Protein AF-0000000070116762 (afdb_homodimer)

InterPro domains:
  IPR008920 Transcription regulator FadR/GntR, C-terminal [G3DSA:1.20.120.530] (126-273)
  IPR008920 Transcription regulator FadR/GntR, C-terminal [SSF48008] (125-271)
  IPR011711 GntR, C-terminal [PF07729] (127-267)
  IPR011711 GntR, C-terminal [SM00895] (126-269)

Nearest PDB structures (foldseek):
  6za7-assembly1_B  TM=4.914E-01  e=3.021E-02  Agrobacterium fabrum str. C58
  2axv-assembly1_D  TM=2.186E-01  e=1.583E+00  Enterococcus faecalis
  4mu6-assembly1_A  TM=1.689E-01  e=5.925E+00  Legionella pneumophila subsp. pneumophila str. Philadelphia 1
  6za7-assembly1_B  TM=4.893E-01  e=3.891E-02  Agrobacterium fabrum str. C58
  2axv-assembly1_D  TM=2.161E-01  e=1.488E+00  Enterococcus faecalis

pLDDT: mean 77.89, std 18.78, range [20.06, 97.9]

Solvent-accessible surface area (backbone atoms only — not comparable to full-atom values): 33451 Å² total; per-residue (Å²): 120,31,72,35,38,51,48,36,30,51,51,46,50,49,35,33,54,72,44,64,55,56,49,48,58,49,38,14,53,54,36,74,63,75,40,51,38,70,52,44,50,51,46,57,59,37,83,54,87,59,56,65,71,59,48,44,42,51,33,53,34,38,68,45,59,62,66,59,53,44,51,37,46,51,48,15,50,54,36,29,67,61,34,67,72,66,87,82,84,90,89,90,87,93,88,80,78,78,52,83,65,76,85,63,56,74,86,36,62,68,53,41,57,53,42,41,72,69,38,39,71,65,46,48,52,42,45,52,53,49,47,65,18,43,49,22,52,24,30,23,36,19,13,72,57,45,50,72,68,56,28,50,48,39,40,52,35,27,52,49,44,40,56,47,48,68,35,74,50,36,62,39,93,44,72,66,8,51,52,44,45,49,52,39,48,54,43,51,41,49,44,54,37,49,34,25,54,44,27,76,29,67,67,50,32,70,40,35,64,60,52,40,52,49,56,49,47,47,73,58,44,24,68,58,68,72,67,91,61,79,48,43,62,74,48,67,51,71,61,54,43,49,29,42,40,51,25,25,49,18,28,57,69,48,34,29,71,27,8,20,21,26,38,48,38,39,49,36,37,72,70,69,45,53,56,53,68,71,42,49,52,39,32,53,55,20,59,71,70,49,85,57,83,54,95,87,32,78,59,46,67,61,48,53,51,51,51,57,68,67,44,72,40,95,84,112,112,29,73,35,37,52,49,36,30,52,51,46,49,48,36,34,55,74,43,65,57,54,49,47,62,48,38,16,50,54,36,75,63,75,39,51,36,70,52,45,49,52,46,58,58,37,82,54,87,61,56,64,71,58,47,44,41,50,33,54,35,38,68,45,60,61,65,60,53,46,51,38,45,51,48,14,50,55,35,28,68,61,31,68,70,61,88,81,87,92,91,90,90,96,90,83,78,74,49,82,65,76,84,63,55,75,85,37,65,67,53,42,55,52,42,40,71,66,36,40,71,64,46,49,51,41,45,51,54,49,46,64,18,44,48,22,52,25,29,24,36,20,12,70,58,46,49,73,68,56,27,50,49,38,40,52,36,27,52,49,43,42,56,47,47,70,34,76,51,35,61,38,96,45,74,65,9,52,52,43,46,49,53,40,48,54,41,52,42,49,46,55,36,49,35,26,52,44,27,75,29,69,67,49,33,69,40,36,64,61,52,40,50,49,55,50,46,46,70,59,44,24,68,58,70,72,69,92,60,79,48,43,62,74,47,69,50,72,61,54,42,50,31,42,40,51,23,25,48,20,28,58,70,47,34,28,71,28,9,21,21,25,38,46,39,39,50,36,39,73,71,70,45,54,58,53,67,72,42,49,52,40,32,54,53,20,60,71,69,50,85,58,83,53,92,87,31,77,61,47,67,62,48,52,51,53,52,57,69,67,43,72,40,95,84,113

Organism: Actinoplanes teichomyceticus (NCBI:txid1867)

Secondary structure (DSSP, 8-state):
--HHHHHHHHHHHHHHHHTT---HHHHHHHTTTSS-HHHHHHHHHTSS---HHHHHHHHHHTT--HHHHHHHHHHHHHHHHHHTTS----------S----TT--TT-HHHHHHHHHH-HHHHHHHHHHHHHHHHHHHHHHHHHH--HHHHHHHHHHHHHHHHHHH-GGGG--SHHHHHHHHHHHHHHHHHHHHHHHHTT-HHHHHTHHHHHHHHHHHHHHTTS--SSS----SS--HHHHHHHHHHHHHHHTT-HHHHHHHHHHHHHHHHHSSPPHHHHHHHHHHHHHS---STT-TTHHHHHHHHHHTS--TT-/--HHHHHHHHHHHHHHHHTT---HHHHHHHTTTSS-HHHHHHHHH-SS---HHHHHHHHHHTT--HHHHHHHHHHHHHHHHHHTTS----------S----TT--TT-HHHHHHHHHH-HHHHHHHHHHHHHHHHHHHHHHHHHH--HHHHHHHHHHHHHHHHHHH-GGGG--SHHHHHHHHHHHHHHHHHHHHHHHHTT-HHHHHTHHHHHHHHHHHHHHTTS--SSS----SS--HHHHHHHHHHHHHHHTT-HHHHHHHHHHHHHHHHHSSPPHHHHHHHHHHHHHS---STT-TTHHHHHHHHHHTS--TT-

Radius of gyration: 27.21 Å; Cα contacts (8 Å, |Δi|>4): 820; chains: 2; bounding box: 47×76×72 Å

Foldseek 3Di:
DFPLLVVLLVVLLVLCVVLLVDQLCQLCVLLVNPDHSVLSVCPNVPQDQDDLVSVQSSCVSSPHDSVVSVVSSVVVVVRCVVVVVPDDHDDDDDQDDLPVPPPDDCLPLVVLSSSCSVPVVVSLVVLLVVLLPVQLQLLLLLLAQPDLVLLVLLLVLLVVLVVLQPDPLCLDPDPSNVVSLVVNLVSVLVNSQSSQCRSPDPVSNSCSSSNSVSSVCLSPCLVVPDDPDHRNPSGDDPLLSLLSNLLSQCSNVSPSQLNSLSSNQNSQCSPPNQHPPVSVVSNVVSLVPGDQPDPPSVCSSVVNVVVNVPRPDVPD/DFPLLVVLLVVLLVLCLVLLVDQLCQLCVLLVNPDHSVLSVCPNVPQDQDDLVSVQSSCVSSPHDSVVSVVSSVVVVVRCVVVVVPDDGDDDDDQDDLPVPPPDDCLPLSVLSSSCSVPVVVSLVVLLVVLLPVQLQLLLLLLAQPDLVLLVLLLVLLVVLVVLQPDPLCLDPDPSNVVSLVVNLVSVLVNSQSSQCRSPDPVSNSCSSSNSVSSVCLSPCLVVPDDPDHRNPSGDDPLLSLLSNLLSQCSNVSPSQLNSLSSNQNSQCSPPNQHDPVSVVSNVVSLVPGDQPDPPSVCSSVVNVVVNVPGPPVPD

Structure (mmCIF, N/CA/C/O backbone):
data_AF-0000000070116762-model_v1
#
loop_
_entity.id
_entity.type
_entity.pdbx_description
1 polymer 'FCD domain-containing protein'
#
loop_
_atom_site.group_PDB
_atom_site.id
_atom_site.type_symbol
_atom_site.label_atom_id
_atom_site.label_alt_id
_atom_site.label_comp_id
_atom_site.label_asym_id
_atom_site.label_entity_id
_atom_site.label_seq_id
_atom_site.pdbx_PDB_ins_code
_atom_site.Cartn_x
_atom_site.Cartn_y
_atom_site.Cartn_z
_atom_site.occupancy
_atom_site.B_iso_or_equiv
_atom_site.auth_seq_id
_atom_site.auth_comp_id
_atom_site.auth_asym_id
_atom_site.auth_atom_id
_atom_site.pdbx_PDB_model_num
ATOM 1 N N . MET A 1 1 ? -2.624 23.782 -26.492 1 53.98 1 MET A N 1
ATOM 2 C CA . MET A 1 1 ? -2.505 24.376 -25.163 1 53.98 1 MET A CA 1
ATOM 3 C C . MET A 1 1 ? -1.094 24.201 -24.613 1 53.98 1 MET A C 1
ATOM 5 O O . MET A 1 1 ? -0.541 23.1 -24.649 1 53.98 1 MET A O 1
ATOM 9 N N . SER A 1 2 ? -0.526 25.299 -24.289 1 64.3 2 SER A N 1
ATOM 10 C CA . SER A 1 2 ? 0.864 25.296 -23.845 1 64.3 2 SER A CA 1
ATOM 11 C C . SER A 1 2 ? 1.004 24.644 -22.473 1 64.3 2 SER A C 1
ATOM 13 O O . SER A 1 2 ? 0.05 24.616 -21.693 1 64.3 2 SER A O 1
ATOM 15 N N . ASP A 1 3 ? 2.15 24.102 -22.285 1 67.83 3 ASP A N 1
ATOM 16 C CA . ASP A 1 3 ? 2.453 23.494 -20.993 1 67.83 3 ASP A CA 1
ATOM 17 C C . ASP A 1 3 ? 2.222 24.482 -19.853 1 67.83 3 ASP A C 1
ATOM 19 O O . ASP A 1 3 ? 1.776 24.096 -18.77 1 67.83 3 ASP A O 1
ATOM 23 N N . GLU A 1 4 ? 2.427 25.628 -20.095 1 73.35 4 GLU A N 1
ATOM 24 C CA . GLU A 1 4 ? 2.284 26.695 -19.109 1 73.35 4 GLU A CA 1
ATOM 25 C C . GLU A 1 4 ? 0.814 26.986 -18.82 1 73.35 4 GLU A C 1
ATOM 27 O O . GLU A 1 4 ? 0.448 27.291 -17.683 1 73.35 4 GLU A O 1
ATOM 32 N N . LEU A 1 5 ? 0.099 26.841 -19.908 1 77.46 5 LEU A N 1
ATOM 33 C CA . LEU A 1 5 ? -1.337 27.027 -19.733 1 77.46 5 LEU A CA 1
ATOM 34 C C . LEU A 1 5 ? -1.939 25.881 -18.926 1 77.46 5 LEU A C 1
ATOM 36 O O . LEU A 1 5 ? -2.792 26.105 -18.064 1 77.46 5 LEU A O 1
ATOM 40 N N . ILE A 1 6 ? -1.4 24.905 -19.212 1 70.63 6 ILE A N 1
ATOM 41 C CA . ILE A 1 6 ? -1.823 23.724 -18.469 1 70.63 6 ILE A CA 1
ATOM 42 C C . ILE A 1 6 ? -1.449 23.878 -16.997 1 70.63 6 ILE A C 1
ATOM 44 O O . ILE A 1 6 ? -2.244 23.556 -16.111 1 70.63 6 ILE A O 1
ATOM 48 N N . ARG A 1 7 ? -0.38 24.396 -16.75 1 72.89 7 ARG A N 1
ATOM 49 C CA . ARG A 1 7 ? 0.087 24.651 -15.391 1 72.89 7 ARG A CA 1
ATOM 50 C C . ARG A 1 7 ? -0.792 25.684 -14.694 1 72.89 7 ARG A C 1
ATOM 52 O O . ARG A 1 7 ? -1.134 25.525 -13.521 1 72.89 7 ARG A O 1
ATOM 59 N N . LEU A 1 8 ? -1.179 26.689 -15.354 1 81.38 8 LEU A N 1
ATOM 60 C CA . LEU A 1 8 ? -2.045 27.718 -14.789 1 81.38 8 LEU A CA 1
ATOM 61 C C . LEU A 1 8 ? -3.4 27.135 -14.402 1 81.38 8 LEU A C 1
ATOM 63 O O . LEU A 1 8 ? -3.89 27.374 -13.295 1 81.38 8 LEU A O 1
ATOM 67 N N . ARG A 1 9 ? -3.865 26.452 -15.307 1 76.5 9 ARG A N 1
ATOM 68 C CA . ARG A 1 9 ? -5.151 25.818 -15.038 1 76.5 9 ARG A CA 1
ATOM 69 C C . ARG A 1 9 ? -5.072 24.921 -13.806 1 76.5 9 ARG A C 1
ATOM 71 O O . ARG A 1 9 ? -5.94 24.98 -12.932 1 76.5 9 ARG A O 1
ATOM 78 N N . ALA A 1 10 ? -3.975 24.293 -13.791 1 71.3 10 ALA A N 1
ATOM 79 C CA . ALA A 1 10 ? -3.775 23.38 -12.669 1 71.3 10 ALA A CA 1
ATOM 80 C C . ALA A 1 10 ? -3.682 24.143 -11.35 1 71.3 10 ALA A C 1
ATOM 82 O O . ALA A 1 10 ? -4.24 23.715 -10.337 1 71.3 10 ALA A O 1
ATOM 83 N N . GLU A 1 11 ? -3.072 25.225 -11.395 1 73.43 11 GLU A N 1
ATOM 84 C CA . GLU A 1 11 ? -2.892 26.059 -10.21 1 73.43 11 GLU A CA 1
ATOM 85 C C . GLU A 1 11 ? -4.2 26.734 -9.807 1 73.43 11 GLU A C 1
ATOM 87 O O . GLU A 1 11 ? -4.475 26.908 -8.618 1 73.43 11 GLU A O 1
ATOM 92 N N . LEU A 1 12 ? -4.998 27.068 -10.784 1 78.67 12 LEU A N 1
ATOM 93 C CA . LEU A 1 12 ? -6.308 27.642 -10.496 1 78.67 12 LEU A CA 1
ATOM 94 C C . LEU A 1 12 ? -7.238 26.596 -9.891 1 78.67 12 LEU A C 1
ATOM 96 O O . LEU A 1 12 ? -7.966 26.883 -8.938 1 78.67 12 LEU A O 1
ATOM 100 N N . ASP A 1 13 ? -7.126 25.576 -10.449 1 69.04 13 ASP A N 1
ATOM 101 C CA . ASP A 1 13 ? -7.934 24.477 -9.928 1 69.04 13 ASP A CA 1
ATOM 102 C C . ASP A 1 13 ? -7.544 24.141 -8.491 1 69.04 13 ASP A C 1
ATOM 104 O O . ASP A 1 13 ? -8.41 23.937 -7.638 1 69.04 13 ASP A O 1
ATOM 108 N N . ALA A 1 14 ? -6.27 24.271 -8.311 1 65.73 14 ALA A N 1
ATOM 109 C CA . ALA A 1 14 ? -5.734 24.067 -6.968 1 65.73 14 ALA A CA 1
ATOM 110 C C . ALA A 1 14 ? -6.219 25.153 -6.012 1 65.73 14 ALA A C 1
ATOM 112 O O . ALA A 1 14 ? -6.558 24.87 -4.861 1 65.73 14 ALA A O 1
ATOM 113 N N . LEU A 1 15 ? -6.245 26.32 -6.523 1 68.96 15 LEU A N 1
ATOM 114 C CA . LEU A 1 15 ? -6.704 27.456 -5.731 1 68.96 15 LEU A CA 1
ATOM 115 C C . LEU A 1 15 ? -8.177 27.304 -5.366 1 68.96 15 LEU A C 1
ATOM 117 O O . LEU A 1 15 ? -8.565 27.548 -4.221 1 68.96 15 LEU A O 1
ATOM 121 N N . ARG A 1 16 ? -8.979 26.856 -6.339 1 71.1 16 ARG A N 1
ATOM 122 C CA . ARG A 1 16 ? -10.401 26.659 -6.076 1 71.1 16 ARG A CA 1
ATOM 123 C C . ARG A 1 16 ? -10.62 25.545 -5.059 1 71.1 16 ARG A C 1
ATOM 125 O O . ARG A 1 16 ? -11.475 25.661 -4.178 1 71.1 16 ARG A O 1
ATOM 132 N N . LEU A 1 17 ? -9.86 24.777 -5.228 1 60.33 17 LEU A N 1
ATOM 133 C CA . LEU A 1 17 ? -9.922 23.66 -4.291 1 60.33 17 LEU A CA 1
ATOM 134 C C . LEU A 1 17 ? -9.552 24.111 -2.882 1 60.33 17 LEU A C 1
ATOM 136 O O . LEU A 1 17 ? -10.214 23.735 -1.912 1 60.33 17 LEU A O 1
ATOM 140 N N . ARG A 1 18 ? -8.555 25.019 -2.869 1 58.02 18 ARG A N 1
ATOM 141 C CA . ARG A 1 18 ? -8.108 25.605 -1.61 1 58.02 18 ARG A CA 1
ATOM 142 C C . ARG A 1 18 ? -9.186 26.501 -1.008 1 58.02 18 ARG A C 1
ATOM 144 O O . ARG A 1 18 ? -9.265 26.652 0.213 1 58.02 18 ARG A O 1
ATOM 151 N N . ALA A 1 19 ? -10.08 26.962 -1.939 1 59.86 19 ALA A N 1
ATOM 152 C CA . ALA A 1 19 ? -11.148 27.869 -1.527 1 59.86 19 ALA A CA 1
ATOM 153 C C . ALA A 1 19 ? -12.449 27.111 -1.284 1 59.86 19 ALA A C 1
ATOM 155 O O . ALA A 1 19 ? -13.53 27.706 -1.276 1 59.86 19 ALA A O 1
ATOM 156 N N . PHE A 1 20 ? -12.408 25.915 -1.278 1 44.33 20 PHE A N 1
ATOM 157 C CA . PHE A 1 20 ? -13.513 25.02 -0.954 1 44.33 20 PHE A CA 1
ATOM 158 C C . PHE A 1 20 ? -14.535 24.991 -2.084 1 44.33 20 PHE A C 1
ATOM 160 O O . PHE A 1 20 ? -15.743 24.987 -1.836 1 44.33 20 PHE A O 1
ATOM 167 N N . GLU A 1 21 ? -14.128 25.029 -3.22 1 56.2 21 GLU A N 1
ATOM 168 C CA . GLU A 1 21 ? -14.828 24.917 -4.496 1 56.2 21 GLU A CA 1
ATOM 169 C C . GLU A 1 21 ? -16.133 25.707 -4.48 1 56.2 21 GLU A C 1
ATOM 171 O O . GLU A 1 21 ? -17.203 25.154 -4.744 1 56.2 21 GLU A O 1
ATOM 176 N N . PRO A 1 22 ? -16.053 26.871 -4.051 1 62.06 22 PRO A N 1
ATOM 177 C CA . PRO A 1 22 ? -17.268 27.68 -4.176 1 62.06 22 PRO A CA 1
ATOM 178 C C . PRO A 1 22 ? -17.912 27.567 -5.556 1 62.06 22 PRO A C 1
ATOM 180 O O . PRO A 1 22 ? -17.22 27.316 -6.546 1 62.06 22 PRO A O 1
ATOM 183 N N . SER A 1 23 ? -19.218 27.546 -5.478 1 65.52 23 SER A N 1
ATOM 184 C CA . SER A 1 23 ? -19.924 27.587 -6.755 1 65.52 23 SER A CA 1
ATOM 185 C C . SER A 1 23 ? -19.43 28.739 -7.623 1 65.52 23 SER A C 1
ATOM 187 O O . SER A 1 23 ? -18.846 29.699 -7.116 1 65.52 23 SER A O 1
ATOM 189 N N . LEU A 1 24 ? -19.661 28.488 -8.859 1 76.81 24 LEU A N 1
ATOM 190 C CA . LEU A 1 24 ? -19.288 29.561 -9.774 1 76.81 24 LEU A CA 1
ATOM 191 C C . LEU A 1 24 ? -19.986 30.864 -9.396 1 76.81 24 LEU A C 1
ATOM 193 O O . LEU A 1 24 ? -19.387 31.939 -9.475 1 76.81 24 LEU A O 1
ATOM 197 N N . ARG A 1 25 ? -21.187 30.748 -8.854 1 74.1 25 ARG A N 1
ATOM 198 C CA . ARG A 1 25 ? -21.95 31.915 -8.424 1 74.1 25 ARG A CA 1
ATOM 199 C C . ARG A 1 25 ? -21.328 32.55 -7.185 1 74.1 25 ARG A C 1
ATOM 201 O O . ARG A 1 25 ? -21.25 33.776 -7.081 1 74.1 25 ARG A O 1
ATOM 208 N N . LYS A 1 26 ? -20.862 31.755 -6.357 1 77.2 26 LYS A N 1
ATOM 209 C CA . LYS A 1 26 ? -20.231 32.26 -5.141 1 77.2 26 LYS A CA 1
ATOM 210 C C . LYS A 1 26 ? -18.903 32.945 -5.454 1 77.2 26 LYS A C 1
ATOM 212 O O . LYS A 1 26 ? -18.58 33.98 -4.869 1 77.2 26 LYS A O 1
ATOM 217 N N . ILE A 1 27 ? -18.226 32.326 -6.248 1 80.63 27 ILE A N 1
ATOM 218 C CA . ILE A 1 27 ? -16.969 32.94 -6.663 1 80.63 27 ILE A CA 1
ATOM 219 C C . ILE A 1 27 ? -17.245 34.301 -7.299 1 80.63 27 ILE A C 1
ATOM 221 O O . ILE A 1 27 ? -16.56 35.282 -7.002 1 80.63 27 ILE A O 1
ATOM 225 N N . ALA A 1 28 ? -18.226 34.316 -8.055 1 85.71 28 ALA A N 1
ATOM 226 C CA . ALA A 1 28 ? -18.624 35.572 -8.686 1 85.71 28 ALA A CA 1
ATOM 227 C C . ALA A 1 28 ? -19.031 36.606 -7.641 1 85.71 28 ALA A C 1
ATOM 229 O O . ALA A 1 28 ? -18.649 37.775 -7.734 1 85.71 28 ALA A O 1
ATOM 230 N N . ARG A 1 29 ? -19.707 36.113 -6.64 1 80.21 29 ARG A N 1
ATOM 231 C CA . ARG A 1 29 ? -20.137 37.002 -5.566 1 80.21 29 ARG A CA 1
ATOM 232 C C . ARG A 1 29 ? -18.944 37.503 -4.759 1 80.21 29 ARG A C 1
ATOM 234 O O . ARG A 1 29 ? -18.871 38.686 -4.418 1 80.21 29 ARG A O 1
ATOM 241 N N . ASN A 1 30 ? -18.004 36.61 -4.584 1 80.43 30 ASN A N 1
ATOM 242 C CA . ASN A 1 30 ? -16.838 36.937 -3.772 1 80.43 30 ASN A CA 1
ATOM 243 C C . ASN A 1 30 ? -15.905 37.905 -4.495 1 80.43 30 ASN A C 1
ATOM 245 O O . ASN A 1 30 ? -15.04 38.522 -3.871 1 80.43 30 ASN A O 1
ATOM 249 N N . SER A 1 31 ? -16.114 37.995 -5.699 1 80.8 31 SER A N 1
ATOM 250 C CA . SER A 1 31 ? -15.301 38.916 -6.486 1 80.8 31 SER A CA 1
ATOM 251 C C . SER A 1 31 ? -15.852 40.337 -6.417 1 80.8 31 SER A C 1
ATOM 253 O O . SER A 1 31 ? -15.355 41.234 -7.101 1 80.8 31 SER A O 1
ATOM 255 N N . GLY A 1 32 ? -16.965 40.44 -5.527 1 76.04 32 GLY A N 1
ATOM 256 C CA . GLY A 1 32 ? -17.598 41.746 -5.428 1 76.04 32 GLY A CA 1
ATOM 257 C C . GLY A 1 32 ? -18.375 42.129 -6.673 1 76.04 32 GLY A C 1
ATOM 258 O O . GLY A 1 32 ? -18.506 43.313 -6.989 1 76.04 32 GLY A O 1
ATOM 259 N N . GLY A 1 33 ? -18.774 40.966 -7.394 1 74.34 33 GLY A N 1
ATOM 260 C CA . GLY A 1 33 ? -19.533 41.232 -8.606 1 74.34 33 GLY A CA 1
ATOM 261 C C . GLY A 1 33 ? -18.66 41.616 -9.785 1 74.34 33 GLY A C 1
ATOM 262 O O . GLY A 1 33 ? -19.166 42.017 -10.835 1 74.34 33 GLY A O 1
ATOM 263 N N . ARG A 1 34 ? -17.354 41.539 -9.811 1 79.33 34 ARG A N 1
ATOM 264 C CA . ARG A 1 34 ? -16.428 41.923 -10.872 1 79.33 34 ARG A CA 1
ATOM 265 C C . ARG A 1 34 ? -16.474 40.926 -12.025 1 79.33 34 ARG A C 1
ATOM 267 O O . ARG A 1 34 ? -16.153 41.271 -13.164 1 79.33 34 ARG A O 1
ATOM 274 N N . ILE A 1 35 ? -16.873 39.655 -11.677 1 83.97 35 ILE A N 1
ATOM 275 C CA . ILE A 1 35 ? -16.96 38.646 -12.727 1 83.97 35 ILE A CA 1
ATOM 276 C C . ILE A 1 35 ? -18.254 37.85 -12.572 1 83.97 35 ILE A C 1
ATOM 278 O O . ILE A 1 35 ? -18.734 37.645 -11.455 1 83.97 35 ILE A O 1
ATOM 282 N N . SER A 1 36 ? -18.868 37.588 -13.78 1 82.48 36 SER A N 1
ATOM 283 C CA . SER A 1 36 ? -20.083 36.78 -13.794 1 82.48 36 SER A CA 1
ATOM 284 C C . SER A 1 36 ? -19.764 35.299 -13.618 1 82.48 36 SER A C 1
ATOM 286 O O . SER A 1 36 ? -18.613 34.884 -13.77 1 82.48 36 SER A O 1
ATOM 288 N N . HIS A 1 37 ? -20.852 34.546 -13.259 1 81.97 37 HIS A N 1
ATOM 289 C CA . HIS A 1 37 ? -20.604 33.131 -13.01 1 81.97 37 HIS A CA 1
ATOM 290 C C . HIS A 1 37 ? -20.202 32.408 -14.291 1 81.97 37 HIS A C 1
ATOM 292 O O . HIS A 1 37 ? -19.325 31.541 -14.271 1 81.97 37 HIS A O 1
ATOM 298 N N . PRO A 1 38 ? -20.665 32.875 -15.449 1 77.55 38 PRO A N 1
ATOM 299 C CA . PRO A 1 38 ? -20.137 32.244 -16.66 1 77.55 38 PRO A CA 1
ATOM 300 C C . PRO A 1 38 ? -18.67 32.584 -16.911 1 77.55 38 PRO A C 1
ATOM 302 O O . PRO A 1 38 ? -17.907 31.735 -17.379 1 77.55 38 PRO A O 1
ATOM 305 N N . THR A 1 39 ? -18.236 33.745 -16.495 1 80.74 39 THR A N 1
ATOM 306 C CA . THR A 1 39 ? -16.847 34.162 -16.652 1 80.74 39 THR A CA 1
ATOM 307 C C . THR A 1 39 ? -15.933 33.355 -15.735 1 80.74 39 THR A C 1
ATOM 309 O O . THR A 1 39 ? -14.829 32.974 -16.13 1 80.74 39 THR A O 1
ATOM 312 N N . VAL A 1 40 ? -16.451 33.09 -14.553 1 85.21 40 VAL A N 1
ATOM 313 C CA . VAL A 1 40 ? -15.686 32.253 -13.635 1 85.21 40 VAL A CA 1
ATOM 314 C C . VAL A 1 40 ? -15.441 30.884 -14.266 1 85.21 40 VAL A C 1
ATOM 316 O O . VAL A 1 40 ? -14.329 30.355 -14.203 1 85.21 40 VAL A O 1
ATOM 319 N N . LYS A 1 41 ? -16.396 30.492 -14.88 1 79.33 41 LYS A N 1
ATOM 320 C CA . LYS A 1 41 ? -16.298 29.194 -15.54 1 79.33 41 LYS A CA 1
ATOM 321 C C . LYS A 1 41 ? -15.227 29.209 -16.627 1 79.33 41 LYS A C 1
ATOM 323 O O . LYS A 1 41 ? -14.427 28.277 -16.731 1 79.33 41 LYS A O 1
ATOM 328 N N . ILE A 1 42 ? -15.147 30.173 -17.459 1 78.54 42 ILE A N 1
ATOM 329 C CA . ILE A 1 42 ? -14.193 30.331 -18.552 1 78.54 42 ILE A CA 1
ATOM 330 C C . ILE A 1 42 ? -12.775 30.41 -17.992 1 78.54 42 ILE A C 1
ATOM 332 O O . ILE A 1 42 ? -11.855 29.783 -18.523 1 78.54 42 ILE A O 1
ATOM 336 N N . VAL A 1 43 ? -12.624 31.095 -16.833 1 85.03 43 VAL A N 1
ATOM 337 C CA . VAL A 1 43 ? -11.304 31.294 -16.244 1 85.03 43 VAL A CA 1
ATOM 338 C C . VAL A 1 43 ? -10.78 29.971 -15.692 1 85.03 43 VAL A C 1
ATOM 340 O O . VAL A 1 43 ? -9.628 29.603 -15.934 1 85.03 43 VAL A O 1
ATOM 343 N N . LEU A 1 44 ? -11.699 29.334 -15.07 1 80.8 44 LEU A N 1
ATOM 344 C CA . LEU A 1 44 ? -11.281 28.112 -14.391 1 80.8 44 LEU A CA 1
ATOM 345 C C . LEU A 1 44 ? -11.064 26.982 -15.391 1 80.8 44 LEU A C 1
ATOM 347 O O . LEU A 1 44 ? -10.225 26.105 -15.17 1 80.8 44 LEU A O 1
ATOM 351 N N . SER A 1 45 ? -11.679 27.046 -16.503 1 74.95 45 SER A N 1
ATOM 352 C CA . SER A 1 45 ? -11.527 26.033 -17.543 1 74.95 45 SER A CA 1
ATOM 353 C C . SER A 1 45 ? -10.207 26.199 -18.288 1 74.95 45 SER A C 1
ATOM 355 O O . SER A 1 45 ? -9.657 25.228 -18.811 1 74.95 45 SER A O 1
ATOM 357 N N . CYS A 1 46 ? -9.626 27.196 -18.3 1 71.7 46 CYS A N 1
ATOM 358 C CA . CYS A 1 46 ? -8.439 27.591 -19.051 1 71.7 46 CYS A CA 1
ATOM 359 C C . CYS A 1 46 ? -8.4 26.904 -20.411 1 71.7 46 CYS A C 1
ATOM 361 O O . CYS A 1 46 ? -7.349 26.422 -20.838 1 71.7 46 CYS A O 1
ATOM 363 N N . ALA A 1 47 ? -9.485 26.755 -21.067 1 71.25 47 ALA A N 1
ATOM 364 C CA . ALA A 1 47 ? -9.498 26.262 -22.442 1 71.25 47 ALA A CA 1
ATOM 365 C C . ALA A 1 47 ? -8.656 27.151 -23.352 1 71.25 47 ALA A C 1
ATOM 367 O O . ALA A 1 47 ? -8.014 26.664 -24.286 1 71.25 47 ALA A O 1
ATOM 368 N N . LYS A 1 48 ? -8.771 28.436 -23.178 1 76.14 48 LYS A N 1
ATOM 369 C CA . LYS A 1 48 ? -7.872 29.47 -23.683 1 76.14 48 LYS A CA 1
ATOM 370 C C . LYS A 1 48 ? -7.34 30.338 -22.547 1 76.14 48 LYS A C 1
ATOM 372 O O . LYS A 1 48 ? -7.927 30.381 -21.464 1 76.14 48 LYS A O 1
ATOM 377 N N . LEU A 1 49 ? -6.234 30.915 -22.683 1 81.41 49 LEU A N 1
ATOM 378 C CA . LEU A 1 49 ? -5.663 31.755 -21.636 1 81.41 49 LEU A CA 1
ATOM 379 C C . LEU A 1 49 ? -6.572 32.942 -21.334 1 81.41 49 LEU A C 1
ATOM 381 O O . LEU A 1 49 ? -6.781 33.803 -22.191 1 81.41 49 LEU A O 1
ATOM 385 N N . PRO A 1 50 ? -7.185 32.971 -20.123 1 83.24 50 PRO A N 1
ATOM 386 C CA . PRO A 1 50 ? -7.991 34.133 -19.743 1 83.24 50 PRO A CA 1
ATOM 387 C C . PRO A 1 50 ? -7.145 35.372 -19.461 1 83.24 50 PRO A C 1
ATOM 389 O O . PRO A 1 50 ? -5.941 35.26 -19.217 1 83.24 50 PRO A O 1
ATOM 392 N N . GLY A 1 51 ? -7.678 36.657 -19.687 1 84.4 51 GLY A N 1
ATOM 393 C CA . GLY A 1 51 ? -6.99 37.876 -19.293 1 84.4 51 GLY A CA 1
ATOM 394 C C . GLY A 1 51 ? -6.581 37.885 -17.832 1 84.4 51 GLY A C 1
ATOM 395 O O . GLY A 1 51 ? -7.267 37.308 -16.986 1 84.4 51 GLY A O 1
ATOM 396 N N . TRP A 1 52 ? -5.512 38.547 -17.585 1 88.18 52 TRP A N 1
ATOM 397 C CA . TRP A 1 52 ? -4.964 38.554 -16.233 1 88.18 52 TRP A CA 1
ATOM 398 C C . TRP A 1 52 ? -5.973 39.119 -15.239 1 88.18 52 TRP A C 1
ATOM 400 O O . TRP A 1 52 ? -6.104 38.613 -14.123 1 88.18 52 TRP A O 1
ATOM 410 N N . GLU A 1 53 ? -6.694 40.11 -15.651 1 84.54 53 GLU A N 1
ATOM 411 C CA . GLU A 1 53 ? -7.62 40.739 -14.714 1 84.54 53 GLU A CA 1
ATOM 412 C C . GLU A 1 53 ? -8.719 39.77 -14.289 1 84.54 53 GLU A C 1
ATOM 414 O O . GLU A 1 53 ? -9.168 39.796 -13.141 1 84.54 53 GLU A O 1
ATOM 419 N N . LEU A 1 54 ? -9.073 38.878 -15.218 1 86.59 54 LEU A N 1
ATOM 420 C CA . LEU A 1 54 ? -10.089 37.88 -14.904 1 86.59 54 LEU A CA 1
ATOM 421 C C . LEU A 1 54 ? -9.526 36.799 -13.988 1 86.59 54 LEU A C 1
ATOM 423 O O . LEU A 1 54 ? -10.17 36.41 -13.011 1 86.59 54 LEU A O 1
ATOM 427 N N . VAL A 1 55 ? -8.313 36.386 -14.302 1 88.06 55 VAL A N 1
ATOM 428 C CA . VAL A 1 55 ? -7.65 35.388 -13.469 1 88.06 55 VAL A CA 1
ATOM 429 C C . VAL A 1 55 ? -7.417 35.955 -12.07 1 88.06 55 VAL A C 1
ATOM 431 O O . VAL A 1 55 ? -7.694 35.289 -11.07 1 88.06 55 VAL A O 1
ATOM 434 N N . LYS A 1 56 ? -6.999 37.132 -12.008 1 88.07 56 LYS A N 1
ATOM 435 C CA . LYS A 1 56 ? -6.752 37.812 -10.74 1 88.07 56 LYS A CA 1
ATOM 436 C C . LYS A 1 56 ? -8.022 37.884 -9.898 1 88.07 56 LYS A C 1
ATOM 438 O O . LYS A 1 56 ? -7.99 37.626 -8.693 1 88.07 56 LYS A O 1
ATOM 443 N N . ALA A 1 57 ? -9.159 38.266 -10.489 1 87.3 57 ALA A N 1
ATOM 444 C CA . ALA A 1 57 ? -10.428 38.366 -9.773 1 87.3 57 ALA A CA 1
ATOM 445 C C . ALA A 1 57 ? -10.818 37.025 -9.157 1 87.3 57 ALA A C 1
ATOM 447 O O . ALA A 1 57 ? -11.264 36.968 -8.009 1 87.3 57 ALA A O 1
ATOM 448 N N . VAL A 1 58 ? -10.579 36.016 -9.997 1 88.03 58 VAL A N 1
ATOM 449 C CA . VAL A 1 58 ? -10.913 34.683 -9.504 1 88.03 58 VAL A CA 1
ATOM 450 C C . VAL A 1 58 ? -9.959 34.295 -8.377 1 88.03 58 VAL A C 1
ATOM 452 O O . VAL A 1 58 ? -10.387 33.762 -7.35 1 88.03 58 VAL A O 1
ATOM 455 N N . VAL A 1 59 ? -8.733 34.558 -8.554 1 87.31 59 VAL A N 1
ATOM 456 C CA . VAL A 1 59 ? -7.71 34.24 -7.564 1 87.31 59 VAL A CA 1
ATOM 457 C C . VAL A 1 59 ? -7.997 34.987 -6.264 1 87.31 59 VAL A C 1
ATOM 459 O O . VAL A 1 59 ? -7.949 34.401 -5.18 1 87.31 59 VAL A O 1
ATOM 462 N N . GLU A 1 60 ? -8.324 36.232 -6.424 1 86.38 60 GLU A N 1
ATOM 463 C CA . GLU A 1 60 ? -8.66 37.037 -5.253 1 86.38 60 GLU A CA 1
ATOM 464 C C . GLU A 1 60 ? -9.929 36.525 -4.577 1 86.38 60 GLU A C 1
ATOM 466 O O . GLU A 1 60 ? -9.991 36.433 -3.349 1 86.38 60 GLU A O 1
ATOM 471 N N . ALA A 1 61 ? -10.887 36.171 -5.409 1 83.91 61 ALA A N 1
ATOM 472 C CA . ALA A 1 61 ? -12.155 35.674 -4.878 1 83.91 61 ALA A CA 1
ATOM 473 C C . ALA A 1 61 ? -11.959 34.357 -4.133 1 83.91 61 ALA A C 1
ATOM 475 O O . ALA A 1 61 ? -12.72 34.035 -3.219 1 83.91 61 ALA A O 1
ATOM 476 N N . LEU A 1 62 ? -10.885 33.802 -4.577 1 79.83 62 LEU A N 1
ATOM 477 C CA . LEU A 1 62 ? -10.607 32.498 -3.986 1 79.83 62 LEU A CA 1
ATOM 478 C C . LEU A 1 62 ? -9.542 32.61 -2.9 1 79.83 62 LEU A C 1
ATOM 480 O O . LEU A 1 62 ? -9.124 31.601 -2.328 1 79.83 62 LEU A O 1
ATOM 484 N N . GLY A 1 63 ? -9.023 33.772 -2.729 1 75.36 63 GLY A N 1
ATOM 485 C CA . GLY A 1 63 ? -8.043 34.052 -1.692 1 75.36 63 GLY A CA 1
ATOM 486 C C . GLY A 1 63 ? -6.638 33.615 -2.065 1 75.36 63 GLY A C 1
ATOM 487 O O . GLY A 1 63 ? -5.848 33.241 -1.196 1 75.36 63 GLY A O 1
ATOM 488 N N . GLY A 1 64 ? -6.337 33.509 -3.249 1 77.97 64 GLY A N 1
ATOM 489 C CA . GLY A 1 64 ? -5.04 33.075 -3.744 1 77.97 64 GLY A CA 1
ATOM 490 C C . GLY A 1 64 ? -4.015 34.192 -3.792 1 77.97 64 GLY A C 1
ATOM 491 O O . GLY A 1 64 ? -4.354 35.361 -3.598 1 77.97 64 GLY A O 1
ATOM 492 N N . ASP A 1 65 ? -2.747 33.823 -3.999 1 77.96 65 ASP A N 1
ATOM 493 C CA . ASP A 1 65 ? -1.627 34.747 -4.15 1 77.96 65 ASP A CA 1
ATOM 494 C C . ASP A 1 65 ? -1.559 35.301 -5.571 1 77.96 65 ASP A C 1
ATOM 496 O O . ASP A 1 65 ? -1.126 34.606 -6.493 1 77.96 65 ASP A O 1
ATOM 500 N N . THR A 1 66 ? -1.788 36.536 -5.636 1 84.41 66 THR A N 1
ATOM 501 C CA . THR A 1 66 ? -1.893 37.145 -6.957 1 84.41 66 THR A CA 1
ATOM 502 C C . THR A 1 66 ? -0.522 37.24 -7.62 1 84.41 66 THR A C 1
ATOM 504 O O . THR A 1 66 ? -0.416 37.203 -8.847 1 84.41 66 THR A O 1
ATOM 507 N N . ASP A 1 67 ? 0.508 37.239 -6.764 1 77.18 67 ASP A N 1
ATOM 508 C CA . ASP A 1 67 ? 1.845 37.3 -7.347 1 77.18 67 ASP A CA 1
ATOM 509 C C . ASP A 1 67 ? 2.242 35.955 -7.951 1 77.18 67 ASP A C 1
ATOM 511 O O . ASP A 1 67 ? 2.781 35.9 -9.058 1 77.18 67 ASP A O 1
ATOM 515 N N . HIS A 1 68 ? 1.929 35.054 -7.251 1 80.62 68 HIS A N 1
ATOM 516 C CA . HIS A 1 68 ? 2.23 33.703 -7.711 1 80.62 68 HIS A CA 1
ATOM 517 C C . HIS A 1 68 ? 1.481 33.38 -9 1 80.62 68 HIS A C 1
ATOM 519 O O . HIS A 1 68 ? 2.083 32.925 -9.975 1 80.62 68 HIS A O 1
ATOM 525 N N . PHE A 1 69 ? 0.266 33.624 -8.953 1 86.32 69 PHE A N 1
ATOM 526 C CA . PHE A 1 69 ? -0.525 33.305 -10.135 1 86.32 69 PHE A CA 1
ATOM 527 C C . PHE A 1 69 ? -0.231 34.286 -11.264 1 86.32 69 PHE A C 1
ATOM 529 O O . PHE A 1 69 ? -0.363 33.944 -12.441 1 86.32 69 PHE A O 1
ATOM 536 N N . GLY A 1 70 ? 0.272 35.394 -10.875 1 86.27 70 GLY A N 1
ATOM 537 C CA . GLY A 1 70 ? 0.768 36.323 -11.877 1 86.27 70 GLY A CA 1
ATOM 538 C C . GLY A 1 70 ? 1.954 35.785 -12.655 1 86.27 70 GLY A C 1
ATOM 539 O O . GLY A 1 70 ? 2.015 35.924 -13.879 1 86.27 70 GLY A O 1
ATOM 540 N N . ALA A 1 71 ? 2.777 35.162 -11.981 1 78.71 71 ALA A N 1
ATOM 541 C CA . ALA A 1 71 ? 3.939 34.553 -12.623 1 78.71 71 ALA A CA 1
ATOM 542 C C . ALA A 1 71 ? 3.523 33.389 -13.519 1 78.71 71 ALA A C 1
ATOM 544 O O . ALA A 1 71 ? 4.034 33.24 -14.631 1 78.71 71 ALA A O 1
ATOM 545 N N . LEU A 1 72 ? 2.63 32.666 -13.049 1 83.21 72 LEU A N 1
ATOM 546 C CA . LEU A 1 72 ? 2.138 31.526 -13.814 1 83.21 72 LEU A CA 1
ATOM 547 C C . LEU A 1 72 ? 1.429 31.988 -15.083 1 83.21 72 LEU A C 1
ATOM 549 O O . LEU A 1 72 ? 1.624 31.409 -16.154 1 83.21 72 LEU A O 1
ATOM 553 N N . TRP A 1 73 ? 0.681 32.978 -14.944 1 85.62 73 TRP A N 1
ATOM 554 C CA . TRP A 1 73 ? -0.036 33.541 -16.083 1 85.62 73 TRP A CA 1
ATOM 555 C C . TRP A 1 73 ? 0.936 34.118 -17.107 1 85.62 73 TRP A C 1
ATOM 557 O O . TRP A 1 73 ? 0.78 33.902 -18.311 1 85.62 73 TRP A O 1
ATOM 567 N N . THR A 1 74 ? 1.96 34.793 -16.57 1 80.06 74 THR A N 1
ATOM 568 C CA . THR A 1 74 ? 2.966 35.376 -17.451 1 80.06 74 THR A CA 1
ATOM 569 C C . THR A 1 74 ? 3.675 34.291 -18.256 1 80.06 74 THR A C 1
ATOM 571 O O . THR A 1 74 ? 3.906 34.451 -19.456 1 80.06 74 THR A O 1
ATOM 574 N N . ALA A 1 75 ? 3.943 33.257 -17.641 1 78.84 75 ALA A N 1
ATOM 575 C CA . ALA A 1 75 ? 4.585 32.129 -18.313 1 78.84 75 ALA A CA 1
ATOM 576 C C . ALA A 1 75 ? 3.662 31.52 -19.364 1 78.84 75 ALA A C 1
ATOM 578 O O . ALA A 1 75 ? 4.098 31.202 -20.473 1 78.84 75 ALA A O 1
ATOM 579 N N . ALA A 1 76 ? 2.45 31.391 -19.015 1 79.87 76 ALA A N 1
ATOM 580 C CA . ALA A 1 76 ? 1.481 30.834 -19.956 1 79.87 76 ALA A CA 1
ATOM 581 C C . ALA A 1 76 ? 1.254 31.778 -21.133 1 79.87 76 ALA A C 1
ATOM 583 O O . ALA A 1 76 ? 1.153 31.337 -22.281 1 79.87 76 ALA A O 1
ATOM 584 N N . PHE A 1 77 ? 1.178 33.016 -20.814 1 77.75 77 PHE A N 1
ATOM 585 C CA . PHE A 1 77 ? 0.992 34.052 -21.823 1 77.75 77 PHE A CA 1
ATOM 586 C C . PHE A 1 77 ? 2.143 34.047 -22.822 1 77.75 77 PHE A C 1
ATOM 588 O O . PHE A 1 77 ? 1.92 34.092 -24.034 1 77.75 77 PHE A O 1
ATOM 595 N N . GLN A 1 78 ? 3.236 33.87 -22.238 1 75.68 78 GLN A N 1
ATOM 596 C CA . GLN A 1 78 ? 4.409 33.834 -23.105 1 75.68 78 GLN A CA 1
ATOM 597 C C . GLN A 1 78 ? 4.424 32.568 -23.957 1 75.68 78 GLN A C 1
ATOM 599 O O . GLN A 1 78 ? 4.756 32.616 -25.143 1 75.68 78 GLN A O 1
ATOM 604 N N . ALA A 1 79 ? 3.967 31.516 -23.368 1 72.42 79 ALA A N 1
ATOM 605 C CA . ALA A 1 79 ? 3.949 30.232 -24.064 1 72.42 79 ALA A CA 1
ATOM 606 C C . ALA A 1 79 ? 2.877 30.212 -25.15 1 72.42 79 ALA A C 1
ATOM 608 O O . ALA A 1 79 ? 3.098 29.677 -26.239 1 72.42 79 ALA A O 1
ATOM 609 N N . GLU A 1 80 ? 1.698 30.639 -24.733 1 66.39 80 GLU A N 1
ATOM 610 C CA . GLU A 1 80 ? 0.615 30.665 -25.712 1 66.39 80 GLU A CA 1
ATOM 611 C C . GLU A 1 80 ? 0.916 31.644 -26.842 1 66.39 80 GLU A C 1
ATOM 613 O O . GLU A 1 80 ? 0.481 31.442 -27.978 1 66.39 80 GLU A O 1
ATOM 618 N N . ARG A 1 81 ? 1.392 32.705 -26.391 1 60.77 81 ARG A N 1
ATOM 619 C CA . ARG A 1 81 ? 1.824 33.63 -27.434 1 60.77 81 ARG A CA 1
ATOM 620 C C . ARG A 1 81 ? 2.821 32.964 -28.377 1 60.77 81 ARG A C 1
ATOM 622 O O . ARG A 1 81 ? 2.777 33.184 -29.589 1 60.77 81 ARG A O 1
ATOM 629 N N . LEU A 1 82 ? 3.462 32.039 -27.67 1 53.3 82 LEU A N 1
ATOM 630 C CA . LEU A 1 82 ? 4.403 31.306 -28.509 1 53.3 82 LEU A CA 1
ATOM 631 C C . LEU A 1 82 ? 3.697 30.19 -29.271 1 53.3 82 LEU A C 1
ATOM 633 O O . LEU A 1 82 ? 4.062 29.88 -30.408 1 53.3 82 LEU A O 1
ATOM 637 N N . ALA A 1 83 ? 2.732 29.521 -28.421 1 47.81 83 ALA A N 1
ATOM 638 C CA . ALA A 1 83 ? 2.003 28.431 -29.064 1 47.81 83 ALA A CA 1
ATOM 639 C C . ALA A 1 83 ? 0.962 28.968 -30.041 1 47.81 83 ALA A C 1
ATOM 641 O O . ALA A 1 83 ? 0.55 28.266 -30.968 1 47.81 83 ALA A O 1
ATOM 642 N N . SER A 1 84 ? 0.07 29.767 -29.332 1 44.4 84 SER A N 1
ATOM 643 C CA . SER A 1 84 ? -0.951 30.317 -30.216 1 44.4 84 SER A CA 1
ATOM 644 C C . SER A 1 84 ? -0.427 30.469 -31.64 1 44.4 84 SER A C 1
ATOM 646 O O . SER A 1 84 ? -1.156 30.907 -32.533 1 44.4 84 SER A O 1
ATOM 648 N N . GLY A 1 85 ? 0.759 30.159 -31.886 1 32.27 85 GLY A N 1
ATOM 649 C CA . GLY A 1 85 ? 0.711 29.972 -33.327 1 32.27 85 GLY A CA 1
ATOM 650 C C . GLY A 1 85 ? -0.068 28.739 -33.743 1 32.27 85 GLY A C 1
ATOM 651 O O . GLY A 1 85 ? -0.327 28.533 -34.931 1 32.27 85 GLY A O 1
ATOM 652 N N . SER A 1 86 ? 0.083 27.433 -32.731 1 27.12 86 SER A N 1
ATOM 653 C CA . SER A 1 86 ? -0.544 26.321 -33.438 1 27.12 86 SER A CA 1
ATOM 654 C C . SER A 1 86 ? -1.953 26.059 -32.917 1 27.12 86 SER A C 1
ATOM 656 O O . SER A 1 86 ? -2.229 26.255 -31.731 1 27.12 86 SER A O 1
ATOM 658 N N . PRO A 1 87 ? -3.169 25.547 -33.49 1 23.63 87 PRO A N 1
ATOM 659 C CA . PRO A 1 87 ? -4.633 25.579 -33.501 1 23.63 87 PRO A CA 1
ATOM 660 C C . PRO A 1 87 ? -5.252 24.628 -32.479 1 23.63 87 PRO A C 1
ATOM 662 O O . PRO A 1 87 ? -6.449 24.716 -32.194 1 23.63 87 PRO A O 1
ATOM 665 N N . ALA A 1 88 ? -4.842 23.285 -31.897 1 23.99 88 ALA A N 1
ATOM 666 C CA . ALA A 1 88 ? -5.781 22.166 -31.899 1 23.99 88 ALA A CA 1
ATOM 667 C C . ALA A 1 88 ? -6.662 22.187 -30.653 1 23.99 88 ALA A C 1
ATOM 669 O O . ALA A 1 88 ? -6.221 22.607 -29.58 1 23.99 88 ALA A O 1
ATOM 670 N N . GLY A 1 89 ? -8.226 21.815 -30.503 1 22.02 89 GLY A N 1
ATOM 671 C CA . GLY A 1 89 ? -9.593 21.905 -30.015 1 22.02 89 GLY A CA 1
ATOM 672 C C . GLY A 1 89 ? -9.9 20.906 -28.915 1 22.02 89 GLY A C 1
ATOM 673 O O . GLY A 1 89 ? -10.586 19.909 -29.149 1 22.02 89 GLY A O 1
ATOM 674 N N . LEU A 1 90 ? -9.373 20.467 -27.755 1 21.91 90 LEU A N 1
ATOM 675 C CA . LEU A 1 90 ? -9.835 19.237 -27.121 1 21.91 90 LEU A CA 1
ATOM 676 C C . LEU A 1 90 ? -11.066 19.498 -26.26 1 21.91 90 LEU A C 1
ATOM 678 O O . LEU A 1 90 ? -11.149 20.525 -25.582 1 21.91 90 LEU A O 1
ATOM 682 N N . PRO A 1 91 ? -12.365 18.652 -26.27 1 20.06 91 PRO A N 1
ATOM 683 C CA . PRO A 1 91 ? -13.77 18.817 -25.89 1 20.06 91 PRO A CA 1
ATOM 684 C C . PRO A 1 91 ? -14.009 18.592 -24.399 1 20.06 91 PRO A C 1
ATOM 686 O O . PRO A 1 91 ? -13.243 17.876 -23.748 1 20.06 91 PRO A O 1
ATOM 689 N N . ALA A 1 92 ? -15.061 19.241 -23.588 1 22.61 92 ALA A N 1
ATOM 690 C CA . ALA A 1 92 ? -15.489 19.557 -22.228 1 22.61 92 ALA A CA 1
ATOM 691 C C . ALA A 1 92 ? -16.474 18.514 -21.708 1 22.61 92 ALA A C 1
ATOM 693 O O . ALA A 1 92 ? -17.589 18.393 -22.222 1 22.61 92 ALA A O 1
ATOM 694 N N . GLY A 1 93 ? -16.399 17.175 -21.224 1 21.11 93 GLY A N 1
ATOM 695 C CA . GLY A 1 93 ? -17.434 16.206 -20.899 1 21.11 93 GLY A CA 1
ATOM 696 C C . GLY A 1 93 ? -18.106 16.476 -19.567 1 21.11 93 GLY A C 1
ATOM 697 O O . GLY A 1 93 ? -17.573 17.211 -18.733 1 21.11 93 GLY A O 1
ATOM 698 N N . ARG A 1 94 ? -19.605 15.992 -19.119 1 23.29 94 ARG A N 1
ATOM 699 C CA . ARG A 1 94 ? -20.769 16.318 -18.302 1 23.29 94 ARG A CA 1
ATOM 700 C C . ARG A 1 94 ? -20.559 15.892 -16.853 1 23.29 94 ARG A C 1
ATOM 702 O O . ARG A 1 94 ? -19.94 14.86 -16.588 1 23.29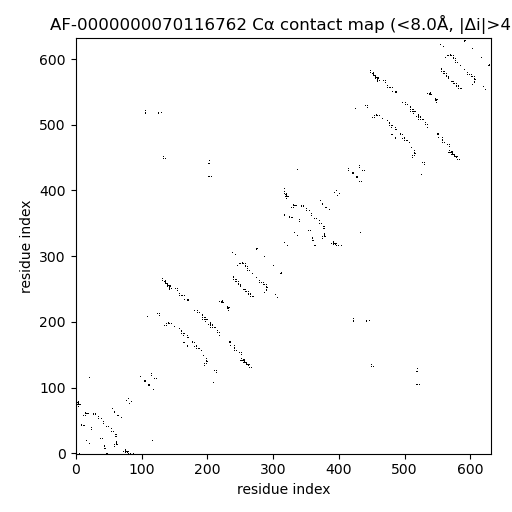 94 ARG A O 1
ATOM 709 N N . PRO A 1 95 ? -21.031 16.564 -15.586 1 23.43 95 PRO A N 1
ATOM 710 C CA . PRO A 1 95 ? -20.791 16.789 -14.159 1 23.43 95 PRO A CA 1
ATOM 711 C C . PRO A 1 95 ? -21.468 15.743 -13.275 1 23.43 95 PRO A C 1
ATOM 713 O O . PRO A 1 95 ? -21.254 15.724 -12.06 1 23.43 95 PRO A O 1
ATOM 716 N N . GLY A 1 96 ? -22.696 15.05 -13.4 1 23.75 96 GLY A N 1
ATOM 717 C CA . GLY A 1 96 ? -23.78 14.76 -12.475 1 23.75 96 GLY A CA 1
ATOM 718 C C . GLY A 1 96 ? -23.375 13.817 -11.358 1 23.75 96 GLY A C 1
ATOM 719 O O . GLY A 1 96 ? -22.848 14.251 -10.332 1 23.75 96 GLY A O 1
ATOM 720 N N . ASP A 1 97 ? -24.258 12.591 -11.028 1 28.58 97 ASP A N 1
ATOM 721 C CA . ASP A 1 97 ? -24.674 11.615 -10.026 1 28.58 97 ASP A CA 1
ATOM 722 C C . ASP A 1 97 ? -23.469 10.881 -9.441 1 28.58 97 ASP A C 1
ATOM 724 O O . ASP A 1 97 ? -22.771 10.158 -10.154 1 28.58 97 ASP A O 1
ATOM 728 N N . ALA A 1 98 ? -22.734 11.185 -8.317 1 28.91 98 ALA A N 1
ATOM 729 C CA . ALA A 1 98 ? -21.281 11.088 -8.435 1 28.91 98 ALA A CA 1
ATOM 730 C C . ALA A 1 98 ? -20.832 9.631 -8.497 1 28.91 98 ALA A C 1
ATOM 732 O O . ALA A 1 98 ? -20.849 8.926 -7.485 1 28.91 98 ALA A O 1
ATOM 733 N N . GLY A 1 99 ? -21.36 8.668 -9.133 1 30.74 99 GLY A N 1
ATOM 734 C CA . GLY A 1 99 ? -21.106 7.275 -9.467 1 30.74 99 GLY A CA 1
ATOM 735 C C . GLY A 1 99 ? -19.641 6.895 -9.363 1 30.74 99 GLY A C 1
ATOM 736 O O . GLY A 1 99 ? -18.769 7.765 -9.327 1 30.74 99 GLY A O 1
ATOM 737 N N . GLU A 1 100 ? -19.293 5.695 -8.463 1 38.7 100 GLU A N 1
ATOM 738 C CA . GLU A 1 100 ? -17.921 5.247 -8.683 1 38.7 100 GLU A CA 1
ATOM 739 C C . GLU A 1 100 ? -17.399 5.71 -10.039 1 38.7 100 GLU A C 1
ATOM 741 O O . GLU A 1 100 ? -17.958 5.356 -11.08 1 38.7 100 GLU A O 1
ATOM 746 N N . PRO A 1 101 ? -17.168 6.965 -10.252 1 40.99 101 PRO A N 1
ATOM 747 C CA . PRO A 1 101 ? -16.817 7.332 -11.626 1 40.99 101 PRO A CA 1
ATOM 748 C C . PRO A 1 101 ? -16.052 6.229 -12.354 1 40.99 101 PRO A C 1
ATOM 750 O O . PRO A 1 101 ? -14.945 5.868 -11.947 1 40.99 101 PRO A O 1
ATOM 753 N N . ALA A 1 102 ? -16.795 5.157 -12.654 1 46.77 102 ALA A N 1
ATOM 754 C CA . ALA A 1 102 ? -16.232 4.145 -13.544 1 46.77 102 ALA A CA 1
ATOM 755 C C . ALA A 1 102 ? -15.338 4.782 -14.603 1 46.77 102 ALA A C 1
ATOM 757 O O . ALA A 1 102 ? -15.675 5.828 -15.162 1 46.77 102 ALA A O 1
ATOM 758 N N . GLY A 1 103 ? -14.247 4.541 -14.568 1 61.98 103 GLY A N 1
ATOM 759 C CA . GLY A 1 103 ? -13.444 4.746 -15.763 1 61.98 103 GLY A CA 1
ATOM 760 C C . GLY A 1 103 ? -12.394 5.828 -15.599 1 61.98 103 GLY A C 1
ATOM 761 O O . GLY A 1 103 ? -11.717 6.194 -16.562 1 61.98 103 GLY A O 1
ATOM 762 N N . TRP A 1 104 ? -12.49 6.484 -14.233 1 72.18 104 TRP A N 1
ATOM 763 C CA . TRP A 1 104 ? -11.464 7.52 -14.175 1 72.18 104 TRP A CA 1
ATOM 764 C C . TRP A 1 104 ? -10.126 6.936 -13.735 1 72.18 104 TRP A C 1
ATOM 766 O O . TRP A 1 104 ? -10.075 5.844 -13.163 1 72.18 104 TRP A O 1
ATOM 776 N N . ASP A 1 105 ? -9.177 7.671 -14.14 1 81.63 105 ASP A N 1
ATOM 777 C CA . ASP A 1 105 ? -7.831 7.225 -13.792 1 81.63 105 ASP A CA 1
ATOM 778 C C . ASP A 1 105 ? -7.446 7.688 -12.389 1 81.63 105 ASP A C 1
ATOM 780 O O . ASP A 1 105 ? -7.128 8.861 -12.181 1 81.63 105 ASP A O 1
ATOM 784 N N . VAL A 1 106 ? -7.423 6.806 -11.483 1 87.59 106 VAL A N 1
ATOM 785 C CA . VAL A 1 106 ? -7.189 7.13 -10.08 1 87.59 106 VAL A CA 1
ATOM 786 C C . VAL A 1 106 ? -5.745 7.589 -9.889 1 87.59 106 VAL A C 1
ATOM 788 O O . VAL A 1 106 ? -5.403 8.172 -8.857 1 87.59 106 VAL A O 1
ATOM 791 N N . PHE A 1 107 ? -4.888 7.341 -10.835 1 88.21 107 PHE A N 1
ATOM 792 C CA . PHE A 1 107 ? -3.488 7.709 -10.658 1 88.21 107 PHE A CA 1
ATOM 793 C C . PHE A 1 107 ? -3.181 9.025 -11.363 1 88.21 107 PHE A C 1
ATOM 795 O O . PHE A 1 107 ? -2.035 9.479 -11.371 1 88.21 107 PHE A O 1
ATOM 802 N N . ASP A 1 108 ? -4.23 9.541 -11.976 1 83.83 108 ASP A N 1
ATOM 803 C CA . ASP A 1 108 ? -4.183 10.929 -12.424 1 83.83 108 ASP A CA 1
ATOM 804 C C . ASP A 1 108 ? -4.568 11.884 -11.296 1 83.83 108 ASP A C 1
ATOM 806 O O . ASP A 1 108 ? -5.741 11.982 -10.932 1 83.83 108 ASP A O 1
ATOM 810 N N . LEU A 1 109 ? -3.604 12.612 -10.827 1 84.95 109 LEU A N 1
ATOM 811 C CA . LEU A 1 109 ? -3.79 13.45 -9.648 1 84.95 109 LEU A CA 1
ATOM 812 C C . LEU A 1 109 ? -4.876 14.494 -9.888 1 84.95 109 LEU A C 1
ATOM 814 O O . LEU A 1 109 ? -5.629 14.834 -8.973 1 84.95 109 LEU A O 1
ATOM 818 N N . ALA A 1 110 ? -4.936 14.951 -11.106 1 77.22 110 ALA A N 1
ATOM 819 C CA . ALA A 1 110 ? -5.978 15.922 -11.428 1 77.22 110 ALA A CA 1
ATOM 820 C C . ALA A 1 110 ? -7.365 15.298 -11.311 1 77.22 110 ALA A C 1
ATOM 822 O O . ALA A 1 110 ? -8.301 15.936 -10.824 1 77.22 110 ALA A O 1
ATOM 823 N N . ALA A 1 111 ? -7.512 14.072 -11.812 1 83.18 111 ALA A N 1
ATOM 824 C CA . ALA A 1 111 ? -8.773 13.344 -11.692 1 83.18 111 ALA A CA 1
ATOM 825 C C . ALA A 1 111 ? -9.14 13.119 -10.228 1 83.18 111 ALA A C 1
ATOM 827 O O . ALA A 1 111 ? -10.307 13.239 -9.848 1 83.18 111 ALA A O 1
ATOM 828 N N . VAL A 1 112 ? -8.158 12.852 -9.384 1 86.31 112 VAL A N 1
ATOM 829 C CA . VAL A 1 112 ? -8.369 12.611 -7.96 1 86.31 112 VAL A CA 1
ATOM 830 C C . VAL A 1 112 ? -8.879 13.885 -7.29 1 86.31 112 VAL A C 1
ATOM 832 O O . VAL A 1 112 ? -9.839 13.846 -6.517 1 86.31 112 VAL A O 1
ATOM 835 N N . ARG A 1 113 ? -8.257 14.948 -7.606 1 79.42 113 ARG A N 1
ATOM 836 C CA . ARG A 1 113 ? -8.669 16.224 -7.031 1 79.42 113 ARG A CA 1
ATOM 837 C C . ARG A 1 113 ? -10.102 16.566 -7.425 1 79.42 113 ARG A C 1
ATOM 839 O O . ARG A 1 113 ? -10.877 17.057 -6.603 1 79.42 113 ARG A O 1
ATOM 846 N N . ARG A 1 114 ? -10.419 16.219 -8.704 1 76.75 114 ARG A N 1
ATOM 847 C CA . ARG A 1 114 ? -11.779 16.444 -9.182 1 76.75 114 ARG A CA 1
ATOM 848 C C . ARG A 1 114 ? -12.776 15.568 -8.429 1 76.75 114 ARG A C 1
ATOM 850 O O . ARG A 1 114 ? -13.843 16.037 -8.027 1 76.75 114 ARG A O 1
ATOM 857 N N . GLN A 1 115 ? -12.415 14.374 -8.245 1 80.27 115 GLN A N 1
ATOM 858 C CA . GLN A 1 115 ? -13.297 13.423 -7.577 1 80.27 115 GLN A CA 1
ATOM 859 C C . GLN A 1 115 ? -13.484 13.785 -6.106 1 80.27 115 GLN A C 1
ATOM 861 O O . GLN A 1 115 ? -14.556 13.564 -5.539 1 80.27 115 GLN A O 1
ATOM 866 N N . LEU A 1 116 ? -12.422 14.319 -5.46 1 75.72 116 LEU A N 1
ATOM 867 C CA . LEU A 1 116 ? -12.499 14.702 -4.055 1 75.72 116 LEU A CA 1
ATOM 868 C C . LEU A 1 116 ? -13.497 15.838 -3.856 1 75.72 116 LEU A C 1
ATOM 870 O O . LEU A 1 116 ? -14.164 15.909 -2.821 1 75.72 116 LEU A O 1
ATOM 874 N N . THR A 1 117 ? -13.606 16.562 -4.839 1 66.38 117 THR A N 1
ATOM 875 C CA . THR A 1 117 ? -14.576 17.65 -4.785 1 66.38 117 THR A CA 1
ATOM 876 C C . THR A 1 117 ? -15.996 17.117 -4.953 1 66.38 117 THR A C 1
ATOM 878 O O . THR A 1 117 ? -16.92 17.575 -4.277 1 66.38 117 THR A O 1
ATOM 881 N N . SER A 1 118 ? -16.155 16.113 -5.759 1 68.13 118 SER A N 1
ATOM 882 C CA . SER A 1 118 ? -17.475 15.582 -6.084 1 68.13 118 SER A CA 1
ATOM 883 C C . SER A 1 118 ? -17.937 14.571 -5.04 1 68.13 118 SER A C 1
ATOM 885 O O . SER A 1 118 ? -19.116 14.534 -4.683 1 68.13 118 SER A O 1
ATOM 887 N N . SER A 1 119 ? -17.04 13.757 -4.547 1 75.09 119 SER A N 1
ATOM 888 C CA . SER A 1 119 ? -17.356 12.676 -3.62 1 75.09 119 SER A CA 1
ATOM 889 C C . SER A 1 119 ? -16.287 12.542 -2.541 1 75.09 119 SER A C 1
ATOM 891 O O . SER A 1 119 ? -15.629 11.505 -2.436 1 75.09 119 SER A O 1
ATOM 893 N N . PRO A 1 120 ? -16.231 13.485 -1.693 1 69.93 120 PRO A N 1
ATOM 894 C CA . PRO A 1 120 ? -15.123 13.554 -0.737 1 69.93 120 PRO A CA 1
ATOM 895 C C . PRO A 1 120 ? -15.128 12.394 0.257 1 69.93 120 PRO A C 1
ATOM 897 O O . PRO A 1 120 ? -14.07 11.85 0.581 1 69.93 120 PRO A O 1
ATOM 900 N N . ARG A 1 121 ? -16.336 12.047 0.77 1 72.36 121 ARG A N 1
ATOM 901 C CA . ARG A 1 121 ? -16.376 10.994 1.78 1 72.36 121 ARG A CA 1
ATOM 902 C C . ARG A 1 121 ? -15.865 9.673 1.215 1 72.36 121 ARG A C 1
ATOM 904 O O . ARG A 1 121 ? -15.041 9.002 1.839 1 72.36 121 ARG A O 1
ATOM 911 N N . PHE A 1 122 ? -16.329 9.382 0.045 1 74.07 122 PHE A N 1
ATOM 912 C CA . PHE A 1 122 ? -15.957 8.117 -0.576 1 74.07 122 PHE A CA 1
ATOM 913 C C . PHE A 1 122 ? -14.475 8.102 -0.93 1 74.07 122 PHE A C 1
ATOM 915 O O . PHE A 1 122 ? -13.766 7.143 -0.618 1 74.07 122 PHE A O 1
ATOM 922 N N . LEU A 1 123 ? -13.962 9.138 -1.492 1 82.78 123 LEU A N 1
ATOM 923 C CA . LEU A 1 123 ? -12.574 9.16 -1.94 1 82.78 123 LEU A CA 1
ATOM 924 C C . LEU A 1 123 ? -11.622 9.275 -0.754 1 82.78 123 LEU A C 1
ATOM 926 O O . LEU A 1 123 ? -10.53 8.701 -0.771 1 82.78 123 LEU A O 1
ATOM 930 N N . MET A 1 124 ? -12.094 9.937 0.298 1 84.18 124 MET A N 1
ATOM 931 C CA . MET A 1 124 ? -11.248 10.058 1.481 1 84.18 124 MET A CA 1
ATOM 932 C C . MET A 1 124 ? -11.085 8.709 2.174 1 84.18 124 MET A C 1
ATOM 934 O O . MET A 1 124 ? -10.024 8.414 2.727 1 84.18 124 MET A O 1
ATOM 938 N N . ARG A 1 125 ? -12.113 7.943 2.118 1 85.62 125 ARG A N 1
ATOM 939 C CA . ARG A 1 125 ? -11.985 6.583 2.632 1 85.62 125 ARG A CA 1
ATOM 940 C C . ARG A 1 125 ? -10.923 5.805 1.863 1 85.62 125 ARG A C 1
ATOM 942 O O . ARG A 1 125 ? -10.028 5.206 2.464 1 85.62 125 ARG A O 1
ATOM 949 N N . SER A 1 126 ? -10.977 5.867 0.558 1 91.69 126 SER A N 1
ATOM 950 C CA . SER A 1 126 ? -10.045 5.139 -0.296 1 91.69 126 SER A CA 1
ATOM 951 C C . SER A 1 126 ? -8.621 5.657 -0.129 1 91.69 126 SER A C 1
ATOM 953 O O . SER A 1 126 ? -7.669 4.875 -0.101 1 91.69 126 SER A O 1
ATOM 955 N N . LEU A 1 127 ? -8.49 6.928 0.008 1 92.14 127 LEU A N 1
ATOM 956 C CA . LEU A 1 127 ? -7.172 7.53 0.183 1 92.14 127 LEU A CA 1
ATOM 957 C C . LEU A 1 127 ? -6.583 7.164 1.541 1 92.14 127 LEU A C 1
ATOM 959 O O . LEU A 1 127 ? -5.378 6.927 1.656 1 92.14 127 LEU A O 1
ATOM 963 N N . THR A 1 128 ? -7.432 7.163 2.536 1 89.98 128 THR A N 1
ATOM 964 C CA . THR A 1 128 ? -6.983 6.781 3.87 1 89.98 128 THR A CA 1
ATOM 965 C C . THR A 1 128 ? -6.518 5.328 3.888 1 89.98 128 THR A C 1
ATOM 967 O O . THR A 1 128 ? -5.481 5.01 4.476 1 89.98 128 THR A O 1
ATOM 970 N N . GLU A 1 129 ? -7.256 4.498 3.212 1 93.33 129 GLU A N 1
ATOM 971 C CA . GLU A 1 129 ? -6.879 3.093 3.091 1 93.33 129 GLU A CA 1
ATOM 972 C C . GLU A 1 129 ? -5.574 2.938 2.315 1 93.33 129 GLU A C 1
ATOM 974 O O . GLU A 1 129 ? -4.726 2.118 2.674 1 93.33 129 GLU A O 1
ATOM 979 N N . LEU A 1 130 ? -5.351 3.694 1.283 1 95.97 130 LEU A N 1
ATOM 980 C CA . LEU A 1 130 ? -4.117 3.687 0.505 1 95.97 130 LEU A CA 1
ATOM 981 C C . LEU A 1 130 ? -2.928 4.097 1.368 1 95.97 130 LEU A C 1
ATOM 983 O O . LEU A 1 130 ? -1.886 3.437 1.35 1 95.97 130 LEU A O 1
ATOM 987 N N . ARG A 1 131 ? -3.073 5.159 2.091 1 95.78 131 ARG A N 1
ATOM 988 C CA . ARG A 1 131 ? -2.008 5.624 2.974 1 95.78 131 ARG A CA 1
ATOM 989 C C . ARG A 1 131 ? -1.639 4.555 3.997 1 95.78 131 ARG A C 1
ATOM 991 O O . ARG A 1 131 ? -0.458 4.319 4.257 1 95.78 131 ARG A O 1
ATOM 998 N N . SER A 1 132 ? -2.65 3.921 4.547 1 94.25 132 SER A N 1
ATOM 999 C CA . SER A 1 132 ? -2.415 2.907 5.569 1 94.25 132 SER A CA 1
ATOM 1000 C C . SER A 1 132 ? -1.648 1.717 5.001 1 94.25 132 SER A C 1
ATOM 1002 O O . SER A 1 132 ? -1.009 0.971 5.746 1 94.25 132 SER A O 1
ATOM 1004 N N . ALA A 1 133 ? -1.746 1.603 3.717 1 96.86 133 ALA A N 1
ATOM 1005 C CA . ALA A 1 133 ? -1.045 0.504 3.059 1 96.86 133 ALA A CA 1
ATOM 1006 C C . ALA A 1 133 ? 0.401 0.881 2.751 1 96.86 133 ALA A C 1
ATOM 1008 O O . ALA A 1 133 ? 1.328 0.14 3.087 1 96.86 133 ALA A O 1
ATOM 1009 N N . ILE A 1 134 ? 0.697 2.02 2.244 1 97.74 134 ILE A N 1
ATOM 1010 C CA . ILE A 1 134 ? 1.988 2.254 1.606 1 97.74 134 ILE A CA 1
ATOM 1011 C C . ILE A 1 134 ? 2.927 2.957 2.583 1 97.74 134 ILE A C 1
ATOM 1013 O O . ILE A 1 134 ? 4.142 2.748 2.546 1 97.74 134 ILE A O 1
ATOM 1017 N N . GLU A 1 135 ? 2.427 3.773 3.457 1 97.88 135 GLU A N 1
ATOM 1018 C CA . GLU A 1 135 ? 3.305 4.616 4.261 1 97.88 135 GLU A CA 1
ATOM 1019 C C . GLU A 1 135 ? 4.084 3.789 5.281 1 97.88 135 GLU A C 1
ATOM 1021 O O . GLU A 1 135 ? 5.273 4.026 5.502 1 97.88 135 GLU A O 1
ATOM 1026 N N . PRO A 1 136 ? 3.488 2.759 5.919 1 97.05 136 PRO A N 1
ATOM 1027 C CA . PRO A 1 136 ? 4.284 1.937 6.833 1 97.05 136 PRO A CA 1
ATOM 1028 C C . PRO A 1 136 ? 5.426 1.209 6.129 1 97.05 136 PRO A C 1
ATOM 1030 O O . PRO A 1 136 ? 6.543 1.154 6.651 1 97.05 136 PRO A O 1
ATOM 1033 N N . VAL A 1 137 ? 5.143 0.719 4.955 1 96.36 137 VAL A N 1
ATOM 1034 C CA . VAL A 1 137 ? 6.188 0.029 4.205 1 96.36 137 VAL A CA 1
ATOM 1035 C C . VAL A 1 137 ? 7.249 1.031 3.757 1 96.36 137 VAL A C 1
ATOM 1037 O O . VAL A 1 137 ? 8.447 0.745 3.82 1 96.36 137 VAL A O 1
ATOM 1040 N N . ALA A 1 138 ? 6.809 2.206 3.333 1 97.58 138 ALA A N 1
ATOM 1041 C CA . ALA A 1 138 ? 7.748 3.264 2.971 1 97.58 138 ALA A CA 1
ATOM 1042 C C . ALA A 1 138 ? 8.638 3.636 4.153 1 97.58 138 ALA A C 1
ATOM 1044 O O . ALA A 1 138 ? 9.831 3.897 3.982 1 97.58 138 ALA A O 1
ATOM 1045 N N . SER A 1 139 ? 8.037 3.661 5.31 1 97.83 139 SER A N 1
ATOM 1046 C CA . SER A 1 139 ? 8.789 4.002 6.513 1 97.83 139 SER A CA 1
ATOM 1047 C C . SER A 1 139 ? 9.851 2.951 6.818 1 97.83 139 SER A C 1
ATOM 1049 O O . SER A 1 139 ? 10.977 3.288 7.19 1 97.83 139 SER A O 1
ATOM 1051 N N . PHE A 1 140 ? 9.501 1.675 6.699 1 95.25 140 PHE A N 1
ATOM 1052 C CA . PHE A 1 140 ? 10.46 0.587 6.851 1 95.25 140 PHE A CA 1
ATOM 1053 C C . PHE A 1 140 ? 11.633 0.762 5.894 1 95.25 140 PHE A C 1
ATOM 1055 O O . PHE A 1 140 ? 12.793 0.694 6.306 1 95.25 140 PHE A O 1
ATOM 1062 N N . LEU A 1 141 ? 11.314 1.001 4.672 1 94.25 141 LEU A N 1
ATOM 1063 C CA . LEU A 1 141 ? 12.332 1.106 3.633 1 94.25 141 LEU A CA 1
ATOM 1064 C C . LEU A 1 141 ? 13.186 2.354 3.833 1 94.25 141 LEU A C 1
ATOM 1066 O O . LEU A 1 141 ? 14.389 2.339 3.564 1 94.25 141 LEU A O 1
ATOM 1070 N N . ALA A 1 142 ? 12.534 3.438 4.226 1 95.15 142 ALA A N 1
ATOM 1071 C CA . ALA A 1 142 ? 13.265 4.674 4.492 1 95.15 142 ALA A CA 1
ATOM 1072 C C . ALA A 1 142 ? 14.334 4.459 5.56 1 95.15 142 ALA A C 1
ATOM 1074 O O . ALA A 1 142 ? 15.463 4.937 5.422 1 95.15 142 ALA A O 1
ATOM 1075 N N . ALA A 1 143 ? 13.997 3.739 6.602 1 94.25 143 ALA A N 1
ATOM 1076 C CA . ALA A 1 143 ? 14.947 3.456 7.674 1 94.25 143 ALA A CA 1
ATOM 1077 C C . ALA A 1 143 ? 16.153 2.682 7.149 1 94.25 143 ALA A C 1
ATOM 1079 O O . ALA A 1 143 ? 17.263 2.821 7.669 1 94.25 143 ALA A O 1
ATOM 1080 N N . GLU A 1 144 ? 15.905 1.917 6.159 1 91.37 144 GLU A N 1
ATOM 1081 C CA . GLU A 1 144 ? 16.956 1.101 5.559 1 91.37 144 GLU A CA 1
ATOM 1082 C C . GLU A 1 144 ? 17.79 1.914 4.572 1 91.37 144 GLU A C 1
ATOM 1084 O O . GLU A 1 144 ? 18.995 1.692 4.439 1 91.37 144 GLU A O 1
ATOM 1089 N N . ARG A 1 145 ? 17.199 2.913 3.916 1 91.96 145 ARG A N 1
ATOM 1090 C CA . ARG A 1 145 ? 17.799 3.399 2.678 1 91.96 145 ARG A CA 1
ATOM 1091 C C . ARG A 1 145 ? 18.158 4.878 2.787 1 91.96 145 ARG A C 1
ATOM 1093 O O . ARG A 1 145 ? 18.912 5.401 1.964 1 91.96 145 ARG A O 1
ATOM 1100 N N . PHE A 1 146 ? 17.612 5.578 3.735 1 92.98 146 PHE A N 1
ATOM 1101 C CA . PHE A 1 146 ? 17.81 7.019 3.836 1 92.98 146 PHE A CA 1
ATOM 1102 C C . PHE A 1 146 ? 19.282 7.35 4.045 1 92.98 146 PHE A C 1
ATOM 1104 O O . PHE A 1 146 ? 19.981 6.656 4.787 1 92.98 146 PHE A O 1
ATOM 1111 N N . SER A 1 147 ? 19.715 8.391 3.431 1 86.61 147 SER A N 1
ATOM 1112 C CA . SER A 1 147 ? 20.997 9 3.771 1 86.61 147 SER A CA 1
ATOM 1113 C C . SER A 1 147 ? 20.918 9.749 5.097 1 86.61 147 SER A C 1
ATOM 1115 O O . SER A 1 147 ? 19.828 9.974 5.626 1 86.61 147 SER A O 1
ATOM 1117 N N . GLU A 1 148 ? 22.083 10.147 5.569 1 89.15 148 GLU A N 1
ATOM 1118 C CA . GLU A 1 148 ? 22.151 10.936 6.796 1 89.15 148 GLU A CA 1
ATOM 1119 C C . GLU A 1 148 ? 21.416 12.264 6.639 1 89.15 148 GLU A C 1
ATOM 1121 O O . GLU A 1 148 ? 20.722 12.707 7.556 1 89.15 148 GLU A O 1
ATOM 1126 N N . ALA A 1 149 ? 21.541 12.854 5.488 1 89.45 149 ALA A N 1
ATOM 1127 C CA . ALA A 1 149 ? 20.908 14.145 5.232 1 89.45 149 ALA A CA 1
ATOM 1128 C C . ALA A 1 149 ? 19.388 14.013 5.191 1 89.45 149 ALA A C 1
ATOM 1130 O O . ALA A 1 149 ? 18.67 14.86 5.727 1 89.45 149 ALA A O 1
ATOM 1131 N N . GLU A 1 150 ? 18.927 12.97 4.592 1 90.98 150 GLU A N 1
ATOM 1132 C CA . GLU A 1 150 ? 17.489 12.738 4.499 1 90.98 150 GLU A CA 1
ATOM 1133 C C . GLU A 1 150 ? 16.886 12.453 5.872 1 90.98 150 GLU A C 1
ATOM 1135 O O . GLU A 1 150 ? 15.815 12.965 6.204 1 90.98 150 GLU A O 1
ATOM 1140 N N . SER A 1 151 ? 17.587 11.625 6.613 1 93.65 151 SER A N 1
ATOM 1141 C CA . SER A 1 151 ? 17.082 11.306 7.944 1 93.65 151 SER A CA 1
ATOM 1142 C C . SER A 1 151 ? 17.113 12.528 8.855 1 93.65 151 SER A C 1
ATOM 1144 O O . SER A 1 151 ? 16.217 12.717 9.681 1 93.65 151 SER A O 1
ATOM 1146 N N . ALA A 1 152 ? 18.132 13.359 8.717 1 92.34 152 ALA A N 1
ATOM 1147 C CA . ALA A 1 152 ? 18.211 14.596 9.489 1 92.34 152 ALA A CA 1
ATOM 1148 C C . ALA A 1 152 ? 17.062 15.537 9.136 1 92.34 152 ALA A C 1
ATOM 1150 O O . ALA A 1 152 ? 16.499 16.196 10.013 1 92.34 152 ALA A O 1
ATOM 1151 N N . GLU A 1 153 ? 16.752 15.62 7.858 1 93.34 153 GLU A N 1
ATOM 1152 C CA . GLU A 1 153 ? 15.627 16.437 7.414 1 93.34 153 GLU A CA 1
ATOM 1153 C C . GLU A 1 153 ? 14.314 15.939 8.01 1 93.34 153 GLU A C 1
ATOM 1155 O O . GLU A 1 153 ? 13.472 16.738 8.425 1 93.34 153 GLU A O 1
ATOM 1160 N N . LEU A 1 154 ? 14.13 14.705 8.074 1 96.76 154 LEU A N 1
ATOM 1161 C CA . LEU A 1 154 ? 12.917 14.124 8.641 1 96.76 154 LEU A CA 1
ATOM 1162 C C . LEU A 1 154 ? 12.778 14.487 10.115 1 96.76 154 LEU A C 1
ATOM 1164 O O . LEU A 1 154 ? 11.685 14.827 10.574 1 96.76 154 LEU A O 1
ATOM 1168 N N . VAL A 1 155 ? 13.896 14.404 10.835 1 95.24 155 VAL A N 1
ATOM 1169 C CA . VAL A 1 155 ? 13.902 14.749 12.252 1 95.24 155 VAL A CA 1
ATOM 1170 C C . VAL A 1 155 ? 13.563 16.228 12.426 1 95.24 155 VAL A C 1
ATOM 1172 O O . VAL A 1 155 ? 12.792 16.594 13.315 1 95.24 155 VAL A O 1
ATOM 1175 N N . ARG A 1 156 ? 14.119 17.037 11.569 1 95.86 156 ARG A N 1
ATOM 1176 C CA . ARG A 1 156 ? 13.838 18.468 11.618 1 95.86 156 ARG A CA 1
ATOM 1177 C C . ARG A 1 156 ? 12.358 18.745 11.373 1 95.86 156 ARG A C 1
ATOM 1179 O O . ARG A 1 156 ? 11.757 19.581 12.051 1 95.86 156 ARG A O 1
ATOM 1186 N N . LEU A 1 157 ? 11.766 18.106 10.438 1 96.77 157 LEU A N 1
ATOM 1187 C CA . LEU A 1 157 ? 10.354 18.286 10.117 1 96.77 157 LEU A CA 1
ATOM 1188 C C . LEU A 1 157 ? 9.472 17.841 11.279 1 96.77 157 LEU A C 1
ATOM 1190 O O . LEU A 1 157 ? 8.495 18.515 11.615 1 96.77 157 LEU A O 1
ATOM 1194 N N . ALA A 1 158 ? 9.812 16.731 11.935 1 96.94 158 ALA A N 1
ATOM 1195 C CA . ALA A 1 158 ? 9.047 16.249 13.082 1 96.94 158 ALA A CA 1
ATOM 1196 C C . ALA A 1 158 ? 9.078 17.26 14.226 1 96.94 158 ALA A C 1
ATOM 1198 O O . ALA A 1 158 ? 8.062 17.489 14.887 1 96.94 158 ALA A O 1
ATOM 1199 N N . ARG A 1 159 ? 10.236 17.861 14.452 1 94.94 159 ARG A N 1
ATOM 1200 C CA . ARG A 1 159 ? 10.358 18.886 15.483 1 94.94 159 ARG A CA 1
ATOM 1201 C C . ARG A 1 159 ? 9.499 20.102 15.15 1 94.94 159 ARG A C 1
ATOM 1203 O O . ARG A 1 159 ? 8.848 20.668 16.031 1 94.94 159 ARG A O 1
ATOM 1210 N N . ARG A 1 160 ? 9.523 20.449 13.912 1 96.05 160 ARG A N 1
ATOM 1211 C CA . ARG A 1 160 ? 8.731 21.595 13.478 1 96.05 160 ARG A CA 1
ATOM 1212 C C . ARG A 1 160 ? 7.239 21.321 13.636 1 96.05 160 ARG A C 1
ATOM 1214 O O . ARG A 1 160 ? 6.475 22.214 14.007 1 96.05 160 ARG A O 1
ATOM 1221 N N . LEU A 1 161 ? 6.796 20.112 13.356 1 95.92 161 LEU A N 1
ATOM 1222 C CA . LEU A 1 161 ? 5.406 19.729 13.579 1 95.92 161 LEU A CA 1
ATOM 1223 C C . LEU A 1 161 ? 5.029 19.881 15.049 1 95.92 161 LEU A C 1
ATOM 1225 O O . LEU A 1 161 ? 3.944 20.371 15.369 1 95.92 161 LEU A O 1
ATOM 1229 N N . GLN A 1 162 ? 5.933 19.45 15.884 1 93.41 162 GLN A N 1
ATOM 1230 C CA . GLN A 1 162 ? 5.679 19.561 17.317 1 93.41 162 GLN A CA 1
ATOM 1231 C C . GLN A 1 162 ? 5.534 21.021 17.738 1 93.41 162 GLN A C 1
ATOM 1233 O O . GLN A 1 162 ? 4.637 21.363 18.511 1 93.41 162 GLN A O 1
ATOM 1238 N N . GLU A 1 163 ? 6.412 21.828 17.242 1 95.03 163 GLU A N 1
ATOM 1239 C CA . GLU A 1 163 ? 6.384 23.253 17.559 1 95.03 163 GLU A CA 1
ATOM 1240 C C . GLU A 1 163 ? 5.088 23.9 17.081 1 95.03 163 GLU A C 1
ATOM 1242 O O . GLU A 1 163 ? 4.428 24.615 17.838 1 95.03 163 GLU A O 1
ATOM 1247 N N . LEU A 1 164 ? 4.691 23.653 15.876 1 94.21 164 LEU A N 1
ATOM 1248 C CA . LEU A 1 164 ? 3.503 24.262 15.288 1 94.21 164 LEU A CA 1
ATOM 1249 C C . LEU A 1 164 ? 2.234 23.69 15.911 1 94.21 164 LEU A C 1
ATOM 1251 O O . LEU A 1 164 ? 1.269 24.421 16.148 1 94.21 164 LEU A O 1
ATOM 1255 N N . GLY A 1 165 ? 2.308 22.411 16.173 1 92.49 165 GLY A N 1
ATOM 1256 C CA . GLY A 1 165 ? 1.119 21.733 16.666 1 92.49 165 GLY A CA 1
ATOM 1257 C C . GLY A 1 165 ? 0.78 22.09 18.101 1 92.49 165 GLY A C 1
ATOM 1258 O O . GLY A 1 165 ? -0.382 22.016 18.506 1 92.49 165 GLY A O 1
ATOM 1259 N N . ARG A 1 166 ? 1.752 22.495 18.898 1 91.78 166 ARG A N 1
ATOM 1260 C CA . ARG A 1 166 ? 1.548 22.794 20.312 1 91.78 166 ARG A CA 1
ATOM 1261 C C . ARG A 1 166 ? 1.265 24.278 20.523 1 91.78 166 ARG A C 1
ATOM 1263 O O . ARG A 1 166 ? 0.908 24.697 21.626 1 91.78 166 ARG A O 1
ATOM 1270 N N . ASP A 1 167 ? 1.447 24.962 19.437 1 93.02 167 ASP A N 1
ATOM 1271 C CA . ASP A 1 167 ? 1.254 26.406 19.534 1 93.02 167 ASP A CA 1
ATOM 1272 C C . ASP A 1 167 ? -0.224 26.752 19.699 1 93.02 167 ASP A C 1
ATOM 1274 O O . ASP A 1 167 ? -1.073 26.234 18.971 1 93.02 167 ASP A O 1
ATOM 1278 N N . GLU A 1 168 ? -0.556 27.63 20.615 1 89.28 168 GLU A N 1
ATOM 1279 C CA . GLU A 1 168 ? -1.929 28.01 20.934 1 89.28 168 GLU A CA 1
ATOM 1280 C C . GLU A 1 168 ? -2.607 28.682 19.744 1 89.28 168 GLU A C 1
ATOM 1282 O O . GLU A 1 168 ? -3.835 28.674 19.636 1 89.28 168 GLU A O 1
ATOM 1287 N N . THR A 1 169 ? -1.825 29.263 18.898 1 89.71 169 THR A N 1
ATOM 1288 C CA . THR A 1 169 ? -2.346 29.963 17.729 1 89.71 169 THR A CA 1
ATOM 1289 C C . THR A 1 169 ? -3.048 28.991 16.785 1 89.71 169 THR A C 1
ATOM 1291 O O . THR A 1 169 ? -3.837 29.406 15.934 1 89.71 169 THR A O 1
ATOM 1294 N N . PHE A 1 170 ? -2.771 27.709 17.008 1 87.6 170 PHE A N 1
ATOM 1295 C CA . PHE A 1 170 ? -3.293 26.696 16.099 1 87.6 170 PHE A CA 1
ATOM 1296 C C . PHE A 1 170 ? -4.817 26.707 16.093 1 87.6 170 PHE A C 1
ATOM 1298 O O . PHE A 1 170 ? -5.439 26.637 15.031 1 87.6 170 PHE A O 1
ATOM 1305 N N . SER A 1 171 ? -5.427 26.866 17.185 1 83.52 171 SER A N 1
ATOM 1306 C CA . SER A 1 171 ? -6.874 26.745 17.33 1 83.52 171 SER A CA 1
ATOM 1307 C C . SER A 1 171 ? -7.561 28.097 17.168 1 83.52 171 SER A C 1
ATOM 1309 O O . SER A 1 171 ? -8.79 28.184 17.204 1 83.52 171 SER A O 1
ATOM 1311 N N . ALA A 1 172 ? -6.737 29.144 16.991 1 84.35 172 ALA A N 1
ATOM 1312 C CA . ALA A 1 172 ? -7.309 30.484 16.888 1 84.35 172 ALA A CA 1
ATOM 1313 C C . ALA A 1 172 ? -8.118 30.637 15.604 1 84.35 172 ALA A C 1
ATOM 1315 O O . ALA A 1 172 ? -7.691 30.192 14.536 1 84.35 172 ALA A O 1
ATOM 1316 N N . GLU A 1 173 ? -9.34 31.119 15.754 1 80.74 173 GLU A N 1
ATOM 1317 C CA . GLU A 1 173 ? -10.192 31.385 14.599 1 80.74 173 GLU A CA 1
ATOM 1318 C C . GLU A 1 173 ? -9.91 32.765 14.011 1 80.74 173 GLU A C 1
ATOM 1320 O O . GLU A 1 173 ? -10.807 33.607 13.934 1 80.74 173 GLU A O 1
ATOM 1325 N N . THR A 1 174 ? -8.705 33.129 13.829 1 85.35 174 THR A N 1
ATOM 1326 C CA . THR A 1 174 ? -8.219 34.374 13.246 1 85.35 174 THR A CA 1
ATOM 1327 C C . THR A 1 174 ? -7.38 34.098 12.002 1 85.35 174 THR A C 1
ATOM 1329 O O . THR A 1 174 ? -7.113 32.941 11.671 1 85.35 174 THR A O 1
ATOM 1332 N N . ALA A 1 175 ? -7.048 35.127 11.357 1 80.56 175 ALA A N 1
ATOM 1333 C CA . ALA A 1 175 ? -6.161 35.014 10.202 1 80.56 175 ALA A CA 1
ATOM 1334 C C . ALA A 1 175 ? -4.815 34.414 10.601 1 80.56 175 ALA A C 1
ATOM 1336 O O . ALA A 1 175 ? -4.218 33.651 9.838 1 80.56 175 ALA A O 1
ATOM 1337 N N . ALA A 1 176 ? -4.422 34.752 11.755 1 85.81 176 ALA A N 1
ATOM 1338 C CA . ALA A 1 176 ? -3.165 34.21 12.265 1 85.81 176 ALA A CA 1
ATOM 1339 C C . ALA A 1 176 ? -3.275 32.707 12.509 1 85.81 176 ALA A C 1
ATOM 1341 O O . ALA A 1 176 ? -2.337 31.956 12.231 1 85.81 176 ALA A O 1
ATOM 1342 N N . GLY A 1 177 ? -4.395 32.308 13.026 1 84.74 177 GLY A N 1
ATOM 1343 C CA . GLY A 1 177 ? -4.636 30.887 13.219 1 84.74 177 GLY A CA 1
ATOM 1344 C C . GLY A 1 177 ? -4.673 30.106 11.919 1 84.74 177 GLY A C 1
ATOM 1345 O O . GLY A 1 177 ? -4.102 29.018 11.826 1 84.74 177 GLY A O 1
ATOM 1346 N N . ALA A 1 178 ? -5.31 30.706 10.98 1 80.13 178 ALA A N 1
ATOM 1347 C CA . ALA A 1 178 ? -5.399 30.074 9.666 1 80.13 178 ALA A CA 1
ATOM 1348 C C . ALA A 1 178 ? -4.016 29.913 9.041 1 80.13 178 ALA A C 1
ATOM 1350 O O . ALA A 1 178 ? -3.707 28.868 8.463 1 80.13 178 AL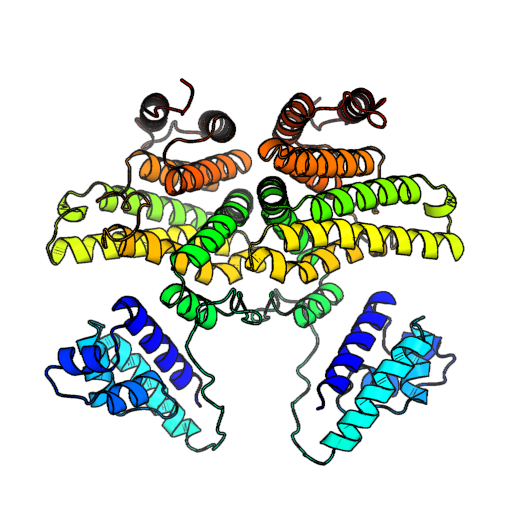A A O 1
ATOM 1351 N N . ALA A 1 179 ? -3.195 30.905 9.167 1 82.72 179 ALA A N 1
ATOM 1352 C CA . ALA A 1 179 ? -1.833 30.864 8.64 1 82.72 179 ALA A CA 1
ATOM 1353 C C . ALA A 1 179 ? -0.996 29.814 9.365 1 82.72 179 ALA A C 1
ATOM 1355 O O . ALA A 1 179 ? -0.161 29.145 8.752 1 82.72 179 ALA A O 1
ATOM 1356 N N . HIS A 1 180 ? -1.243 29.755 10.638 1 87.97 180 HIS A N 1
ATOM 1357 C CA . HIS A 1 180 ? -0.527 28.781 11.454 1 87.97 180 HIS A CA 1
ATOM 1358 C C . HIS A 1 180 ? -0.898 27.355 11.062 1 87.97 180 HIS A C 1
ATOM 1360 O O . HIS A 1 180 ? -0.026 26.49 10.954 1 87.97 180 HIS A O 1
ATOM 1366 N N . ARG A 1 181 ? -2.101 27.113 10.8 1 85.52 181 ARG A N 1
ATOM 1367 C CA . ARG A 1 181 ? -2.569 25.795 10.382 1 85.52 181 ARG A CA 1
ATOM 1368 C C . ARG A 1 181 ? -2.035 25.438 8.999 1 85.52 181 ARG A C 1
ATOM 1370 O O . ARG A 1 181 ? -1.715 24.278 8.731 1 85.52 181 ARG A O 1
ATOM 1377 N N . GLU A 1 182 ? -1.929 26.381 8.187 1 82.36 182 GLU A N 1
ATOM 1378 C CA . GLU A 1 182 ? -1.358 26.165 6.861 1 82.36 182 GLU A CA 1
ATOM 1379 C C . GLU A 1 182 ? 0.117 25.786 6.95 1 82.36 182 GLU A C 1
ATOM 1381 O O . GLU A 1 182 ? 0.592 24.935 6.195 1 82.36 182 GLU A O 1
ATOM 1386 N N . ALA A 1 183 ? 0.826 26.462 7.799 1 87.34 183 ALA A N 1
ATOM 1387 C CA . ALA A 1 183 ? 2.23 26.126 8.017 1 87.34 183 ALA A CA 1
ATOM 1388 C C . ALA A 1 183 ? 2.38 24.693 8.519 1 87.34 183 ALA A C 1
ATOM 1390 O O . ALA A 1 183 ? 3.257 23.957 8.062 1 87.34 183 ALA A O 1
ATOM 1391 N N . TYR A 1 184 ? 1.516 24.3 9.444 1 91.33 184 TYR A N 1
ATOM 1392 C CA . TYR A 1 184 ? 1.532 22.936 9.96 1 91.33 184 TYR A CA 1
ATOM 1393 C C . TYR A 1 184 ? 1.276 21.929 8.845 1 91.33 184 TYR A C 1
ATOM 1395 O O . TYR A 1 184 ? 1.99 20.93 8.727 1 91.33 184 TYR A O 1
ATOM 1403 N N . ARG A 1 185 ? 0.314 22.208 8.046 1 87.64 185 ARG A N 1
ATOM 1404 C CA . ARG A 1 185 ? -0.044 21.323 6.942 1 87.64 185 ARG A CA 1
ATOM 1405 C C . ARG A 1 185 ? 1.121 21.158 5.972 1 87.64 185 ARG A C 1
ATOM 1407 O O . ARG A 1 185 ? 1.414 20.045 5.529 1 87.64 185 ARG A O 1
ATOM 1414 N N . SER A 1 186 ? 1.724 22.263 5.647 1 88.27 186 SER A N 1
ATOM 1415 C CA . SER A 1 186 ? 2.857 22.241 4.729 1 88.27 186 SER A CA 1
ATOM 1416 C C . SER A 1 186 ? 3.988 21.37 5.267 1 88.27 186 SER A C 1
ATOM 1418 O O . SER A 1 186 ? 4.584 20.589 4.523 1 88.27 186 SER A O 1
ATOM 1420 N N . VAL A 1 187 ? 4.255 21.467 6.533 1 93.09 187 VAL A N 1
ATOM 1421 C CA . VAL A 1 187 ? 5.318 20.685 7.154 1 93.09 187 VAL A CA 1
ATOM 1422 C C . VAL A 1 187 ? 4.91 19.215 7.215 1 93.09 187 VAL A C 1
ATOM 1424 O O . VAL A 1 187 ? 5.73 18.326 6.976 1 93.09 187 VAL A O 1
ATOM 1427 N N . ASP A 1 188 ? 3.623 18.965 7.514 1 94.38 188 ASP A N 1
ATOM 1428 C CA . ASP A 1 188 ? 3.117 17.598 7.575 1 94.38 188 ASP A CA 1
ATOM 1429 C C . ASP A 1 188 ? 3.22 16.912 6.215 1 94.38 188 ASP A C 1
ATOM 1431 O O . ASP A 1 188 ? 3.66 15.764 6.124 1 94.38 188 ASP A O 1
ATOM 1435 N N . VAL A 1 189 ? 2.863 17.591 5.197 1 91.15 189 VAL A N 1
ATOM 1436 C CA . VAL A 1 189 ? 2.947 17.063 3.84 1 91.15 189 VAL A CA 1
ATOM 1437 C C . VAL A 1 189 ? 4.404 16.773 3.487 1 91.15 189 VAL A C 1
ATOM 1439 O O . VAL A 1 189 ? 4.714 15.725 2.916 1 91.15 189 VAL A O 1
ATOM 1442 N N . ARG A 1 190 ? 5.287 17.657 3.818 1 92.71 190 ARG A N 1
ATOM 1443 C CA . ARG A 1 190 ? 6.704 17.471 3.523 1 92.71 190 ARG A CA 1
ATOM 1444 C C . ARG A 1 190 ? 7.267 16.269 4.274 1 92.71 190 ARG A C 1
ATOM 1446 O O . ARG A 1 190 ? 8.117 15.546 3.751 1 92.71 190 ARG A O 1
ATOM 1453 N N . PHE A 1 191 ? 6.844 16.105 5.506 1 97.73 191 PHE A N 1
ATOM 1454 C CA . PHE A 1 191 ? 7.281 14.962 6.3 1 97.73 191 PHE A CA 1
ATOM 1455 C C . PHE A 1 191 ? 6.954 13.653 5.591 1 97.73 191 PHE A C 1
ATOM 1457 O O . PHE A 1 191 ? 7.84 12.829 5.357 1 97.73 191 PHE A O 1
ATOM 1464 N N . HIS A 1 192 ? 5.744 13.484 5.147 1 97.09 192 HIS A N 1
ATOM 1465 C CA . HIS A 1 192 ? 5.299 12.255 4.5 1 97.09 192 HIS A CA 1
ATOM 1466 C C . HIS A 1 192 ? 5.889 12.123 3.1 1 97.09 192 HIS A C 1
ATOM 1468 O O . HIS A 1 192 ? 6.245 11.022 2.673 1 97.09 192 HIS A O 1
ATOM 1474 N N . ALA A 1 193 ? 6.023 13.244 2.457 1 92.77 193 ALA A N 1
ATOM 1475 C CA . ALA A 1 193 ? 6.635 13.234 1.131 1 92.77 193 ALA A CA 1
ATOM 1476 C C . ALA A 1 193 ? 8.089 12.778 1.201 1 92.77 193 ALA A C 1
ATOM 1478 O O . ALA A 1 193 ? 8.556 12.037 0.333 1 92.77 193 ALA A O 1
ATOM 1479 N N . THR A 1 194 ? 8.783 13.278 2.213 1 94.07 194 THR A N 1
ATOM 1480 C CA . THR A 1 194 ? 10.177 12.891 2.398 1 94.07 194 THR A CA 1
ATOM 1481 C C . THR A 1 194 ? 10.3 11.382 2.584 1 94.07 194 THR A C 1
ATOM 1483 O O . THR A 1 194 ? 11.181 10.749 1.998 1 94.07 194 THR A O 1
ATOM 1486 N N . LEU A 1 195 ? 9.397 10.79 3.309 1 96.71 195 LEU A N 1
ATOM 1487 C CA . LEU A 1 195 ? 9.393 9.346 3.517 1 96.71 195 LEU A CA 1
ATOM 1488 C C . LEU A 1 195 ? 9.168 8.608 2.201 1 96.71 195 LEU A C 1
ATOM 1490 O O . LEU A 1 195 ? 9.919 7.691 1.862 1 96.71 195 LEU A O 1
ATOM 1494 N N . LEU A 1 196 ? 8.133 8.997 1.459 1 95.41 196 LEU A N 1
ATOM 1495 C CA . LEU A 1 196 ? 7.739 8.308 0.235 1 95.41 196 LEU A CA 1
ATOM 1496 C C . LEU A 1 196 ? 8.811 8.451 -0.84 1 95.41 196 LEU A C 1
ATOM 1498 O O . LEU A 1 196 ? 9.095 7.498 -1.57 1 95.41 196 LEU A O 1
ATOM 1502 N N . ARG A 1 197 ? 9.455 9.564 -0.917 1 88.31 197 ARG A N 1
ATOM 1503 C CA . ARG A 1 197 ? 10.471 9.809 -1.935 1 88.31 197 ARG A CA 1
ATOM 1504 C C . ARG A 1 197 ? 11.794 9.151 -1.557 1 88.31 197 ARG A C 1
ATOM 1506 O O . ARG A 1 197 ? 12.524 8.668 -2.426 1 88.31 197 ARG A O 1
ATOM 1513 N N . GLY A 1 198 ? 12.044 9.134 -0.326 1 87.11 198 GLY A N 1
ATOM 1514 C CA . GLY A 1 198 ? 13.339 8.662 0.141 1 87.11 198 GLY A CA 1
ATOM 1515 C C . GLY A 1 198 ? 13.418 7.151 0.253 1 87.11 198 GLY A C 1
ATOM 1516 O O . GLY A 1 198 ? 14.511 6.587 0.344 1 87.11 198 GLY A O 1
ATOM 1517 N N . CYS A 1 199 ? 12.228 6.467 0.21 1 92.54 199 CYS A N 1
ATOM 1518 C CA . CYS A 1 199 ? 12.228 5.02 0.39 1 92.54 199 CYS A CA 1
ATOM 1519 C C . CYS A 1 199 ? 12.704 4.313 -0.874 1 92.54 199 CYS A C 1
ATOM 1521 O O . CYS A 1 199 ? 12.872 3.092 -0.882 1 92.54 199 CYS A O 1
ATOM 1523 N N . ARG A 1 200 ? 12.896 5.036 -1.965 1 90.4 200 ARG A N 1
ATOM 1524 C CA . ARG A 1 200 ? 13.47 4.563 -3.22 1 90.4 200 ARG A CA 1
ATOM 1525 C C . ARG A 1 200 ? 12.605 3.471 -3.841 1 90.4 200 ARG A C 1
ATOM 1527 O O . ARG A 1 200 ? 13.119 2.44 -4.281 1 90.4 200 ARG A O 1
ATOM 1534 N N . ASN A 1 201 ? 11.39 3.532 -3.699 1 92.88 201 ASN A N 1
ATOM 1535 C CA . ASN A 1 201 ? 10.389 2.79 -4.457 1 92.88 201 ASN A CA 1
ATOM 1536 C C . ASN A 1 201 ? 9.568 3.712 -5.355 1 92.88 201 ASN A C 1
ATOM 1538 O O . ASN A 1 201 ? 8.888 4.616 -4.867 1 92.88 201 ASN A O 1
ATOM 1542 N N . GLU A 1 202 ? 9.645 3.485 -6.567 1 90.03 202 GLU A N 1
ATOM 1543 C CA . GLU A 1 202 ? 9.11 4.425 -7.547 1 90.03 202 GLU A CA 1
ATOM 1544 C C . GLU A 1 202 ? 7.59 4.523 -7.445 1 90.03 202 GLU A C 1
ATOM 1546 O O . GLU A 1 202 ? 7.015 5.59 -7.671 1 90.03 202 GLU A O 1
ATOM 1551 N N . PHE A 1 203 ? 6.923 3.439 -7.128 1 93.83 203 PHE A N 1
ATOM 1552 C CA . PHE A 1 203 ? 5.474 3.483 -6.977 1 93.83 203 PHE A CA 1
ATOM 1553 C C . PHE A 1 203 ? 5.077 4.392 -5.819 1 93.83 203 PHE A C 1
ATOM 1555 O O . PHE A 1 203 ? 4.171 5.217 -5.953 1 93.83 203 PHE A O 1
ATOM 1562 N N . PHE A 1 204 ? 5.78 4.246 -4.699 1 96.46 204 PHE A N 1
ATOM 1563 C CA . PHE A 1 204 ? 5.472 5.061 -3.53 1 96.46 204 PHE A CA 1
ATOM 1564 C C . PHE A 1 204 ? 5.799 6.526 -3.79 1 96.46 204 PHE A C 1
ATOM 1566 O O . PHE A 1 204 ? 5.032 7.416 -3.416 1 96.46 204 PHE A O 1
ATOM 1573 N N . ARG A 1 205 ? 6.937 6.717 -4.382 1 92.32 205 ARG A N 1
ATOM 1574 C CA . ARG A 1 205 ? 7.33 8.074 -4.748 1 92.32 205 ARG A CA 1
ATOM 1575 C C . ARG A 1 205 ? 6.249 8.75 -5.584 1 92.32 205 ARG A C 1
ATOM 1577 O O . ARG A 1 205 ? 5.88 9.897 -5.322 1 92.32 205 ARG A O 1
ATOM 1584 N N . ASP A 1 206 ? 5.662 8.036 -6.495 1 90.64 206 ASP A N 1
ATOM 1585 C CA . ASP A 1 206 ? 4.733 8.643 -7.444 1 90.64 206 ASP A CA 1
ATOM 1586 C C . ASP A 1 206 ? 3.339 8.78 -6.837 1 90.64 206 ASP A C 1
ATOM 1588 O O . ASP A 1 206 ? 2.466 9.434 -7.412 1 90.64 206 ASP A O 1
ATOM 1592 N N . LEU A 1 207 ? 3.13 8.26 -5.672 1 94.78 207 LEU A N 1
ATOM 1593 C CA . LEU A 1 207 ? 1.868 8.428 -4.958 1 94.78 207 LEU A CA 1
ATOM 1594 C C . LEU A 1 207 ? 1.955 9.583 -3.966 1 94.78 207 LEU A C 1
ATOM 1596 O O . LEU A 1 207 ? 0.991 9.867 -3.252 1 94.78 207 LEU A O 1
ATOM 1600 N N . THR A 1 208 ? 3.105 10.287 -3.945 1 92.21 208 THR A N 1
ATOM 1601 C CA . THR A 1 208 ? 3.322 11.393 -3.02 1 92.21 208 THR A CA 1
ATOM 1602 C C . THR A 1 208 ? 2.225 12.444 -3.166 1 92.21 208 THR A C 1
ATOM 1604 O O . THR A 1 208 ? 1.715 12.96 -2.169 1 92.21 208 THR A O 1
ATOM 1607 N N . GLY A 1 209 ? 1.83 12.722 -4.378 1 90.13 209 GLY A N 1
ATOM 1608 C CA . GLY A 1 209 ? 0.775 13.694 -4.617 1 90.13 209 GLY A CA 1
ATOM 1609 C C . GLY A 1 209 ? -0.568 13.268 -4.056 1 90.13 209 GLY A C 1
ATOM 1610 O O . GLY A 1 209 ? -1.306 14.088 -3.506 1 90.13 209 GLY A O 1
ATOM 1611 N N . HIS A 1 210 ? -0.951 12.031 -4.191 1 92.77 210 HIS A N 1
ATOM 1612 C CA . HIS A 1 210 ? -2.199 11.486 -3.668 1 92.77 210 HIS A CA 1
ATOM 1613 C C . HIS A 1 210 ? -2.245 11.578 -2.146 1 92.77 210 HIS A C 1
ATOM 1615 O O . HIS A 1 210 ? -3.276 11.937 -1.572 1 92.77 210 HIS A O 1
ATOM 1621 N N . VAL A 1 211 ? -1.114 11.282 -1.486 1 92.67 211 VAL A N 1
ATOM 1622 C CA . VAL A 1 211 ? -1.018 11.376 -0.033 1 92.67 211 VAL A CA 1
ATOM 1623 C C . VAL A 1 211 ? -1.158 12.833 0.402 1 92.67 211 VAL A C 1
ATOM 1625 O O . VAL A 1 211 ? -1.87 13.134 1.363 1 92.67 211 VAL A O 1
ATOM 1628 N N . ALA A 1 212 ? -0.492 13.679 -0.35 1 88.9 212 ALA A N 1
ATOM 1629 C CA . ALA A 1 212 ? -0.571 15.104 -0.04 1 88.9 212 ALA A CA 1
ATOM 1630 C C . ALA A 1 212 ? -2.014 15.598 -0.095 1 88.9 212 ALA A C 1
ATOM 1632 O O . ALA A 1 212 ? -2.445 16.371 0.764 1 88.9 212 ALA A O 1
ATOM 1633 N N . VAL A 1 213 ? -2.76 15.114 -1.029 1 84.72 213 VAL A N 1
ATOM 1634 C CA . VAL A 1 213 ? -4.155 15.513 -1.187 1 84.72 213 VAL A CA 1
ATOM 1635 C C . VAL A 1 213 ? -4.972 15.019 0.004 1 84.72 213 VAL A C 1
ATOM 1637 O O . VAL A 1 213 ? -5.84 15.735 0.509 1 84.72 213 VAL A O 1
ATOM 1640 N N . ALA A 1 214 ? -4.727 13.868 0.405 1 87.32 214 ALA A N 1
ATOM 1641 C CA . ALA A 1 214 ? -5.431 13.304 1.554 1 87.32 214 ALA A CA 1
ATOM 1642 C C . ALA A 1 214 ? -5.133 14.097 2.823 1 87.32 214 ALA A C 1
ATOM 1644 O O . ALA A 1 214 ? -6.039 14.384 3.61 1 87.32 214 ALA A O 1
ATOM 1645 N N . LEU A 1 215 ? -3.855 14.439 3.04 1 87.01 215 LEU A N 1
ATOM 1646 C CA . LEU A 1 215 ? -3.441 15.188 4.221 1 87.01 215 LEU A CA 1
ATOM 1647 C C . LEU A 1 215 ? -4.046 16.587 4.218 1 87.01 215 LEU A C 1
ATOM 1649 O O . LEU A 1 215 ? -4.486 17.081 5.259 1 87.01 215 LEU A O 1
ATOM 1653 N N . ASP A 1 216 ? -4.106 17.105 3.068 1 76.57 216 ASP A N 1
ATOM 1654 C CA . ASP A 1 216 ? -4.675 18.441 2.919 1 76.57 216 ASP A CA 1
ATOM 1655 C C . ASP A 1 216 ? -6.162 18.447 3.264 1 76.57 216 ASP A C 1
ATOM 1657 O O . ASP A 1 216 ? -6.641 19.35 3.953 1 76.57 216 ASP A O 1
ATOM 1661 N N . TYR A 1 217 ? -6.804 17.479 2.823 1 73.48 217 TYR A N 1
ATOM 1662 C CA . TYR A 1 217 ? -8.246 17.416 3.037 1 73.48 217 TYR A CA 1
ATOM 1663 C C . TYR A 1 217 ? -8.57 17.223 4.514 1 73.48 217 TYR A C 1
ATOM 1665 O O . TYR A 1 217 ? -9.532 17.799 5.025 1 73.48 217 TYR A O 1
ATOM 1673 N N . ARG A 1 218 ? -7.857 16.511 5.22 1 70.21 218 ARG A N 1
ATOM 1674 C CA . ARG A 1 218 ? -8.117 16.231 6.628 1 70.21 218 ARG A CA 1
ATOM 1675 C C . ARG A 1 218 ? -7.974 17.492 7.473 1 70.21 218 ARG A C 1
ATOM 1677 O O . ARG A 1 218 ? -8.777 17.736 8.376 1 70.21 218 ARG A O 1
ATOM 1684 N N . ILE A 1 219 ? -6.985 18.201 7.21 1 62.72 219 ILE A N 1
ATOM 1685 C CA . ILE A 1 219 ? -6.709 19.377 8.028 1 62.72 219 ILE A CA 1
ATOM 1686 C C . ILE A 1 219 ? -7.699 20.488 7.685 1 62.72 219 ILE A C 1
ATOM 1688 O O . ILE A 1 219 ? -8.149 21.221 8.569 1 62.72 219 ILE A O 1
ATOM 1692 N N . LEU A 1 220 ? -8.143 20.578 6.377 1 58.46 220 LEU A N 1
ATOM 1693 C CA . LEU A 1 220 ? -9.056 21.636 5.957 1 58.46 220 LEU A CA 1
ATOM 1694 C C . LEU A 1 220 ? -10.494 21.294 6.333 1 58.46 220 LEU A C 1
ATOM 1696 O O . LEU A 1 220 ? -11.258 22.17 6.743 1 58.46 220 LEU A O 1
ATOM 1700 N N . ARG A 1 221 ? -11.08 20.114 5.957 1 53.1 221 ARG A N 1
ATOM 1701 C CA . ARG A 1 221 ? -12.491 19.79 6.141 1 53.1 221 ARG A CA 1
ATOM 1702 C C . ARG A 1 221 ? -12.827 19.629 7.62 1 53.1 221 ARG A C 1
ATOM 1704 O O . ARG A 1 221 ? -13.955 19.899 8.039 1 53.1 221 ARG A O 1
ATOM 1711 N N . ASP A 1 222 ? -11.916 18.934 8.422 1 48.55 222 ASP A N 1
ATOM 1712 C CA . ASP A 1 222 ? -12.376 18.771 9.798 1 48.55 222 ASP A CA 1
ATOM 1713 C C . ASP A 1 222 ? -12.898 20.09 10.362 1 48.55 222 ASP A C 1
ATOM 1715 O O . ASP A 1 222 ? -13.645 20.1 11.344 1 48.55 222 ASP A O 1
ATOM 1719 N N . ARG A 1 223 ? -12.639 21.195 9.771 1 43.94 223 ARG A N 1
ATOM 1720 C CA . ARG A 1 223 ? -13.277 22.364 10.369 1 43.94 223 ARG A CA 1
ATOM 1721 C C . ARG A 1 223 ? -14.662 22.595 9.776 1 43.94 223 ARG A C 1
ATOM 1723 O O . ARG A 1 223 ? -15.429 23.419 10.279 1 43.94 223 ARG A O 1
ATOM 1730 N N . VAL A 1 224 ? -14.928 22.112 8.602 1 38.47 224 VAL A N 1
ATOM 1731 C CA . VAL A 1 224 ? -16.295 22.362 8.157 1 38.47 224 VAL A CA 1
ATOM 1732 C C . VAL A 1 224 ? -17.223 21.279 8.704 1 38.47 224 VAL A C 1
ATOM 1734 O O . VAL A 1 224 ? -16.966 20.086 8.529 1 38.47 224 VAL A O 1
ATOM 1737 N N . GLY A 1 225 ? -17.473 21.224 9.987 1 37.86 225 GLY A N 1
ATOM 1738 C CA . GLY A 1 225 ? -18.412 20.514 10.841 1 37.86 225 GLY A CA 1
ATOM 1739 C C . GLY A 1 225 ? -19.401 19.666 10.063 1 37.86 225 GLY A C 1
ATOM 1740 O O . GLY A 1 225 ? -20.462 19.311 10.58 1 37.86 225 GLY A O 1
ATOM 1741 N N . THR A 1 226 ? -19.435 19.746 8.802 1 34.33 226 THR A N 1
ATOM 1742 C CA . THR A 1 226 ? -20.709 19.202 8.346 1 34.33 226 THR A CA 1
ATOM 1743 C C . THR A 1 226 ? -20.832 17.727 8.721 1 34.33 226 THR A C 1
ATOM 1745 O O . THR A 1 226 ? -21.918 17.258 9.068 1 34.33 226 THR A O 1
ATOM 1748 N N . GLY A 1 227 ? -20.177 16.679 8.015 1 35.39 227 GLY A N 1
ATOM 1749 C CA . GLY A 1 227 ? -20.66 15.319 8.2 1 35.39 227 GLY A CA 1
ATOM 1750 C C . GLY A 1 227 ? -20.106 14.654 9.445 1 35.39 227 GLY A C 1
ATOM 1751 O O . GLY A 1 227 ? -19.259 15.224 10.136 1 35.39 227 GLY A O 1
ATOM 1752 N N . GLY A 1 228 ? -20.811 13.479 9.995 1 36.49 228 GLY A N 1
ATOM 1753 C CA . GLY A 1 228 ? -20.72 12.61 11.157 1 36.49 228 GLY A CA 1
ATOM 1754 C C . GLY A 1 228 ? -19.292 12.25 11.523 1 36.49 228 GLY A C 1
ATOM 1755 O O . GLY A 1 228 ? -19.062 11.414 12.398 1 36.49 228 GLY A O 1
ATOM 1756 N N . ASN A 1 229 ? -18.443 12.324 10.632 1 38.38 229 ASN A N 1
ATOM 1757 C CA . ASN A 1 229 ? -17.133 11.895 11.109 1 38.38 229 ASN A CA 1
ATOM 1758 C C . ASN A 1 229 ? -16.47 12.968 11.968 1 38.38 229 ASN A C 1
ATOM 1760 O O . ASN A 1 229 ? -16.752 14.157 11.81 1 38.38 229 ASN A O 1
ATOM 1764 N N . LYS A 1 230 ? -16.014 12.604 13.165 1 43.02 230 LYS A N 1
ATOM 1765 C CA . LYS A 1 230 ? -15.376 13.467 14.155 1 43.02 230 LYS A CA 1
ATOM 1766 C C . LYS A 1 230 ? -14.536 14.548 13.482 1 43.02 230 LYS A C 1
ATOM 1768 O O . LYS A 1 230 ? -13.727 14.254 12.599 1 43.02 230 LYS A O 1
ATOM 1773 N N . PRO A 1 231 ? -14.909 15.81 13.656 1 44.26 231 PRO A N 1
ATOM 1774 C CA . PRO A 1 231 ? -14.106 16.948 13.2 1 44.26 231 PRO A CA 1
ATOM 1775 C C . PRO A 1 231 ? -12.618 16.777 13.498 1 44.26 231 PRO A C 1
ATOM 1777 O O . PRO A 1 231 ? -12.253 16.128 14.482 1 44.26 231 PRO A O 1
ATOM 1780 N N . PHE A 1 232 ? -11.761 16.64 12.464 1 48.52 232 PHE A N 1
ATOM 1781 C CA . PHE A 1 232 ? -10.357 16.793 12.83 1 48.52 232 PHE A CA 1
ATOM 1782 C C . PHE A 1 232 ? -10.206 17.744 14.011 1 48.52 232 PHE A C 1
ATOM 1784 O O . PHE A 1 232 ? -10.862 18.786 14.064 1 48.52 232 PHE A O 1
ATOM 1791 N N . PRO A 1 233 ? -9.667 17.151 15.088 1 54 233 PRO A N 1
ATOM 1792 C CA . PRO A 1 233 ? -9.495 18.015 16.257 1 54 233 PRO A CA 1
ATOM 1793 C C . PRO A 1 233 ? -9.007 19.415 15.89 1 54 233 PRO A C 1
ATOM 1795 O O . PRO A 1 233 ? -8.44 19.612 14.812 1 54 233 PRO A O 1
ATOM 1798 N N . ASP A 1 234 ? -9.457 20.497 16.542 1 63.86 234 ASP A N 1
ATOM 1799 C CA . ASP A 1 234 ? -9.029 21.89 16.452 1 63.86 234 ASP A CA 1
ATOM 1800 C C . ASP A 1 234 ? -7.507 21.995 16.41 1 63.86 234 ASP A C 1
ATOM 1802 O O . ASP A 1 234 ? -6.961 22.986 15.919 1 63.86 234 ASP A O 1
ATOM 1806 N N . ALA A 1 235 ? -6.816 20.846 16.801 1 75.66 235 ALA A N 1
ATOM 1807 C CA . ALA A 1 235 ? -5.36 20.737 16.814 1 75.66 235 ALA A CA 1
ATOM 1808 C C . ALA A 1 235 ? -4.918 19.279 16.731 1 75.66 235 ALA A C 1
ATOM 1810 O O . ALA A 1 235 ? -5.696 18.37 17.03 1 75.66 235 ALA A O 1
ATOM 1811 N N . PRO A 1 236 ? -3.738 19.08 16.267 1 84.23 236 PRO A N 1
ATOM 1812 C CA . PRO A 1 236 ? -3.212 17.715 16.333 1 84.23 236 PRO A CA 1
ATOM 1813 C C . PRO A 1 236 ? -3.141 17.178 17.76 1 84.23 236 PRO A C 1
ATOM 1815 O O . PRO A 1 236 ? -2.877 17.936 18.697 1 84.23 236 PRO A O 1
ATOM 1818 N N . THR A 1 237 ? -3.391 15.975 17.885 1 86.09 237 THR A N 1
ATOM 1819 C CA . THR A 1 237 ? -3.302 15.365 19.207 1 86.09 237 THR A CA 1
ATOM 1820 C C . THR A 1 237 ? -1.847 15.25 19.652 1 86.09 237 THR A C 1
ATOM 1822 O O . THR A 1 237 ? -0.944 15.147 18.82 1 86.09 237 THR A O 1
ATOM 1825 N N . ALA A 1 238 ? -1.643 15.268 20.928 1 88.71 238 ALA A N 1
ATOM 1826 C CA . ALA A 1 238 ? -0.304 15.06 21.474 1 88.71 238 ALA A CA 1
ATOM 1827 C C . ALA A 1 238 ? 0.285 13.737 20.994 1 88.71 238 ALA A C 1
ATOM 1829 O O . ALA A 1 238 ? 1.478 13.655 20.69 1 88.71 238 ALA A O 1
ATOM 1830 N N . LEU A 1 239 ? -0.535 12.736 20.911 1 90.08 239 LEU A N 1
ATOM 1831 C CA . LEU A 1 239 ? -0.057 11.425 20.484 1 90.08 239 LEU A CA 1
ATOM 1832 C C . LEU A 1 239 ? 0.446 11.471 19.046 1 90.08 239 LEU A C 1
ATOM 1834 O O . LEU A 1 239 ? 1.515 10.938 18.74 1 90.08 239 LEU A O 1
ATOM 1838 N N . SER A 1 240 ? -0.333 12.081 18.213 1 91.41 240 SER A N 1
ATOM 1839 C CA . SER A 1 240 ? 0.084 12.194 16.819 1 91.41 240 SER A CA 1
ATOM 1840 C C . SER A 1 240 ? 1.438 12.886 16.701 1 91.41 240 SER A C 1
ATOM 1842 O O . SER A 1 240 ? 2.293 12.458 15.923 1 91.41 240 SER A O 1
ATOM 1844 N N . LEU A 1 241 ? 1.671 13.93 17.452 1 92.99 241 LEU A N 1
ATOM 1845 C CA . LEU A 1 241 ? 2.921 14.683 17.415 1 92.99 241 LEU A CA 1
ATOM 1846 C C . LEU A 1 241 ? 4.087 13.824 17.894 1 92.99 241 LEU A C 1
ATOM 1848 O O . LEU A 1 241 ? 5.152 13.814 17.273 1 92.99 241 LEU A O 1
ATOM 1852 N N . TRP A 1 242 ? 3.856 13.058 18.886 1 93.24 242 TRP A N 1
ATOM 1853 C CA . TRP A 1 242 ? 4.904 12.19 19.412 1 93.24 242 TRP A CA 1
ATOM 1854 C C . TRP A 1 242 ? 5.185 11.035 18.456 1 93.24 242 TRP A C 1
ATOM 1856 O O . TRP A 1 242 ? 6.326 10.579 18.342 1 93.24 242 TRP A O 1
ATOM 1866 N N . LEU A 1 243 ? 4.167 10.579 17.836 1 95.3 243 LEU A N 1
ATOM 1867 C CA . LEU A 1 243 ? 4.353 9.489 16.884 1 95.3 243 LEU A CA 1
ATOM 1868 C C . LEU A 1 243 ? 5.189 9.944 15.693 1 95.3 243 LEU A C 1
ATOM 1870 O O . LEU A 1 243 ? 6.003 9.179 15.171 1 95.3 243 LEU A O 1
ATOM 1874 N N . HIS A 1 244 ? 5.044 11.222 15.253 1 96.51 244 HIS A N 1
ATOM 1875 C CA . HIS A 1 244 ? 5.924 11.738 14.211 1 96.51 244 HIS A CA 1
ATOM 1876 C C . HIS A 1 244 ? 7.376 11.758 14.677 1 96.51 244 HIS A C 1
ATOM 1878 O O . HIS A 1 244 ? 8.279 11.384 13.925 1 96.51 244 HIS A O 1
ATOM 1884 N N . ARG A 1 245 ? 7.585 12.14 15.853 1 95.37 245 ARG A N 1
ATOM 1885 C CA . ARG A 1 245 ? 8.928 12.2 16.42 1 95.37 245 ARG A CA 1
ATOM 1886 C C . ARG A 1 245 ? 9.544 10.809 16.52 1 95.37 245 ARG A C 1
ATOM 1888 O O . ARG A 1 245 ? 10.714 10.616 16.183 1 95.37 245 ARG A O 1
ATOM 1895 N N . GLY A 1 246 ? 8.754 9.919 17.064 1 95.95 246 GLY A N 1
ATOM 1896 C CA . GLY A 1 246 ? 9.223 8.546 17.162 1 95.95 246 GLY A CA 1
ATOM 1897 C C . GLY A 1 246 ? 9.561 7.933 15.816 1 95.95 246 GLY A C 1
ATOM 1898 O O . GLY A 1 246 ? 10.574 7.244 15.678 1 95.95 246 GLY A O 1
ATOM 1899 N N . LEU A 1 247 ? 8.703 8.18 14.817 1 97.4 247 LEU A N 1
ATOM 1900 C CA . LEU A 1 247 ? 8.941 7.678 13.468 1 97.4 247 LEU A CA 1
ATOM 1901 C C . LEU A 1 247 ? 10.247 8.23 12.906 1 97.4 247 LEU A C 1
ATOM 1903 O O . LEU A 1 247 ? 11.063 7.478 12.369 1 97.4 247 LEU A O 1
ATOM 1907 N N . ALA A 1 248 ? 10.473 9.512 13.031 1 97.01 248 ALA A N 1
ATOM 1908 C CA . ALA A 1 248 ? 11.697 10.143 12.543 1 97.01 248 ALA A CA 1
ATOM 1909 C C . ALA A 1 248 ? 12.927 9.564 13.237 1 97.01 248 ALA A C 1
ATOM 1911 O O . ALA A 1 248 ? 13.947 9.308 12.594 1 97.01 248 ALA A O 1
ATOM 1912 N N . ALA A 1 249 ? 12.822 9.352 14.473 1 94.84 249 ALA A N 1
ATOM 1913 C CA . ALA A 1 249 ? 13.928 8.779 15.236 1 94.84 249 ALA A CA 1
ATOM 1914 C C . ALA A 1 249 ? 14.242 7.361 14.766 1 94.84 249 ALA A C 1
ATOM 1916 O O . ALA A 1 249 ? 15.41 6.995 14.615 1 94.84 249 ALA A O 1
ATOM 1917 N N . ALA A 1 250 ? 13.175 6.57 14.636 1 95.88 250 ALA A N 1
ATOM 1918 C CA . ALA A 1 250 ? 13.355 5.194 14.181 1 95.88 250 ALA A CA 1
ATOM 1919 C C . ALA A 1 250 ? 14.057 5.151 12.827 1 95.88 250 ALA A C 1
ATOM 1921 O O . ALA A 1 250 ? 14.949 4.328 12.608 1 95.88 250 ALA A O 1
ATOM 1922 N N . VAL A 1 251 ? 13.692 6.046 11.922 1 96.05 251 VAL A N 1
ATOM 1923 C CA . VAL A 1 251 ? 14.304 6.112 10.599 1 96.05 251 VAL A CA 1
ATOM 1924 C C . VAL A 1 251 ? 15.766 6.537 10.726 1 96.05 251 VAL A C 1
ATOM 1926 O O . VAL A 1 251 ? 16.653 5.918 10.134 1 96.05 251 VAL A O 1
ATOM 1929 N N . ARG A 1 252 ? 16.056 7.469 11.505 1 93.59 252 ARG A N 1
ATOM 1930 C CA . ARG A 1 252 ? 17.413 7.973 11.686 1 93.59 252 ARG A CA 1
ATOM 1931 C C . ARG A 1 252 ? 18.32 6.901 12.281 1 93.59 252 ARG A C 1
ATOM 1933 O O . ARG A 1 252 ? 19.5 6.815 11.933 1 93.59 252 ARG A O 1
ATOM 1940 N N . GLN A 1 253 ? 17.75 6.116 13.143 1 91.94 253 GLN A N 1
ATOM 1941 C CA . GLN A 1 253 ? 18.534 5.108 13.85 1 91.94 253 GLN A CA 1
ATOM 1942 C C . GLN A 1 253 ? 18.598 3.806 13.057 1 91.94 253 GLN A C 1
ATOM 1944 O O . GLN A 1 253 ? 19.182 2.821 13.516 1 91.94 253 GLN A O 1
ATOM 1949 N N . GLY A 1 254 ? 17.886 3.741 11.943 1 91.49 254 GLY A N 1
ATOM 1950 C CA . GLY A 1 254 ? 17.917 2.558 11.098 1 91.49 254 GLY A CA 1
ATOM 1951 C C . GLY A 1 254 ? 17.12 1.398 11.667 1 91.49 254 GLY A C 1
ATOM 1952 O O . GLY A 1 254 ? 17.474 0.235 11.461 1 91.49 254 GLY A O 1
ATOM 1953 N N . ARG A 1 255 ? 16.16 1.723 12.448 1 92.24 255 ARG A N 1
ATOM 1954 C CA . ARG A 1 255 ? 15.299 0.697 13.029 1 92.24 255 ARG A CA 1
ATOM 1955 C C . ARG A 1 255 ? 14.072 0.454 12.157 1 92.24 255 ARG A C 1
ATOM 1957 O O . ARG A 1 255 ? 13.005 1.02 12.405 1 92.24 255 ARG A O 1
ATOM 1964 N N . CYS A 1 256 ? 14.152 -0.463 11.253 1 92.95 256 CYS A N 1
ATOM 1965 C CA . CYS A 1 256 ? 13.183 -0.64 10.178 1 92.95 256 CYS A CA 1
ATOM 1966 C C . CYS A 1 256 ? 11.826 -1.06 10.731 1 92.95 256 CYS A C 1
ATOM 1968 O O . CYS A 1 256 ? 10.814 -0.41 10.464 1 92.95 256 CYS A O 1
ATOM 1970 N N . SER A 1 257 ? 11.795 -2.064 11.554 1 89.84 257 SER A N 1
ATOM 1971 C CA . SER A 1 257 ? 10.538 -2.572 12.094 1 89.84 257 SER A CA 1
ATOM 1972 C C . SER A 1 257 ? 9.883 -1.553 13.02 1 89.84 257 SER A C 1
ATOM 1974 O O . SER A 1 257 ? 8.656 -1.432 13.049 1 89.84 257 SER A O 1
ATOM 1976 N N . ALA A 1 258 ? 10.708 -0.832 13.722 1 92.76 258 ALA A N 1
ATOM 1977 C CA . ALA A 1 258 ? 10.171 0.21 14.594 1 92.76 258 ALA A CA 1
ATOM 1978 C C . ALA A 1 258 ? 9.545 1.338 13.778 1 92.76 258 ALA A C 1
ATOM 1980 O O . ALA A 1 258 ? 8.481 1.852 14.132 1 92.76 258 ALA A O 1
ATOM 1981 N N . ALA A 1 259 ? 10.219 1.738 12.7 1 96.28 259 ALA A N 1
ATOM 1982 C CA . ALA A 1 259 ? 9.683 2.78 11.829 1 96.28 259 ALA A CA 1
ATOM 1983 C C . ALA A 1 259 ? 8.313 2.388 11.283 1 96.28 259 ALA A C 1
ATOM 1985 O O . ALA A 1 259 ? 7.387 3.202 11.271 1 96.28 259 ALA A O 1
ATOM 1986 N N . GLU A 1 260 ? 8.19 1.19 10.892 1 94.63 260 GLU A N 1
ATOM 1987 C CA . GLU A 1 260 ? 6.908 0.676 10.421 1 94.63 260 GLU A CA 1
ATOM 1988 C C . GLU A 1 260 ? 5.853 0.73 11.523 1 94.63 260 GLU A C 1
ATOM 1990 O O . GLU A 1 260 ? 4.709 1.117 11.276 1 94.63 260 GLU A O 1
ATOM 1995 N N . GLY A 1 261 ? 6.245 0.283 12.715 1 92.85 261 GLY A N 1
ATOM 1996 C CA . GLY A 1 261 ? 5.331 0.305 13.845 1 92.85 261 GLY A CA 1
ATOM 1997 C C . GLY A 1 261 ? 4.821 1.695 14.173 1 92.85 261 GLY A C 1
ATOM 1998 O O . GLY A 1 261 ? 3.621 1.889 14.383 1 92.85 261 GLY A O 1
ATOM 1999 N N . PHE A 1 262 ? 5.678 2.68 14.191 1 96.06 262 PHE A N 1
ATOM 2000 C CA . PHE A 1 262 ? 5.29 4.059 14.462 1 96.06 262 PHE A CA 1
ATOM 2001 C C . PHE A 1 262 ? 4.354 4.58 13.378 1 96.06 262 PHE A C 1
ATOM 2003 O O . PHE A 1 262 ? 3.382 5.278 13.673 1 96.06 262 PHE A O 1
ATOM 2010 N N . SER A 1 263 ? 4.664 4.265 12.163 1 97.04 263 SER A N 1
ATOM 2011 C CA . SER A 1 263 ? 3.841 4.73 11.052 1 97.04 263 SER A CA 1
ATOM 2012 C C . SER A 1 263 ? 2.442 4.127 11.11 1 97.04 263 SER A C 1
ATOM 2014 O O . SER A 1 263 ? 1.45 4.821 10.877 1 97.04 263 SER A O 1
ATOM 2016 N N . ARG A 1 264 ? 2.334 2.849 11.402 1 93.85 264 ARG A N 1
ATOM 2017 C CA . ARG A 1 264 ? 1.027 2.216 11.546 1 93.85 264 ARG A CA 1
ATOM 2018 C C . ARG A 1 264 ? 0.222 2.871 12.663 1 93.85 264 ARG A C 1
ATOM 2020 O O . ARG A 1 264 ? -0.981 3.098 12.518 1 93.85 264 ARG A O 1
ATOM 2027 N N . ALA A 1 265 ? 0.88 3.12 13.741 1 93.2 265 ALA A N 1
ATOM 2028 C CA . ALA A 1 265 ? 0.212 3.76 14.871 1 93.2 265 ALA A CA 1
ATOM 2029 C C . ALA A 1 265 ? -0.258 5.165 14.506 1 93.2 265 ALA A C 1
ATOM 2031 O O . ALA A 1 265 ? -1.363 5.572 14.872 1 93.2 265 ALA A O 1
ATOM 2032 N N . LEU A 1 266 ? 0.573 5.879 13.832 1 94.5 266 LEU A N 1
ATOM 2033 C CA . LEU A 1 266 ? 0.255 7.239 13.41 1 94.5 266 LEU A CA 1
ATOM 2034 C C . LEU A 1 266 ? -0.993 7.258 12.534 1 94.5 266 LEU A C 1
ATOM 2036 O O . LEU A 1 266 ? -1.901 8.063 12.756 1 94.5 266 LEU A O 1
ATOM 2040 N N . LEU A 1 267 ? -1.072 6.365 11.602 1 92.38 267 LEU A N 1
ATOM 2041 C CA . LEU A 1 267 ? -2.193 6.329 10.669 1 92.38 267 LEU A CA 1
ATOM 2042 C C . LEU A 1 267 ? -3.455 5.819 11.355 1 92.38 267 LEU A C 1
ATOM 2044 O O . LEU A 1 267 ? -4.56 6.274 11.05 1 92.38 267 LEU A O 1
ATOM 2048 N N . ALA A 1 268 ? -3.279 4.881 12.273 1 86.7 268 ALA A N 1
ATOM 2049 C CA . ALA A 1 268 ? -4.424 4.396 13.039 1 86.7 268 ALA A CA 1
ATOM 2050 C C . ALA A 1 268 ? -5.011 5.504 13.909 1 86.7 268 ALA A C 1
ATOM 2052 O O . ALA A 1 268 ? -6.232 5.622 14.034 1 86.7 268 ALA A O 1
ATOM 2053 N N . GLU A 1 269 ? -4.162 6.241 14.514 1 83.08 269 GLU A N 1
ATOM 2054 C CA . GLU A 1 269 ? -4.589 7.332 15.384 1 83.08 269 GLU A CA 1
ATOM 2055 C C . GLU A 1 269 ? -5.361 8.391 14.602 1 83.08 269 GLU A C 1
ATOM 2057 O O . GLU A 1 269 ? -6.372 8.91 15.08 1 83.08 269 GLU A O 1
ATOM 2062 N N . ILE A 1 270 ? -4.899 8.665 13.475 1 75.17 270 ILE A N 1
ATOM 2063 C CA . ILE A 1 270 ? -5.51 9.718 12.671 1 75.17 270 ILE A CA 1
ATOM 2064 C C . ILE A 1 270 ? -6.857 9.241 12.132 1 75.17 270 ILE A C 1
ATOM 2066 O O . ILE A 1 270 ? -7.798 10.028 12.009 1 75.17 270 ILE A O 1
ATOM 2070 N N . ARG A 1 271 ? -7.025 7.924 11.841 1 70.25 271 ARG A N 1
ATOM 2071 C CA . ARG A 1 271 ? -8.256 7.36 11.296 1 70.25 271 ARG A CA 1
ATOM 2072 C C . ARG A 1 271 ? -9.329 7.244 12.374 1 70.25 271 ARG A C 1
ATOM 2074 O O . ARG A 1 271 ? -10.493 7.573 12.136 1 70.25 271 ARG A O 1
ATOM 2081 N N . GLN A 1 272 ? -9.077 6.436 13.445 1 59.83 272 GLN A N 1
ATOM 2082 C CA . GLN A 1 272 ? -10.14 5.945 14.316 1 59.83 272 GLN A CA 1
ATOM 2083 C C . GLN A 1 272 ? -10.043 6.568 15.706 1 59.83 272 GLN A C 1
ATOM 2085 O O . GLN A 1 272 ? -10.987 6.487 16.496 1 59.83 272 GLN A O 1
ATOM 2090 N N . GLY A 1 273 ? -9.016 7.237 15.933 1 61.42 273 GLY A N 1
ATOM 2091 C CA . GLY A 1 273 ? -8.831 7.567 17.337 1 61.42 273 GLY A CA 1
ATOM 2092 C C . GLY A 1 273 ? -8.071 6.502 18.105 1 61.42 273 GLY A C 1
ATOM 2093 O O . GLY A 1 273 ? -6.947 6.149 17.741 1 61.42 273 GLY A O 1
ATOM 2094 N N . PRO A 1 274 ? -8.794 5.649 18.882 1 64.7 274 PRO A N 1
ATOM 2095 C CA . PRO A 1 274 ? -8.075 4.643 19.668 1 64.7 274 PRO A CA 1
ATOM 2096 C C . PRO A 1 274 ? -7.389 3.593 18.796 1 64.7 274 PRO A C 1
ATOM 2098 O O . PRO A 1 274 ? -7.975 3.117 17.82 1 64.7 274 PRO A O 1
ATOM 2101 N N . LEU A 1 275 ? -6.163 3.257 19.144 1 80.39 275 LEU A N 1
ATOM 2102 C CA . LEU A 1 275 ? -5.376 2.304 18.368 1 80.39 275 LEU A CA 1
ATOM 2103 C C . LEU A 1 275 ? -5.899 0.884 18.559 1 80.39 275 LEU A C 1
ATOM 2105 O O . LEU A 1 275 ? -6.231 0.486 19.678 1 80.39 275 LEU A O 1
ATOM 2109 N N . PRO A 1 276 ? -6.04 0.149 17.543 1 75.15 276 PRO A N 1
ATOM 2110 C CA . PRO A 1 276 ? -6.282 -1.285 17.711 1 75.15 276 PRO A CA 1
ATOM 2111 C C . PRO A 1 276 ? -5.192 -1.977 18.526 1 75.15 276 PRO A C 1
ATOM 2113 O O . PRO A 1 276 ? -4.037 -1.544 18.512 1 75.15 276 PRO A O 1
ATOM 2116 N N . GLU A 1 277 ? -5.528 -3.012 19.145 1 74.1 277 GLU A N 1
ATOM 2117 C CA . GLU A 1 277 ? -4.62 -3.719 20.043 1 74.1 277 GLU A CA 1
ATOM 2118 C C . GLU A 1 277 ? -3.348 -4.147 19.317 1 74.1 277 GLU A C 1
ATOM 2120 O O . GLU A 1 277 ? -2.245 -3.998 19.846 1 74.1 277 GLU A O 1
ATOM 2125 N N . SER A 1 278 ? -3.482 -4.654 18.128 1 76.26 278 SER A N 1
ATOM 2126 C CA . SER A 1 278 ? -2.323 -5.137 17.385 1 76.26 278 SER A CA 1
ATOM 2127 C C . SER A 1 278 ? -1.363 -3.998 17.056 1 76.26 278 SER A C 1
ATOM 2129 O O . SER A 1 278 ? -0.145 -4.187 17.051 1 76.26 278 SER A O 1
ATOM 2131 N N . VAL A 1 279 ? -1.887 -2.862 16.845 1 84.69 279 VAL A N 1
ATOM 2132 C CA . VAL A 1 279 ? -1.067 -1.697 16.53 1 84.69 279 VAL A CA 1
ATOM 2133 C C . VAL A 1 279 ? -0.376 -1.194 17.796 1 84.69 279 VAL A C 1
ATOM 2135 O O . VAL A 1 279 ? 0.797 -0.815 17.762 1 84.69 279 VAL A O 1
ATOM 2138 N N . ALA A 1 280 ? -1.124 -1.205 18.874 1 84.16 280 ALA A N 1
ATOM 2139 C CA . ALA A 1 280 ? -0.557 -0.781 20.152 1 84.16 280 ALA A CA 1
ATOM 2140 C C . ALA A 1 280 ? 0.609 -1.678 20.559 1 84.16 280 ALA A C 1
ATOM 2142 O O . ALA A 1 280 ? 1.637 -1.191 21.036 1 84.16 280 ALA A O 1
ATOM 2143 N N . LEU A 1 281 ? 0.435 -2.95 20.313 1 80.56 281 LEU A N 1
ATOM 2144 C CA . LEU A 1 281 ? 1.491 -3.898 20.653 1 80.56 281 LEU A CA 1
ATOM 2145 C C . LEU A 1 281 ? 2.725 -3.67 19.788 1 80.56 281 LEU A C 1
ATOM 2147 O O . LEU A 1 281 ? 3.853 -3.719 20.283 1 80.56 281 LEU A O 1
ATOM 2151 N N . ALA A 1 282 ? 2.464 -3.457 18.543 1 82.8 282 ALA A N 1
ATOM 2152 C CA . ALA A 1 282 ? 3.577 -3.181 17.64 1 82.8 282 ALA A CA 1
ATOM 2153 C C . ALA A 1 282 ? 4.292 -1.89 18.03 1 82.8 282 ALA A C 1
ATOM 2155 O O . ALA A 1 282 ? 5.517 -1.796 17.923 1 82.8 282 ALA A O 1
ATOM 2156 N N . LEU A 1 283 ? 3.528 -0.917 18.415 1 90.18 283 LEU A N 1
ATOM 2157 C CA . LEU A 1 283 ? 4.108 0.353 18.838 1 90.18 283 LEU A CA 1
ATOM 2158 C C . LEU A 1 283 ? 4.96 0.171 20.089 1 90.18 283 LEU A C 1
ATOM 2160 O O . LEU A 1 283 ? 6.031 0.77 20.209 1 90.18 283 LEU A O 1
ATOM 2164 N N . GLU A 1 284 ? 4.521 -0.654 21.006 1 87.48 284 GLU A N 1
ATOM 2165 C CA . GLU A 1 284 ? 5.295 -0.939 22.21 1 87.48 284 GLU A CA 1
ATOM 2166 C C . GLU A 1 284 ? 6.63 -1.594 21.867 1 87.48 284 GLU A C 1
ATOM 2168 O O . GLU A 1 284 ? 7.662 -1.257 22.451 1 87.48 284 GLU A O 1
ATOM 2173 N N . ALA A 1 285 ? 6.562 -2.488 20.947 1 85.51 285 ALA A N 1
ATOM 2174 C CA . ALA A 1 285 ? 7.798 -3.124 20.496 1 85.51 285 ALA A CA 1
ATOM 2175 C C . ALA A 1 285 ? 8.732 -2.107 19.847 1 85.51 285 ALA A C 1
ATOM 2177 O O . ALA A 1 285 ? 9.948 -2.155 20.047 1 85.51 285 ALA A O 1
ATOM 2178 N N . ALA A 1 286 ? 8.147 -1.198 19.108 1 90.43 286 ALA A N 1
ATOM 2179 C CA . ALA A 1 286 ? 8.932 -0.158 18.447 1 90.43 286 ALA A CA 1
ATOM 2180 C C . ALA A 1 286 ? 9.612 0.749 19.47 1 90.43 286 ALA A C 1
ATOM 2182 O O . ALA A 1 286 ? 10.784 1.1 19.315 1 90.43 286 ALA A O 1
ATOM 2183 N N . LEU A 1 287 ? 8.903 1.097 20.49 1 91.64 287 LEU A N 1
ATOM 2184 C CA . LEU A 1 287 ? 9.427 1.955 21.547 1 91.64 287 LEU A CA 1
ATOM 2185 C C . LEU A 1 287 ? 10.618 1.3 22.238 1 91.64 287 LEU A C 1
ATOM 2187 O O . LEU A 1 287 ? 11.599 1.973 22.564 1 91.64 287 LEU A O 1
ATOM 2191 N N . ALA A 1 288 ? 10.537 0.02 22.359 1 87.34 288 ALA A N 1
ATOM 2192 C CA . ALA A 1 288 ? 11.581 -0.722 23.062 1 87.34 288 ALA A CA 1
ATOM 2193 C C . ALA A 1 288 ? 12.86 -0.789 22.232 1 87.34 288 ALA A C 1
ATOM 2195 O O . ALA A 1 288 ? 13.954 -0.95 22.778 1 87.34 288 ALA A O 1
ATOM 2196 N N . HIS A 1 289 ? 12.773 -0.596 20.968 1 87.45 289 HIS A N 1
ATOM 2197 C CA . HIS A 1 289 ? 13.92 -0.753 20.082 1 87.45 289 HIS A CA 1
ATOM 2198 C C . HIS A 1 289 ? 14.597 0.587 19.812 1 87.45 289 HIS A C 1
ATOM 2200 O O . HIS A 1 289 ? 15.672 0.635 19.211 1 87.45 289 HIS A O 1
ATOM 2206 N N . LEU A 1 290 ? 13.947 1.667 20.147 1 89.47 290 LEU A N 1
ATOM 2207 C CA . LEU A 1 290 ? 14.506 2.989 19.888 1 89.47 290 LEU A CA 1
ATOM 2208 C C . LEU A 1 290 ? 15.536 3.361 20.949 1 89.47 290 LEU A C 1
ATOM 2210 O O . LEU A 1 290 ? 15.343 3.08 22.134 1 89.47 290 LEU A O 1
ATOM 2214 N N . ASP A 1 291 ? 16.626 3.861 20.495 1 85.34 291 ASP A N 1
ATOM 2215 C CA . ASP A 1 291 ? 17.583 4.485 21.403 1 85.34 291 ASP A CA 1
ATOM 2216 C C . ASP A 1 291 ? 17.166 5.914 21.742 1 85.34 291 ASP A C 1
ATOM 2218 O O . ASP A 1 291 ? 17.273 6.813 20.905 1 85.34 291 ASP A O 1
ATOM 2222 N N . THR A 1 292 ? 16.705 6.058 22.92 1 81.95 292 THR A N 1
ATOM 2223 C CA . THR A 1 292 ? 16.196 7.364 23.323 1 81.95 292 THR A CA 1
ATOM 2224 C C . THR A 1 292 ? 17.076 7.976 24.41 1 81.95 292 THR A C 1
ATOM 2226 O O . THR A 1 292 ? 16.61 8.792 25.207 1 81.95 292 THR A O 1
ATOM 2229 N N . ASP A 1 293 ? 18.3 7.572 24.521 1 72.2 293 ASP A N 1
ATOM 2230 C CA . ASP A 1 293 ? 19.184 8.023 25.591 1 72.2 293 ASP A CA 1
ATOM 2231 C C . ASP A 1 293 ? 19.738 9.414 25.296 1 72.2 293 ASP A C 1
ATOM 2233 O O . ASP A 1 293 ? 20.182 10.118 26.206 1 72.2 293 ASP A O 1
ATOM 2237 N N . GLY A 1 294 ? 19.701 9.966 24.093 1 65.6 294 GLY A N 1
ATOM 2238 C CA . GLY A 1 294 ? 20.33 11.242 23.792 1 65.6 294 GLY A CA 1
ATOM 2239 C C . GLY A 1 294 ? 19.492 12.434 24.213 1 65.6 294 GLY A C 1
ATOM 2240 O O . GLY A 1 294 ? 18.341 12.276 24.627 1 65.6 294 GLY A O 1
ATOM 2241 N N . PRO A 1 295 ? 20.134 13.6 24.164 1 67.3 295 PRO A N 1
ATOM 2242 C CA . PRO A 1 295 ? 19.403 14.828 24.485 1 67.3 295 PRO A CA 1
ATOM 2243 C C . PRO A 1 295 ? 18.196 15.051 23.577 1 67.3 295 PRO A C 1
ATOM 2245 O O . PRO A 1 295 ? 18.229 14.688 22.398 1 67.3 295 PRO A O 1
ATOM 2248 N N . GLY A 1 296 ? 16.927 15.238 24.073 1 67.66 296 GLY A N 1
ATOM 2249 C CA . GLY A 1 296 ? 15.734 15.55 23.302 1 67.66 296 GLY A CA 1
ATOM 2250 C C . GLY A 1 296 ? 14.646 14.501 23.436 1 67.66 296 GLY A C 1
ATOM 2251 O O . GLY A 1 296 ? 13.535 14.684 22.934 1 67.66 296 GLY A O 1
ATOM 2252 N N . TRP A 1 297 ? 15.195 13.424 24.093 1 78.77 297 TRP A N 1
ATOM 2253 C CA . TRP A 1 297 ? 14.235 12.329 24.186 1 78.77 297 TRP A CA 1
ATOM 2254 C C . TRP A 1 297 ? 13.604 12.275 25.573 1 78.77 297 TRP A C 1
ATOM 2256 O O . TRP A 1 297 ? 12.846 11.353 25.882 1 78.77 297 TRP A O 1
ATOM 2266 N N . THR A 1 298 ? 13.99 13.305 26.294 1 76.03 298 THR A N 1
ATOM 2267 C CA . THR A 1 298 ? 13.426 13.34 27.639 1 76.03 298 THR A CA 1
ATOM 2268 C C . THR A 1 298 ? 11.901 13.336 27.586 1 76.03 298 THR A C 1
ATOM 2270 O O . THR A 1 298 ? 11.297 14.152 26.887 1 76.03 298 THR A O 1
ATOM 2273 N N . GLY A 1 299 ? 11.306 12.388 28.188 1 79.83 299 GLY A N 1
ATOM 2274 C CA . GLY A 1 299 ? 9.861 12.321 28.342 1 79.83 299 GLY A CA 1
ATOM 2275 C C . GLY A 1 299 ? 9.169 11.632 27.181 1 79.83 299 GLY A C 1
ATOM 2276 O O . GLY A 1 299 ? 7.959 11.396 27.225 1 79.83 299 GLY A O 1
ATOM 2277 N N . PHE A 1 300 ? 9.989 11.255 26.223 1 85.4 300 PHE A N 1
ATOM 2278 C CA . PHE A 1 300 ? 9.377 10.699 25.022 1 85.4 300 PHE A CA 1
ATOM 2279 C C . PHE A 1 300 ? 8.629 9.411 25.343 1 85.4 300 PHE A C 1
ATOM 2281 O O . PHE A 1 300 ? 7.413 9.331 25.159 1 85.4 300 PHE A O 1
ATOM 2288 N N . VAL A 1 301 ? 9.341 8.432 25.906 1 84.81 301 VAL A N 1
ATOM 2289 C CA . VAL A 1 301 ? 8.749 7.119 26.138 1 84.81 301 VAL A CA 1
ATOM 2290 C C . VAL A 1 301 ? 7.659 7.224 27.202 1 84.81 301 VAL A C 1
ATOM 2292 O O . VAL A 1 301 ? 6.529 6.778 26.988 1 84.81 301 VAL A O 1
ATOM 2295 N N . PRO A 1 302 ? 7.892 7.967 28.254 1 84.76 302 PRO A N 1
ATOM 2296 C CA . PRO A 1 302 ? 6.843 8.092 29.269 1 84.76 302 PRO A CA 1
ATOM 2297 C C . PRO A 1 302 ? 5.594 8.796 28.743 1 84.76 302 PRO A C 1
ATOM 2299 O O . PRO A 1 302 ? 4.474 8.423 29.101 1 84.76 302 PRO A O 1
ATOM 2302 N N . GLU A 1 303 ? 5.784 9.764 27.942 1 87.3 303 GLU A N 1
ATOM 2303 C CA . GLU A 1 303 ? 4.635 10.504 27.431 1 87.3 303 GLU A CA 1
ATOM 2304 C C . GLU A 1 303 ? 3.81 9.65 26.473 1 87.3 303 GLU A C 1
ATOM 2306 O O . GLU A 1 303 ? 2.578 9.676 26.513 1 87.3 303 GLU A O 1
ATOM 2311 N N . ILE A 1 304 ? 4.432 8.936 25.599 1 87.38 304 ILE A N 1
ATOM 2312 C CA . ILE A 1 304 ? 3.704 8.079 24.67 1 87.38 304 ILE A CA 1
ATOM 2313 C C . ILE A 1 304 ? 2.934 7.014 25.446 1 87.38 304 ILE A C 1
ATOM 2315 O O . ILE A 1 304 ? 1.765 6.749 25.155 1 87.38 304 ILE A O 1
ATOM 2319 N N . ARG A 1 305 ? 3.58 6.449 26.41 1 85.84 305 ARG A N 1
ATOM 2320 C CA . ARG A 1 305 ? 2.921 5.422 27.21 1 85.84 305 ARG A CA 1
ATOM 2321 C C . ARG A 1 305 ? 1.722 5.996 27.957 1 85.84 305 ARG A C 1
ATOM 2323 O O . ARG A 1 305 ? 0.673 5.354 28.045 1 85.84 305 ARG A O 1
ATOM 2330 N N . ARG A 1 306 ? 1.898 7.129 28.528 1 87.18 306 ARG A N 1
ATOM 2331 C CA . ARG A 1 306 ? 0.788 7.795 29.203 1 87.18 306 ARG A CA 1
ATOM 2332 C C . ARG A 1 306 ? -0.381 8.014 28.249 1 87.18 306 ARG A C 1
ATOM 2334 O O . ARG A 1 306 ? -1.534 7.758 28.603 1 87.18 306 ARG A O 1
ATOM 2341 N N . LEU A 1 307 ? -0.076 8.46 27.078 1 84.69 307 LEU A N 1
ATOM 2342 C CA . LEU A 1 307 ? -1.115 8.753 26.096 1 84.69 307 LEU A CA 1
ATOM 2343 C C . LEU A 1 307 ? -1.797 7.473 25.626 1 84.69 307 LEU A C 1
ATOM 2345 O O . LEU A 1 307 ? -3.004 7.463 25.377 1 84.69 307 LEU A O 1
ATOM 2349 N N . LEU A 1 308 ? -1.041 6.393 25.485 1 82.59 308 LEU A N 1
ATOM 2350 C CA . LEU A 1 308 ? -1.604 5.101 25.108 1 82.59 308 LEU A CA 1
ATOM 2351 C C . LEU A 1 308 ? -2.536 4.576 26.194 1 82.59 308 LEU A C 1
ATOM 2353 O O . LEU A 1 308 ? -3.595 4.019 25.895 1 82.59 308 LEU A O 1
ATOM 2357 N N . ASP A 1 309 ? -2.122 4.731 27.379 1 80.19 309 ASP A N 1
ATOM 2358 C CA . ASP A 1 309 ? -2.905 4.259 28.516 1 80.19 309 ASP A CA 1
ATOM 2359 C C . ASP A 1 309 ? -4.207 5.046 28.65 1 80.19 309 ASP A C 1
ATOM 2361 O O . ASP A 1 309 ? -5.194 4.537 29.185 1 80.19 309 ASP A O 1
ATOM 2365 N N . SER A 1 310 ? -4.217 6.282 28.153 1 74.85 310 SER A N 1
ATOM 2366 C CA . SER A 1 310 ? -5.395 7.135 28.272 1 74.85 310 SER A CA 1
ATOM 2367 C C . SER A 1 310 ? -6.414 6.826 27.18 1 74.85 310 SER A C 1
ATOM 2369 O O . SER A 1 310 ? -7.54 7.326 27.215 1 74.85 310 SER A O 1
ATOM 2371 N N . GLN A 1 311 ? -5.917 6.031 26.266 1 66.55 311 GLN A N 1
ATOM 2372 C CA . GLN A 1 311 ? -6.84 5.722 25.179 1 66.55 311 GLN A CA 1
ATOM 2373 C C . GLN A 1 311 ? -7.889 4.706 25.62 1 66.55 311 GLN A C 1
ATOM 2375 O O . GLN A 1 311 ? -7.601 3.816 26.423 1 66.55 311 GLN A O 1
ATOM 2380 N N . THR A 1 312 ? -9.177 5.072 25.716 1 53.06 312 THR A N 1
ATOM 2381 C CA . THR A 1 312 ? -10.257 4.126 25.976 1 53.06 312 THR A CA 1
ATOM 2382 C C . THR A 1 312 ? -10.453 3.188 24.788 1 53.06 312 THR A C 1
ATOM 2384 O O . THR A 1 312 ? -10.651 3.641 23.659 1 53.06 312 THR A O 1
ATOM 2387 N N . TRP A 1 313 ? -9.783 2.087 24.82 1 45.42 313 TRP A N 1
ATOM 2388 C CA . TRP A 1 313 ? -9.972 1.059 23.802 1 45.42 313 TRP A CA 1
ATOM 2389 C C . TRP A 1 313 ? -11.395 0.513 23.837 1 45.42 313 TRP A C 1
ATOM 2391 O O . TRP A 1 313 ? -11.968 0.324 24.913 1 45.42 313 TRP A O 1
ATOM 2401 N N . PRO A 1 314 ? -12.029 0.582 22.74 1 34.75 314 PRO A N 1
ATOM 2402 C CA . PRO A 1 314 ? -13.299 -0.138 22.85 1 34.75 314 PRO A CA 1
ATOM 2403 C C . PRO A 1 314 ? -13.116 -1.597 23.262 1 34.75 314 PRO A C 1
ATOM 2405 O O . PRO A 1 314 ? -12.292 -2.308 22.682 1 34.75 314 PRO A O 1
ATOM 2408 N N . GLY A 1 315 ? -13.503 -1.983 24.482 1 32.87 315 GLY A N 1
ATOM 2409 C CA . GLY A 1 315 ? -13.546 -3.233 25.223 1 32.87 315 GLY A CA 1
ATOM 2410 C C . GLY A 1 315 ? -12.864 -3.149 26.576 1 32.87 315 GLY A C 1
ATOM 2411 O O . GLY A 1 315 ? -12.766 -4.148 27.29 1 32.87 315 GLY A O 1
ATOM 2412 N N . ARG A 1 316 ? -11.995 -2.103 26.752 1 28.77 316 ARG A N 1
ATOM 2413 C CA . ARG A 1 316 ? -11.735 -2.077 28.188 1 28.77 316 ARG A CA 1
ATOM 2414 C C . ARG A 1 316 ? -12.876 -1.398 28.938 1 28.77 316 ARG A C 1
ATOM 2416 O O . ARG A 1 316 ? -13.479 -0.448 28.434 1 28.77 316 ARG A O 1
ATOM 2423 N N . MET B 1 1 ? -6.147 5.526 -34.754 1 54.21 1 MET B N 1
ATOM 2424 C CA . MET B 1 1 ? -6.008 4.121 -34.382 1 54.21 1 MET B CA 1
ATOM 2425 C C . MET B 1 1 ? -7.206 3.653 -33.563 1 54.21 1 MET B C 1
ATOM 2427 O O . MET B 1 1 ? -7.605 4.316 -32.604 1 54.21 1 MET B O 1
ATOM 2431 N N . SER B 1 2 ? -7.823 2.651 -34.068 1 64.17 2 SER B N 1
ATOM 2432 C CA . SER B 1 2 ? -9.047 2.155 -33.447 1 64.17 2 SER B CA 1
ATOM 2433 C C . SER B 1 2 ? -8.76 1.512 -32.095 1 64.17 2 SER B C 1
ATOM 2435 O O . SER B 1 2 ? -7.646 1.046 -31.847 1 64.17 2 SER B O 1
ATOM 2437 N N . ASP B 1 3 ? -9.742 1.582 -31.275 1 67.62 3 ASP B N 1
ATOM 2438 C CA . ASP B 1 3 ? -9.638 0.954 -29.962 1 67.62 3 ASP B CA 1
ATOM 2439 C C . ASP B 1 3 ? -9.255 -0.519 -30.086 1 67.62 3 ASP B C 1
ATOM 2441 O O . ASP B 1 3 ? -8.511 -1.045 -29.255 1 67.62 3 ASP B O 1
ATOM 2445 N N . GLU B 1 4 ? -9.655 -1.083 -31.043 1 73.3 4 GLU B N 1
ATOM 2446 C CA . GLU B 1 4 ? -9.405 -2.498 -31.298 1 73.3 4 GLU B CA 1
ATOM 2447 C C . GLU B 1 4 ? -7.957 -2.737 -31.717 1 73.3 4 GLU B C 1
ATOM 2449 O O . GLU B 1 4 ? -7.363 -3.757 -31.362 1 73.3 4 GLU B O 1
ATOM 2454 N N . LEU B 1 5 ? -7.523 -1.726 -32.431 1 77.51 5 LEU B N 1
ATOM 2455 C CA . LEU B 1 5 ? -6.122 -1.814 -32.829 1 77.51 5 LEU B CA 1
ATOM 2456 C C . LEU B 1 5 ? -5.203 -1.632 -31.626 1 77.51 5 LEU B C 1
ATOM 2458 O O . LEU B 1 5 ? -4.197 -2.333 -31.496 1 77.51 5 LEU B O 1
ATOM 2462 N N . ILE B 1 6 ? -5.665 -0.849 -30.933 1 70.56 6 ILE B N 1
ATOM 2463 C CA . ILE B 1 6 ? -4.926 -0.612 -29.698 1 70.56 6 ILE B CA 1
ATOM 2464 C C . ILE B 1 6 ? -4.942 -1.874 -28.838 1 70.56 6 ILE B C 1
ATOM 2466 O O . ILE B 1 6 ? -3.919 -2.255 -28.264 1 70.56 6 ILE B O 1
ATOM 2470 N N . ARG B 1 7 ? -5.978 -2.519 -28.817 1 73.03 7 ARG B N 1
ATOM 2471 C CA . ARG B 1 7 ? -6.123 -3.77 -28.08 1 73.03 7 ARG B CA 1
ATOM 2472 C C . ARG B 1 7 ? -5.229 -4.858 -28.667 1 73.03 7 ARG B C 1
ATOM 2474 O O . ARG B 1 7 ? -4.594 -5.613 -27.928 1 73.03 7 ARG B O 1
ATOM 2481 N N . LEU B 1 8 ? -5.149 -4.949 -29.916 1 81.34 8 LEU B N 1
ATOM 2482 C CA . LEU B 1 8 ? -4.304 -5.937 -30.577 1 81.34 8 LEU B CA 1
ATOM 2483 C C . LEU B 1 8 ? -2.834 -5.706 -30.243 1 81.34 8 LEU B C 1
ATOM 2485 O O . LEU B 1 8 ? -2.119 -6.645 -29.887 1 81.34 8 LEU B O 1
ATOM 2489 N N . ARG B 1 9 ? -2.539 -4.524 -30.382 1 76 9 ARG B N 1
ATOM 2490 C CA . ARG B 1 9 ? -1.158 -4.179 -30.065 1 76 9 ARG B CA 1
ATOM 2491 C C . ARG B 1 9 ? -0.815 -4.556 -28.627 1 76 9 ARG B C 1
ATOM 2493 O O . ARG B 1 9 ? 0.229 -5.158 -28.37 1 76 9 ARG B O 1
ATOM 2500 N N . ALA B 1 10 ? -1.77 -4.288 -27.875 1 71.28 10 ALA B N 1
ATOM 2501 C CA . ALA B 1 10 ? -1.571 -4.585 -26.459 1 71.28 10 ALA B CA 1
ATOM 2502 C C . ALA B 1 10 ? -1.43 -6.087 -26.227 1 71.28 10 ALA B C 1
ATOM 2504 O O . ALA B 1 10 ? -0.59 -6.524 -25.437 1 71.28 10 ALA B O 1
ATOM 2505 N N . GLU B 1 11 ? -2.174 -6.812 -26.928 1 73.49 11 GLU B N 1
ATOM 2506 C CA . GLU B 1 11 ? -2.156 -8.267 -26.812 1 73.49 11 GLU B CA 1
ATOM 2507 C C . GLU B 1 11 ? -0.881 -8.853 -27.41 1 73.49 11 GLU B C 1
ATOM 2509 O O . GLU B 1 11 ? -0.346 -9.84 -26.9 1 73.49 11 GLU B O 1
ATOM 2514 N N . LEU B 1 12 ? -0.397 -8.237 -28.449 1 78.62 12 LEU B N 1
ATOM 2515 C CA . LEU B 1 12 ? 0.863 -8.672 -29.042 1 78.62 12 LEU B CA 1
ATOM 2516 C C . LEU B 1 12 ? 2.035 -8.361 -28.117 1 78.62 12 LEU B C 1
ATOM 2518 O O . LEU B 1 12 ? 2.934 -9.188 -27.947 1 78.62 12 LEU B O 1
ATOM 2522 N N . ASP B 1 13 ? 1.912 -7.286 -27.657 1 69.02 13 ASP B N 1
ATOM 2523 C CA . ASP B 1 13 ? 2.953 -6.889 -26.714 1 69.02 13 ASP B CA 1
ATOM 2524 C C . ASP B 1 13 ? 2.977 -7.815 -25.501 1 69.02 13 ASP B C 1
ATOM 2526 O O . ASP B 1 13 ? 4.047 -8.233 -25.053 1 69.02 13 ASP B O 1
ATOM 2530 N N . ALA B 1 14 ? 1.789 -8.191 -25.179 1 65.64 14 ALA B N 1
ATOM 2531 C CA . ALA B 1 14 ? 1.631 -9.147 -24.086 1 65.64 14 ALA B CA 1
ATOM 2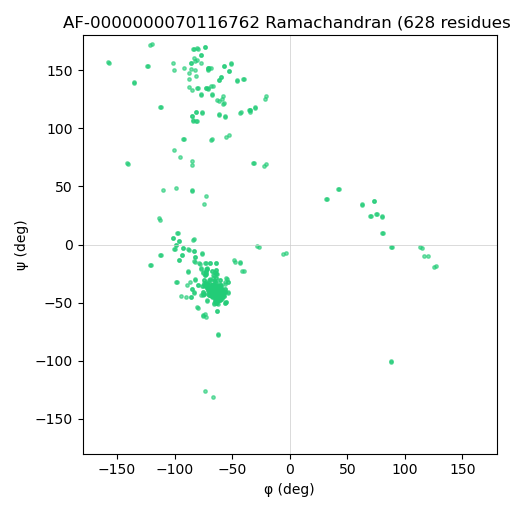532 C C . ALA B 1 14 ? 2.204 -10.51 -24.463 1 65.64 14 ALA B C 1
ATOM 2534 O O . ALA B 1 14 ? 2.847 -11.169 -23.642 1 65.64 14 ALA B O 1
ATOM 2535 N N . LEU B 1 15 ? 1.963 -10.859 -25.656 1 68.89 15 LEU B N 1
ATOM 2536 C CA . LEU B 1 15 ? 2.463 -12.132 -26.162 1 68.89 15 LEU B CA 1
ATOM 2537 C C . LEU B 1 15 ? 3.988 -12.143 -26.198 1 68.89 15 LEU B C 1
ATOM 2539 O O . LEU B 1 15 ? 4.615 -13.127 -25.8 1 68.89 15 LEU B O 1
ATOM 2543 N N . ARG B 1 16 ? 4.565 -11.024 -26.647 1 70.87 16 ARG B N 1
ATOM 2544 C CA . ARG B 1 16 ? 6.021 -10.932 -26.694 1 70.87 16 ARG B CA 1
ATOM 2545 C C . ARG B 1 16 ? 6.618 -10.976 -25.291 1 70.87 16 ARG B C 1
ATOM 2547 O O . ARG B 1 16 ? 7.645 -11.62 -25.068 1 70.87 16 ARG B O 1
ATOM 2554 N N . LEU B 1 17 ? 5.955 -10.442 -24.626 1 59.79 17 LEU B N 1
ATOM 2555 C CA . LEU B 1 17 ? 6.382 -10.437 -23.232 1 59.79 17 LEU B CA 1
ATOM 2556 C C . LEU B 1 17 ? 6.321 -11.84 -22.639 1 59.79 17 LEU B C 1
ATOM 2558 O O . LEU B 1 17 ? 7.244 -12.264 -21.939 1 59.79 17 LEU B O 1
ATOM 2562 N N . ARG B 1 18 ? 5.254 -12.567 -23.079 1 57.41 18 ARG B N 1
ATOM 2563 C CA . ARG B 1 18 ? 5.067 -13.953 -22.663 1 57.41 18 ARG B CA 1
ATOM 2564 C C . ARG B 1 18 ? 6.148 -14.852 -23.252 1 57.41 18 ARG B C 1
ATOM 2566 O O . ARG B 1 18 ? 6.508 -15.871 -22.657 1 57.41 18 ARG B O 1
ATOM 2573 N N . ALA B 1 19 ? 6.732 -14.337 -24.38 1 59.35 19 ALA B N 1
ATOM 2574 C CA . ALA B 1 19 ? 7.753 -15.102 -25.092 1 59.35 19 ALA B CA 1
ATOM 2575 C C . ALA B 1 19 ? 9.155 -14.649 -24.694 1 59.35 19 ALA B C 1
ATOM 2577 O O . ALA B 1 19 ? 10.124 -14.906 -25.412 1 59.35 19 ALA B O 1
ATOM 2578 N N . PHE B 1 20 ? 9.275 -13.899 -23.759 1 44.4 20 PHE B N 1
ATOM 2579 C CA . PHE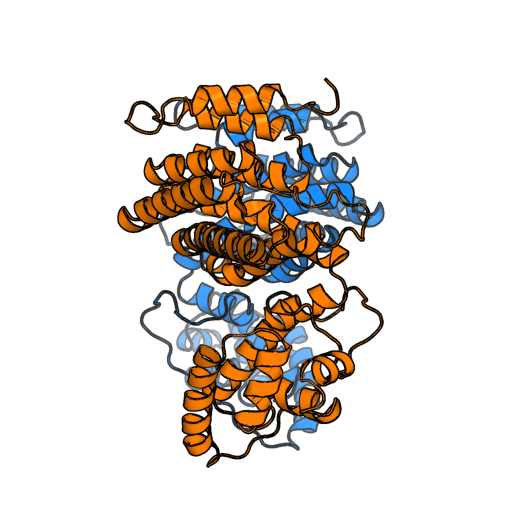 B 1 20 ? 10.524 -13.442 -23.162 1 44.4 20 PHE B CA 1
ATOM 2580 C C . PHE B 1 20 ? 11.221 -12.436 -24.069 1 44.4 20 PHE B C 1
ATOM 2582 O O . PHE B 1 20 ? 12.444 -12.472 -24.222 1 44.4 20 PHE B O 1
ATOM 2589 N N . GLU B 1 21 ? 10.533 -11.641 -24.687 1 56.29 21 GLU B N 1
ATOM 2590 C CA . GLU B 1 21 ? 10.902 -10.515 -25.54 1 56.29 21 GLU B CA 1
ATOM 2591 C C . GLU B 1 21 ? 12.06 -10.879 -26.465 1 56.29 21 GLU B C 1
ATOM 2593 O O . GLU B 1 21 ? 13.091 -10.203 -26.473 1 56.29 21 GLU B O 1
ATOM 2598 N N . PRO B 1 22 ? 11.945 -11.975 -27.079 1 61.92 22 PRO B N 1
ATOM 2599 C CA . PRO B 1 22 ? 12.978 -12.254 -28.079 1 61.92 22 PRO B CA 1
ATOM 2600 C C . PRO B 1 22 ? 13.264 -11.057 -28.983 1 61.92 22 PRO B C 1
ATOM 2602 O O . PRO B 1 22 ? 12.381 -10.227 -29.212 1 61.92 22 PRO B O 1
ATOM 2605 N N . SER B 1 23 ? 14.54 -10.946 -29.244 1 65.81 23 SER B N 1
ATOM 2606 C CA . SER B 1 23 ? 14.892 -9.917 -30.218 1 65.81 23 SER B CA 1
ATOM 2607 C C . SER B 1 23 ? 14.059 -10.051 -31.489 1 65.81 23 SER B C 1
ATOM 2609 O O . SER B 1 23 ? 13.512 -11.12 -31.769 1 65.81 23 SER B O 1
ATOM 2611 N N . LEU B 1 24 ? 13.998 -8.916 -32.082 1 76.47 24 LEU B N 1
ATOM 2612 C CA . LEU B 1 24 ? 13.283 -8.948 -33.353 1 76.47 24 LEU B CA 1
ATOM 2613 C C . LEU B 1 24 ? 13.893 -9.981 -34.295 1 76.47 24 LEU B C 1
ATOM 2615 O O . LEU B 1 24 ? 13.171 -10.678 -35.01 1 76.47 24 LEU B O 1
ATOM 2619 N N . ARG B 1 25 ? 15.345 -10.159 -34.194 1 73.75 25 ARG B N 1
ATOM 2620 C CA . ARG B 1 25 ? 16.045 -11.141 -35.016 1 73.75 25 ARG B CA 1
ATOM 2621 C C . ARG B 1 25 ? 15.684 -12.563 -34.597 1 73.75 25 ARG B C 1
ATOM 2623 O O . ARG B 1 25 ? 15.486 -13.434 -35.447 1 73.75 25 ARG B O 1
ATOM 2630 N N . LYS B 1 26 ? 15.394 -12.757 -33.373 1 76.81 26 LYS B N 1
ATOM 2631 C CA . LYS B 1 26 ? 15.029 -14.078 -32.87 1 76.81 26 LYS B CA 1
ATOM 2632 C C . LYS B 1 26 ? 13.593 -14.432 -33.244 1 76.81 26 LYS B C 1
ATOM 2634 O O . LYS B 1 26 ? 13.303 -15.576 -33.601 1 76.81 26 LYS B O 1
ATOM 2639 N N . ILE B 1 27 ? 12.799 -13.514 -33.082 1 80.4 27 ILE B N 1
ATOM 2640 C CA . ILE B 1 27 ? 11.413 -13.738 -33.478 1 80.4 27 ILE B CA 1
ATOM 2641 C C . ILE B 1 27 ? 11.351 -14.088 -34.963 1 80.4 27 ILE B C 1
ATOM 2643 O O . ILE B 1 27 ? 10.647 -15.02 -35.359 1 80.4 27 ILE B O 1
ATOM 2647 N N . ALA B 1 28 ? 12.104 -13.42 -35.676 1 85.49 28 ALA B N 1
ATOM 2648 C CA . ALA B 1 28 ? 12.175 -13.693 -37.109 1 85.49 28 ALA B CA 1
ATOM 2649 C C . ALA B 1 28 ? 12.698 -15.102 -37.374 1 85.49 28 ALA B C 1
ATOM 2651 O O . ALA B 1 28 ? 12.162 -15.822 -38.22 1 85.49 28 ALA B O 1
ATOM 2652 N N . ARG B 1 29 ? 13.676 -15.475 -36.568 1 80.26 29 ARG B N 1
ATOM 2653 C CA . ARG B 1 29 ? 14.247 -16.81 -36.713 1 80.26 29 ARG B CA 1
ATOM 2654 C C . ARG B 1 29 ? 13.24 -17.883 -36.311 1 80.26 29 ARG B C 1
ATOM 2656 O O . ARG B 1 29 ? 13.107 -18.902 -36.99 1 80.26 29 ARG B O 1
ATOM 2663 N N . ASN B 1 30 ? 12.487 -17.553 -35.295 1 80.04 30 ASN B N 1
ATOM 2664 C CA . ASN B 1 30 ? 11.53 -18.518 -34.763 1 80.04 30 ASN B CA 1
ATOM 2665 C C . ASN B 1 30 ? 10.333 -18.692 -35.694 1 80.04 30 ASN B C 1
ATOM 2667 O O . ASN B 1 30 ? 9.576 -19.656 -35.565 1 80.04 30 ASN B O 1
ATOM 2671 N N . SER B 1 31 ? 10.209 -17.813 -36.533 1 80.24 31 SER B N 1
ATOM 2672 C CA . SER B 1 31 ? 9.117 -17.895 -37.498 1 80.24 31 SER B CA 1
ATOM 2673 C C . SER B 1 31 ? 9.489 -18.787 -38.678 1 80.24 31 SER B C 1
ATOM 2675 O O . SER B 1 31 ? 8.732 -18.894 -39.645 1 80.24 31 SER B O 1
ATOM 2677 N N . GLY B 1 32 ? 10.776 -19.419 -38.5 1 75.77 32 GLY B N 1
ATOM 2678 C CA . GLY B 1 32 ? 11.245 -20.251 -39.596 1 75.77 32 GLY B CA 1
ATOM 2679 C C . GLY B 1 32 ? 11.626 -19.454 -40.83 1 75.77 32 GLY B C 1
ATOM 2680 O O . GLY B 1 32 ? 11.525 -19.952 -41.953 1 75.77 32 GLY B O 1
ATOM 2681 N N . GLY B 1 33 ? 11.972 -18.125 -40.482 1 74.27 33 GLY B N 1
ATOM 2682 C CA . GLY B 1 33 ? 12.361 -17.282 -41.601 1 74.27 33 GLY B CA 1
ATOM 2683 C C . GLY B 1 33 ? 11.177 -16.725 -42.369 1 74.27 33 GLY B C 1
ATOM 2684 O O . GLY B 1 33 ? 11.346 -16.123 -43.431 1 74.27 33 GLY B O 1
ATOM 2685 N N . ARG B 1 34 ? 9.918 -16.799 -41.994 1 79.34 34 ARG B N 1
ATOM 2686 C CA . ARG B 1 34 ? 8.713 -16.341 -42.677 1 79.34 34 ARG B CA 1
ATOM 2687 C C . ARG B 1 34 ? 8.594 -14.821 -42.616 1 79.34 34 ARG B C 1
ATOM 2689 O O . ARG B 1 34 ? 7.955 -14.209 -43.475 1 79.34 34 ARG B O 1
ATOM 2696 N N . ILE B 1 35 ? 9.216 -14.239 -41.545 1 84.02 35 ILE B N 1
ATOM 2697 C CA . ILE B 1 35 ? 9.162 -12.786 -41.424 1 84.02 35 ILE B CA 1
ATOM 2698 C C . ILE B 1 35 ? 10.542 -12.247 -41.056 1 84.02 35 ILE B C 1
ATOM 2700 O O . ILE B 1 35 ? 11.31 -12.915 -40.359 1 84.02 35 ILE B O 1
ATOM 2704 N N . SER B 1 36 ? 10.879 -11.063 -41.728 1 82.43 36 SER B N 1
ATOM 2705 C CA . SER B 1 36 ? 12.144 -10.397 -41.432 1 82.43 36 SER B CA 1
ATOM 2706 C C . SER B 1 36 ? 12.068 -9.623 -40.121 1 82.43 36 SER B C 1
ATOM 2708 O O . SER B 1 36 ? 10.977 -9.374 -39.603 1 82.43 36 SER B O 1
ATOM 2710 N N . HIS B 1 37 ? 13.285 -9.304 -39.624 1 82.1 37 HIS B N 1
ATOM 2711 C CA . HIS B 1 37 ? 13.293 -8.613 -38.339 1 82.1 37 HIS B CA 1
ATOM 2712 C C . HIS B 1 37 ? 12.671 -7.226 -38.456 1 82.1 37 HIS B C 1
ATOM 2714 O O . HIS B 1 37 ? 11.941 -6.791 -37.562 1 82.1 37 HIS B O 1
ATOM 2720 N N . PRO B 1 38 ? 12.771 -6.572 -39.617 1 77.25 38 PRO B N 1
ATOM 2721 C CA . PRO B 1 38 ? 12.038 -5.309 -39.728 1 77.25 38 PRO B CA 1
ATOM 2722 C C . PRO B 1 38 ? 10.524 -5.507 -39.763 1 77.25 38 PRO B C 1
ATOM 2724 O O . PRO B 1 38 ? 9.779 -4.698 -39.203 1 77.25 38 PRO B O 1
ATOM 2727 N N . THR B 1 39 ? 10.06 -6.616 -40.281 1 80.9 39 THR B N 1
ATOM 2728 C CA . THR B 1 39 ? 8.635 -6.923 -40.338 1 80.9 39 THR B CA 1
ATOM 2729 C C . THR B 1 39 ? 8.088 -7.212 -38.943 1 80.9 39 THR B C 1
ATOM 2731 O O . THR B 1 39 ? 6.977 -6.797 -38.608 1 80.9 39 THR B O 1
ATOM 2734 N N . VAL B 1 40 ? 8.908 -7.896 -38.172 1 85.44 40 VAL B N 1
ATOM 2735 C CA . VAL B 1 40 ? 8.508 -8.148 -36.792 1 85.44 40 VAL B CA 1
ATOM 2736 C C . VAL B 1 40 ? 8.288 -6.822 -36.067 1 85.44 40 VAL B C 1
ATOM 2738 O O . VAL B 1 40 ? 7.302 -6.659 -35.344 1 85.44 40 VAL B O 1
ATOM 2741 N N . LYS B 1 41 ? 9.103 -5.994 -36.374 1 79.5 41 LYS B N 1
ATOM 2742 C CA . LYS B 1 41 ? 9.006 -4.674 -35.758 1 79.5 41 LYS B CA 1
ATOM 2743 C C . LYS B 1 41 ? 7.704 -3.98 -36.148 1 79.5 41 LYS B C 1
ATOM 2745 O O . LYS B 1 41 ? 7.025 -3.399 -35.299 1 79.5 41 LYS B O 1
ATOM 2750 N N . ILE B 1 42 ? 7.297 -3.962 -37.362 1 78.58 42 ILE B N 1
ATOM 2751 C CA . ILE B 1 42 ? 6.088 -3.341 -37.89 1 78.58 42 ILE B CA 1
ATOM 2752 C C . ILE B 1 42 ? 4.857 -3.983 -37.254 1 78.58 42 ILE B C 1
ATOM 2754 O O . ILE B 1 42 ? 3.921 -3.287 -36.857 1 78.58 42 ILE B O 1
ATOM 2758 N N . VAL B 1 43 ? 4.902 -5.326 -37.055 1 84.93 43 VAL B N 1
ATOM 2759 C CA . VAL B 1 43 ? 3.758 -6.055 -36.517 1 84.93 43 VAL B CA 1
ATOM 2760 C C . VAL B 1 43 ? 3.558 -5.691 -35.047 1 84.93 43 VAL B C 1
ATOM 2762 O O . VAL B 1 43 ? 2.437 -5.407 -34.619 1 84.93 43 VAL B O 1
ATOM 2765 N N . LEU B 1 44 ? 4.67 -5.655 -34.412 1 81.04 44 LEU B N 1
ATOM 2766 C CA . LEU B 1 44 ? 4.589 -5.442 -32.971 1 81.04 44 LEU B CA 1
ATOM 2767 C C . LEU B 1 44 ? 4.278 -3.983 -32.654 1 81.04 44 LEU B C 1
ATOM 2769 O O . LEU B 1 44 ? 3.639 -3.686 -31.641 1 81.04 44 LEU B O 1
ATOM 2773 N N . SER B 1 45 ? 4.587 -3.11 -33.533 1 74.72 45 SER B N 1
ATOM 2774 C CA . SER B 1 45 ? 4.309 -1.69 -33.348 1 74.72 45 SER B CA 1
ATOM 2775 C C . SER B 1 45 ? 2.835 -1.379 -33.585 1 74.72 45 SER B C 1
ATOM 2777 O O . SER B 1 45 ? 2.298 -0.422 -33.023 1 74.72 45 SER B O 1
ATOM 2779 N N . CYS B 1 46 ? 2.132 -2.059 -34.182 1 71.29 46 CYS B N 1
ATOM 2780 C CA . CYS B 1 46 ? 0.757 -1.874 -34.632 1 71.29 46 CYS B CA 1
ATOM 2781 C C . CYS B 1 46 ? 0.468 -0.404 -34.912 1 71.29 46 CYS B C 1
ATOM 2783 O O . CYS B 1 46 ? -0.588 0.108 -34.536 1 71.29 46 CYS B O 1
ATOM 2785 N N . ALA B 1 47 ? 1.375 0.322 -35.472 1 71.03 47 ALA B N 1
ATOM 2786 C CA . ALA B 1 47 ? 1.109 1.685 -35.924 1 71.03 47 ALA B CA 1
ATOM 2787 C C . ALA B 1 47 ? -0.039 1.714 -36.93 1 71.03 47 ALA B C 1
ATOM 2789 O O . ALA B 1 47 ? -0.83 2.66 -36.952 1 71.03 47 ALA B O 1
ATOM 2790 N N . LYS B 1 48 ? -0.043 0.786 -37.828 1 76.24 48 LYS B N 1
ATOM 2791 C CA . LYS B 1 48 ? -1.16 0.406 -38.688 1 76.24 48 LYS B CA 1
ATOM 2792 C C . LYS B 1 48 ? -1.493 -1.076 -38.534 1 76.24 48 LYS B C 1
ATOM 2794 O O . LYS B 1 48 ? -0.657 -1.862 -38.083 1 76.24 48 LYS B O 1
ATOM 2799 N N . LEU B 1 49 ? -2.661 -1.483 -38.778 1 81.18 49 LEU B N 1
ATOM 2800 C CA . LEU B 1 49 ? -3.05 -2.883 -38.646 1 81.18 49 LEU B CA 1
ATOM 2801 C C . LEU B 1 49 ? -2.246 -3.763 -39.596 1 81.18 49 LEU B C 1
ATOM 2803 O O . LEU B 1 49 ? -2.369 -3.64 -40.817 1 81.18 49 LEU B O 1
ATOM 2807 N N . PRO B 1 50 ? -1.349 -4.629 -39.032 1 83.01 50 PRO B N 1
ATOM 2808 C CA . PRO B 1 50 ? -0.621 -5.564 -39.893 1 83.01 50 PRO B CA 1
ATOM 2809 C C . PRO B 1 50 ? -1.515 -6.667 -40.454 1 83.01 50 PRO B C 1
ATOM 2811 O O . PRO B 1 50 ? -2.596 -6.923 -39.918 1 83.01 50 PRO B O 1
ATOM 2814 N N . GLY B 1 51 ? -1.221 -7.242 -41.716 1 84.45 51 GLY B N 1
ATOM 2815 C CA . GLY B 1 51 ? -1.933 -8.399 -42.235 1 84.45 51 GLY B CA 1
ATOM 2816 C C . GLY B 1 51 ? -1.961 -9.566 -41.267 1 84.45 51 GLY B C 1
ATOM 2817 O O . GLY B 1 51 ? -1.015 -9.768 -40.502 1 84.45 51 GLY B O 1
ATOM 2818 N N . TRP B 1 52 ? -3.013 -10.301 -41.355 1 88.07 52 TRP B N 1
ATOM 2819 C CA . TRP B 1 52 ? -3.205 -11.4 -40.415 1 88.07 52 TRP B CA 1
ATOM 2820 C C . TRP B 1 52 ? -2.059 -12.402 -40.508 1 88.07 52 TRP B C 1
ATOM 2822 O O . TRP B 1 52 ? -1.592 -12.917 -39.489 1 88.07 52 TRP B O 1
ATOM 2832 N N . GLU B 1 53 ? -1.585 -12.63 -41.681 1 84.6 53 GLU B N 1
ATOM 2833 C CA . GLU B 1 53 ? -0.543 -13.641 -41.835 1 84.6 53 GLU B CA 1
ATOM 2834 C C . GLU B 1 53 ? 0.74 -13.225 -41.121 1 84.6 53 GLU B C 1
ATOM 2836 O O . GLU B 1 53 ? 1.45 -14.067 -40.567 1 84.6 53 GLU B O 1
ATOM 2841 N N . LEU B 1 54 ? 0.961 -11.917 -41.083 1 86.7 54 LEU B N 1
ATOM 2842 C CA . LEU B 1 54 ? 2.139 -11.406 -40.392 1 86.7 54 LEU B CA 1
ATOM 2843 C C . LEU B 1 54 ? 1.959 -11.483 -38.88 1 86.7 54 LEU B C 1
ATOM 2845 O O . LEU B 1 54 ? 2.868 -11.906 -38.162 1 86.7 54 LEU B O 1
ATOM 2849 N N . VAL B 1 55 ? 0.765 -11.115 -38.461 1 87.99 55 VAL B N 1
ATOM 2850 C CA . VAL B 1 55 ? 0.459 -11.193 -37.036 1 87.99 55 VAL B CA 1
ATOM 2851 C C . VAL B 1 55 ? 0.512 -12.647 -36.574 1 87.99 55 VAL B C 1
ATOM 2853 O O . VAL B 1 55 ? 1.108 -12.955 -35.54 1 87.99 55 VAL B O 1
ATOM 2856 N N . LYS B 1 56 ? -0.018 -13.485 -37.327 1 88.02 56 LYS B N 1
ATOM 2857 C CA . LYS B 1 56 ? -0.025 -14.913 -37.025 1 88.02 56 LYS B CA 1
ATOM 2858 C C . LYS B 1 56 ? 1.397 -15.454 -36.894 1 88.02 56 LYS B C 1
ATOM 2860 O O . LYS B 1 56 ? 1.695 -16.213 -35.97 1 88.02 56 LYS B O 1
ATOM 2865 N N . ALA B 1 57 ? 2.292 -15.117 -37.83 1 87.27 57 ALA B N 1
ATOM 2866 C CA . ALA B 1 57 ? 3.677 -15.58 -37.797 1 87.27 57 ALA B CA 1
ATOM 2867 C C . ALA B 1 57 ? 4.368 -15.15 -36.507 1 87.27 57 ALA B C 1
ATOM 2869 O O . ALA B 1 57 ? 5.09 -15.937 -35.89 1 87.27 57 ALA B O 1
ATOM 2870 N N . VAL B 1 58 ? 4.056 -13.901 -36.182 1 87.94 58 VAL B N 1
ATOM 2871 C CA . VAL B 1 58 ? 4.664 -13.389 -34.958 1 87.94 58 VAL B CA 1
ATOM 2872 C C . VAL B 1 58 ? 4.078 -14.112 -33.747 1 87.94 58 VAL B C 1
ATOM 2874 O O . VAL B 1 58 ? 4.811 -14.505 -32.837 1 87.94 58 VAL B O 1
ATOM 2877 N N . VAL B 1 59 ? 2.824 -14.286 -33.756 1 87.1 59 VAL B N 1
ATOM 2878 C CA . VAL B 1 59 ? 2.126 -14.958 -32.664 1 87.1 59 VAL B CA 1
ATOM 2879 C C . VAL B 1 59 ? 2.635 -16.391 -32.529 1 87.1 59 VAL B C 1
ATOM 2881 O O . VAL B 1 59 ? 2.931 -16.85 -31.424 1 87.1 59 VAL B O 1
ATOM 2884 N N . GLU B 1 60 ? 2.762 -17.021 -33.64 1 86.4 60 GLU B N 1
ATOM 2885 C CA . GLU B 1 60 ? 3.278 -18.387 -33.638 1 86.4 60 GLU B CA 1
ATOM 2886 C C . GLU B 1 60 ? 4.728 -18.429 -33.165 1 86.4 60 GLU B C 1
ATOM 2888 O O . GLU B 1 60 ? 5.105 -19.3 -32.378 1 86.4 60 GLU B O 1
ATOM 2893 N N . ALA B 1 61 ? 5.488 -17.467 -33.644 1 83.81 61 ALA B N 1
ATOM 2894 C CA . ALA B 1 61 ? 6.898 -17.408 -33.269 1 83.81 61 ALA B CA 1
ATOM 2895 C C . ALA B 1 61 ? 7.057 -17.162 -31.771 1 83.81 61 ALA B C 1
ATOM 2897 O O . ALA B 1 61 ? 8.055 -17.569 -31.172 1 83.81 61 ALA B O 1
ATOM 2898 N N . LEU B 1 62 ? 5.998 -16.583 -31.338 1 79.86 62 LEU B N 1
ATOM 2899 C CA . LEU B 1 62 ? 6.04 -16.238 -29.922 1 79.86 62 LEU B CA 1
ATOM 2900 C C . LEU B 1 62 ? 5.277 -17.263 -29.089 1 79.86 62 LEU B C 1
ATOM 2902 O O . LEU B 1 62 ? 5.145 -17.107 -27.873 1 79.86 62 LEU B O 1
ATOM 2906 N N . GLY B 1 63 ? 4.672 -18.198 -29.751 1 75.28 63 GLY B N 1
ATOM 2907 C CA . GLY B 1 63 ? 3.953 -19.278 -29.096 1 75.28 63 GLY B CA 1
ATOM 2908 C C . GLY B 1 63 ? 2.565 -18.878 -28.634 1 75.28 63 GLY B C 1
ATOM 2909 O O . GLY B 1 63 ? 2.067 -19.39 -27.63 1 75.28 63 GLY B O 1
ATOM 2910 N N . GLY B 1 64 ? 1.991 -17.954 -29.196 1 77.78 64 GLY B N 1
ATOM 2911 C CA . GLY B 1 64 ? 0.675 -17.449 -28.838 1 77.78 64 GLY B CA 1
ATOM 2912 C C . GLY B 1 64 ? -0.458 -18.242 -29.462 1 77.78 64 GLY B C 1
ATOM 2913 O O . GLY B 1 64 ? -0.225 -19.096 -30.321 1 77.78 64 GLY B O 1
ATOM 2914 N N . ASP B 1 65 ? -1.677 -17.994 -28.99 1 77.61 65 ASP B N 1
ATOM 2915 C CA . ASP B 1 65 ? -2.903 -18.595 -29.506 1 77.61 65 ASP B CA 1
ATOM 2916 C C . ASP B 1 65 ? -3.387 -17.866 -30.757 1 77.61 65 ASP B C 1
ATOM 2918 O O . ASP B 1 65 ? -3.945 -16.771 -30.667 1 77.61 65 ASP B O 1
ATOM 2922 N N . THR B 1 66 ? -3.336 -18.585 -31.788 1 84.28 66 THR B N 1
ATOM 2923 C CA . THR B 1 66 ? -3.639 -17.949 -33.065 1 84.28 66 THR B CA 1
ATOM 2924 C C . THR B 1 66 ? -5.133 -17.665 -33.188 1 84.28 66 THR B C 1
ATOM 2926 O O . THR B 1 66 ? -5.537 -16.717 -33.864 1 84.28 66 THR B O 1
ATOM 2929 N N . ASP B 1 67 ? -5.892 -18.426 -32.417 1 77.16 67 ASP B N 1
ATOM 2930 C CA . ASP B 1 67 ? -7.329 -18.177 -32.476 1 77.16 67 ASP B CA 1
ATOM 2931 C C . ASP B 1 67 ? -7.699 -16.91 -31.71 1 77.16 67 ASP B C 1
ATOM 2933 O O . ASP B 1 67 ? -8.486 -16.093 -32.193 1 77.16 67 ASP B O 1
ATOM 2937 N N . HIS B 1 68 ? -7.135 -16.839 -30.685 1 80.43 68 HIS B N 1
ATOM 2938 C CA . HIS B 1 68 ? -7.375 -15.665 -29.854 1 80.43 68 HIS B CA 1
ATOM 2939 C C . HIS B 1 68 ? -6.936 -14.388 -30.563 1 80.43 68 HIS B C 1
ATOM 2941 O O . HIS B 1 68 ? -7.702 -13.426 -30.648 1 80.43 68 HIS B O 1
ATOM 2947 N N . PHE B 1 69 ? -5.784 -14.439 -31.013 1 85.95 69 PHE B N 1
ATOM 2948 C CA . PHE B 1 69 ? -5.282 -13.239 -31.674 1 85.95 69 PHE B CA 1
ATOM 2949 C C . PHE B 1 69 ? -5.965 -13.038 -33.021 1 85.95 69 PHE B C 1
ATOM 2951 O O . PHE B 1 69 ? -6.087 -11.907 -33.498 1 85.95 69 PHE B O 1
ATOM 2958 N N . GLY B 1 70 ? -6.485 -14.092 -33.495 1 86.14 70 GLY B N 1
ATOM 2959 C CA . GLY B 1 70 ? -7.326 -13.975 -34.676 1 86.14 70 GLY B CA 1
ATOM 2960 C C . GLY B 1 70 ? -8.594 -13.179 -34.429 1 86.14 70 GLY B C 1
ATOM 2961 O O . GLY B 1 70 ? -8.976 -12.341 -35.249 1 86.14 70 GLY B O 1
ATOM 2962 N N . ALA B 1 71 ? -9.14 -13.4 -33.35 1 78.44 71 ALA B N 1
ATOM 2963 C CA . ALA B 1 71 ? -10.341 -12.657 -32.977 1 78.44 71 ALA B CA 1
ATOM 2964 C C . ALA B 1 71 ? -10.02 -11.188 -32.721 1 78.44 71 ALA B C 1
ATOM 2966 O O . ALA B 1 71 ? -10.767 -10.301 -33.141 1 78.44 71 ALA B O 1
ATOM 2967 N N . LEU B 1 72 ? -8.962 -11.006 -32.079 1 82.37 72 LEU B N 1
ATOM 2968 C CA . LEU B 1 72 ? -8.539 -9.64 -31.788 1 82.37 72 LEU B CA 1
ATOM 2969 C C . LEU B 1 72 ? -8.228 -8.882 -33.074 1 82.37 72 LEU B C 1
ATOM 2971 O O . LEU B 1 72 ? -8.612 -7.719 -33.222 1 82.37 72 LEU B O 1
ATOM 2975 N N . TRP B 1 73 ? -7.6 -9.52 -33.969 1 85.56 73 TRP B N 1
ATOM 2976 C CA . TRP B 1 73 ? -7.26 -8.922 -35.256 1 85.56 73 TRP B CA 1
ATOM 2977 C C . TRP B 1 73 ? -8.517 -8.62 -36.065 1 85.56 73 TRP B C 1
ATOM 2979 O O . TRP B 1 73 ? -8.638 -7.545 -36.657 1 85.56 73 TRP B O 1
ATOM 2989 N N . THR B 1 74 ? -9.441 -9.576 -35.999 1 79.85 74 THR B N 1
ATOM 2990 C CA . THR B 1 74 ? -10.696 -9.391 -36.719 1 79.85 74 THR B CA 1
ATOM 2991 C C . THR B 1 74 ? -11.446 -8.17 -36.194 1 79.85 74 THR B C 1
ATOM 2993 O O . THR B 1 74 ? -11.985 -7.383 -36.976 1 79.85 74 THR B O 1
ATOM 2996 N N . ALA B 1 75 ? -11.437 -8.018 -34.988 1 78.77 75 ALA B N 1
ATOM 2997 C CA . ALA B 1 75 ? -12.082 -6.864 -34.368 1 78.77 75 ALA B CA 1
ATOM 2998 C C . ALA B 1 75 ? -11.381 -5.567 -34.76 1 78.77 75 ALA B C 1
ATOM 3000 O O . ALA B 1 75 ? -12.035 -4.567 -35.066 1 78.77 75 ALA B O 1
ATOM 3001 N N . ALA B 1 76 ? -10.121 -5.601 -34.755 1 79.69 76 ALA B N 1
ATOM 3002 C CA . ALA B 1 76 ? -9.358 -4.414 -35.133 1 79.69 76 ALA B CA 1
ATOM 3003 C C . ALA B 1 76 ? -9.545 -4.09 -36.612 1 79.69 76 ALA B C 1
ATOM 3005 O O . ALA B 1 76 ? -9.68 -2.923 -36.986 1 79.69 76 ALA B O 1
ATOM 3006 N N . PHE B 1 77 ? -9.552 -5.112 -37.385 1 77.53 77 PHE B N 1
ATOM 3007 C CA . PHE B 1 77 ? -9.748 -4.98 -38.824 1 77.53 77 PHE B CA 1
ATOM 3008 C C . PHE B 1 77 ? -11.101 -4.349 -39.13 1 77.53 77 PHE B C 1
ATOM 3010 O O . PHE B 1 77 ? -11.192 -3.427 -39.943 1 77.53 77 PHE B O 1
ATOM 3017 N N . GLN B 1 78 ? -11.975 -4.824 -38.376 1 75.35 78 GLN B N 1
ATOM 3018 C CA . GLN B 1 78 ? -13.313 -4.276 -38.575 1 75.35 78 GLN B CA 1
ATOM 3019 C C . GLN B 1 78 ? -13.386 -2.823 -38.114 1 75.35 78 GLN B C 1
ATOM 3021 O O . GLN B 1 78 ? -14.002 -1.986 -38.777 1 75.35 78 GLN B O 1
ATOM 3026 N N . ALA B 1 79 ? -12.679 -2.569 -37.073 1 72.42 79 ALA B N 1
ATOM 3027 C CA . ALA B 1 79 ? -12.679 -1.22 -36.515 1 72.42 79 ALA B CA 1
ATOM 3028 C C . ALA B 1 79 ? -11.912 -0.254 -37.415 1 72.42 79 ALA B C 1
ATOM 3030 O O . ALA B 1 79 ? -12.331 0.89 -37.607 1 72.42 79 ALA B O 1
ATOM 3031 N N . GLU B 1 80 ? -10.742 -0.72 -37.788 1 66.5 80 GLU B N 1
ATOM 3032 C CA . GLU B 1 80 ? -9.947 0.137 -38.663 1 66.5 80 GLU B CA 1
ATOM 3033 C C . GLU B 1 80 ? -10.635 0.341 -40.01 1 66.5 80 GLU B C 1
ATOM 3035 O O . GLU B 1 80 ? -10.476 1.387 -40.643 1 66.5 80 GLU B O 1
ATOM 3040 N N . ARG B 1 81 ? -11.09 -0.74 -40.417 1 61.21 81 ARG B N 1
ATOM 3041 C CA . ARG B 1 81 ? -11.876 -0.586 -41.636 1 61.21 81 ARG B CA 1
ATOM 3042 C C . ARG B 1 81 ? -12.985 0.444 -41.446 1 61.21 81 ARG B C 1
ATOM 3044 O O . ARG B 1 81 ? -13.269 1.233 -42.35 1 61.21 81 ARG B O 1
ATOM 3051 N N . LEU B 1 82 ? -13.318 0.41 -40.158 1 53.43 82 LEU B N 1
ATOM 3052 C CA . LEU B 1 82 ? -14.339 1.41 -39.865 1 53.43 82 LEU B CA 1
ATOM 3053 C C . LEU B 1 82 ? -13.708 2.781 -39.642 1 53.43 82 LEU B C 1
ATOM 3055 O O . LEU B 1 82 ? -14.301 3.805 -39.989 1 53.43 82 LEU B O 1
ATOM 3059 N N . ALA B 1 83 ? -12.499 2.656 -38.836 1 48.42 83 ALA B N 1
ATOM 3060 C CA . ALA B 1 83 ? -11.817 3.92 -38.567 1 48.42 83 ALA B CA 1
ATOM 3061 C C . ALA B 1 83 ? -11.118 4.443 -39.819 1 48.42 83 ALA B C 1
ATOM 3063 O O . ALA B 1 83 ? -10.868 5.644 -39.941 1 48.42 83 ALA B O 1
ATOM 3064 N N . SER B 1 84 ? -10.137 3.475 -40.18 1 44.87 84 SER B N 1
ATOM 3065 C CA . SER B 1 84 ? -9.452 3.918 -41.39 1 44.87 84 SER B CA 1
ATOM 3066 C C . SER B 1 84 ? -10.341 4.832 -42.226 1 44.87 84 SER B C 1
ATOM 3068 O O . SER B 1 84 ? -9.922 5.325 -43.275 1 44.87 84 SER B O 1
ATOM 3070 N N . GLY B 1 85 ? -11.495 5.038 -41.815 1 32.66 85 GLY B N 1
ATOM 3071 C CA . GLY B 1 85 ? -11.813 6.276 -42.507 1 32.66 85 GLY B CA 1
ATOM 3072 C C . GLY B 1 85 ? -11.068 7.477 -41.954 1 32.66 85 GLY B C 1
ATOM 3073 O O . GLY B 1 85 ? -11.129 8.568 -42.524 1 32.66 85 GLY B O 1
ATOM 3074 N N . SER B 1 86 ? -10.805 7.412 -40.29 1 27.63 86 SER B N 1
ATOM 3075 C CA . SER B 1 86 ? -10.273 8.731 -39.964 1 27.63 86 SER B CA 1
ATOM 3076 C C . SER B 1 86 ? -8.759 8.689 -39.79 1 27.63 86 SER B C 1
ATOM 3078 O O . SER B 1 86 ? -8.207 7.676 -39.357 1 27.63 86 SER B O 1
ATOM 3080 N N . PRO B 1 87 ? -7.682 9.658 -39.898 1 23.45 87 PRO B N 1
ATOM 3081 C CA . PRO B 1 87 ? -6.287 9.889 -40.281 1 23.45 87 PRO B CA 1
ATOM 3082 C C . PRO B 1 87 ? -5.314 9.675 -39.124 1 23.45 87 PRO B C 1
ATOM 3084 O O . PRO B 1 87 ? -4.134 9.397 -39.349 1 23.45 87 PRO B O 1
ATOM 3087 N N . ALA B 1 88 ? -5.291 10.098 -37.633 1 24.39 88 ALA B N 1
ATOM 3088 C CA . ALA B 1 88 ? -4.188 10.88 -37.079 1 24.39 88 ALA B CA 1
ATOM 3089 C C . ALA B 1 88 ? -3.106 9.971 -36.503 1 24.39 88 ALA B C 1
ATOM 3091 O O . ALA B 1 88 ? -3.397 8.866 -36.039 1 24.39 88 ALA B O 1
ATOM 3092 N N . GLY B 1 89 ? -1.462 10.252 -36.351 1 22.3 89 GLY B N 1
ATOM 3093 C CA . GLY B 1 89 ? -0.033 9.998 -36.442 1 22.3 89 GLY B CA 1
ATOM 3094 C C . GLY B 1 89 ? 0.621 9.785 -35.09 1 22.3 89 GLY B C 1
ATOM 3095 O O . GLY B 1 89 ? 1.44 10.598 -34.656 1 22.3 89 GLY B O 1
ATOM 3096 N N . LEU B 1 90 ? 0.478 9.102 -33.901 1 21.79 90 LEU B N 1
ATOM 3097 C CA . LEU B 1 90 ? 1.212 9.441 -32.686 1 21.79 90 LEU B CA 1
ATOM 3098 C C . LEU B 1 90 ? 2.561 8.731 -32.65 1 21.79 90 LEU B C 1
ATOM 3100 O O . LEU B 1 90 ? 2.665 7.567 -33.042 1 21.79 90 LEU B O 1
ATOM 3104 N N . PRO B 1 91 ? 3.97 9.378 -32.242 1 20.07 91 PRO B N 1
ATOM 3105 C CA . PRO B 1 91 ? 5.397 9.131 -32.459 1 20.07 91 PRO B CA 1
ATOM 3106 C C . PRO B 1 91 ? 5.986 8.148 -31.449 1 20.07 91 PRO B C 1
ATOM 3108 O O . PRO B 1 91 ? 5.479 8.029 -30.331 1 20.07 91 PRO B O 1
ATOM 3111 N N . ALA B 1 92 ? 7.145 7.221 -31.678 1 22.57 92 ALA B N 1
ATOM 3112 C CA . ALA B 1 92 ? 7.816 6.015 -31.199 1 22.57 92 ALA B CA 1
ATOM 3113 C C . ALA B 1 92 ? 9.035 6.366 -30.35 1 22.57 92 ALA B C 1
ATOM 3115 O O . ALA B 1 92 ? 10.001 6.946 -30.85 1 22.57 92 ALA B O 1
ATOM 3116 N N . GLY B 1 93 ? 9.315 6.765 -28.963 1 21.26 93 GLY B N 1
ATOM 3117 C CA . GLY B 1 93 ? 10.497 7.235 -28.259 1 21.26 93 GLY B CA 1
ATOM 3118 C C . GLY B 1 93 ? 11.439 6.114 -27.861 1 21.26 93 GLY B C 1
ATOM 3119 O O . GLY B 1 93 ? 11.045 4.947 -27.829 1 21.26 93 GLY B O 1
ATOM 3120 N N . ARG B 1 94 ? 13.112 6.249 -27.493 1 23.44 94 ARG B N 1
ATOM 3121 C CA . ARG B 1 94 ? 14.402 5.571 -27.575 1 23.44 94 ARG B CA 1
ATOM 3122 C C . ARG B 1 94 ? 14.625 4.671 -26.364 1 23.44 94 ARG B C 1
ATOM 3124 O O . ARG B 1 94 ? 14.22 5.009 -25.25 1 23.44 94 ARG B O 1
ATOM 3131 N N . PRO B 1 95 ? 15.388 3.317 -26.234 1 23.5 95 PRO B N 1
ATOM 3132 C CA . PRO B 1 95 ? 15.497 2.024 -25.555 1 23.5 95 PRO B CA 1
ATOM 3133 C C . PRO B 1 95 ? 16.478 2.052 -24.385 1 23.5 95 PRO B C 1
ATOM 3135 O O . PRO B 1 95 ? 16.477 1.142 -23.552 1 23.5 95 PRO B O 1
ATOM 3138 N N . GLY B 1 96 ? 17.8 2.599 -24.185 1 24.16 96 GLY B N 1
ATOM 3139 C CA . GLY B 1 96 ? 19.085 2.101 -23.719 1 24.16 96 GLY B CA 1
ATOM 3140 C C . GLY B 1 96 ? 19.125 1.866 -22.22 1 24.16 96 GLY B C 1
ATOM 3141 O O . GLY B 1 96 ? 19.038 0.725 -21.763 1 24.16 96 GLY B O 1
ATOM 3142 N N . ASP B 1 97 ? 20.237 2.53 -21.341 1 28.76 97 ASP B N 1
ATOM 3143 C CA . ASP B 1 97 ? 21.041 2.471 -20.124 1 28.76 97 ASP B CA 1
ATOM 3144 C C . ASP B 1 97 ? 20.158 2.321 -18.888 1 28.76 97 ASP B C 1
ATOM 3146 O O . ASP B 1 97 ? 19.389 3.225 -18.555 1 28.76 97 ASP B O 1
ATOM 3150 N N . ALA B 1 98 ? 19.77 1.14 -18.212 1 29.29 98 ALA B N 1
ATOM 3151 C CA . ALA B 1 98 ? 18.366 1.112 -17.809 1 29.29 98 ALA B CA 1
ATOM 3152 C C . ALA B 1 98 ? 18.121 2.028 -16.613 1 29.29 98 ALA B C 1
ATOM 3154 O O . ALA B 1 98 ? 18.429 1.668 -15.474 1 29.29 98 ALA B O 1
ATOM 3155 N N . GLY B 1 99 ? 18.686 3.135 -16.354 1 31.11 99 GLY B N 1
ATOM 3156 C CA . GLY B 1 99 ? 18.58 4.236 -15.41 1 31.11 99 GLY B CA 1
ATOM 3157 C C . GLY B 1 99 ? 17.221 4.318 -14.74 1 31.11 99 GLY B C 1
ATOM 3158 O O . GLY B 1 99 ? 16.258 3.703 -15.201 1 31.11 99 GLY B O 1
ATOM 3159 N N . GLU B 1 100 ? 17.214 4.382 -13.216 1 38.76 100 GLU B N 1
ATOM 3160 C CA . GLU B 1 100 ? 15.882 4.738 -12.736 1 38.76 100 GLU B CA 1
ATOM 3161 C C . GLU B 1 100 ? 15.078 5.451 -13.82 1 38.76 100 GLU B C 1
ATOM 3163 O O . GLU B 1 100 ? 15.472 6.519 -14.292 1 38.76 100 GLU B O 1
ATOM 3168 N N . PRO B 1 101 ? 14.702 4.789 -14.886 1 41.5 101 PRO B N 1
ATOM 3169 C CA . PRO B 1 101 ? 14.082 5.59 -15.945 1 41.5 101 PRO B CA 1
ATOM 3170 C C . PRO B 1 101 ? 13.31 6.79 -15.401 1 41.5 101 PRO B C 1
ATOM 3172 O O . PRO B 1 101 ? 12.33 6.619 -14.672 1 41.5 101 PRO B O 1
ATOM 3175 N N . ALA B 1 102 ? 14.113 7.757 -14.894 1 47.26 102 ALA B N 1
ATOM 3176 C CA . ALA B 1 102 ? 13.491 9.03 -14.537 1 47.26 102 ALA B CA 1
ATOM 3177 C C . ALA B 1 102 ? 12.364 9.379 -15.504 1 47.26 102 ALA B C 1
ATOM 3179 O O . ALA B 1 102 ? 12.482 9.156 -16.712 1 47.26 102 ALA B O 1
ATOM 3180 N N . GLY B 1 103 ? 11.342 9.426 -15.102 1 61.81 103 GLY B N 1
ATOM 3181 C CA . GLY B 1 103 ? 10.321 10.164 -15.829 1 61.81 103 GLY B CA 1
ATOM 3182 C C . GLY B 1 103 ? 9.227 9.275 -16.388 1 61.81 103 GLY B C 1
ATOM 3183 O O . GLY B 1 103 ? 8.362 9.741 -17.134 1 61.81 103 GLY B O 1
ATOM 3184 N N . TRP B 1 104 ? 9.517 7.81 -16.081 1 72.44 104 TRP B N 1
ATOM 3185 C CA . TRP B 1 104 ? 8.431 7.035 -16.67 1 72.44 104 TRP B CA 1
ATOM 3186 C C . TRP B 1 104 ? 7.25 6.936 -15.71 1 72.44 104 TRP B C 1
ATOM 3188 O O . TRP B 1 104 ? 7.398 7.169 -14.508 1 72.44 104 TRP B O 1
ATOM 3198 N N . ASP B 1 105 ? 6.175 6.71 -16.353 1 81.44 105 ASP B N 1
ATOM 3199 C CA . ASP B 1 105 ? 4.959 6.597 -15.554 1 81.44 105 ASP B CA 1
ATOM 3200 C C . ASP B 1 105 ? 4.798 5.184 -14.996 1 81.44 105 ASP B C 1
ATOM 3202 O O . ASP B 1 105 ? 4.429 4.261 -15.726 1 81.44 105 ASP B O 1
ATOM 3206 N N . VAL B 1 106 ? 5.012 5.031 -13.756 1 87.83 106 VAL B N 1
ATOM 3207 C CA . VAL B 1 106 ? 5.012 3.718 -13.119 1 87.83 106 VAL B CA 1
ATOM 3208 C C . VAL B 1 106 ? 3.593 3.154 -13.099 1 87.83 106 VAL B C 1
ATOM 3210 O O . VAL B 1 106 ? 3.397 1.957 -12.872 1 87.83 106 VAL B O 1
ATOM 3213 N N . PHE B 1 107 ? 2.599 3.968 -13.32 1 88.15 107 PHE B N 1
ATOM 3214 C CA . PHE B 1 107 ? 1.228 3.475 -13.242 1 88.15 107 PHE B CA 1
ATOM 3215 C C . PHE B 1 107 ? 0.682 3.172 -14.632 1 88.15 107 PHE B C 1
ATOM 3217 O O . PHE B 1 107 ? -0.481 2.79 -14.778 1 88.15 107 PHE B O 1
ATOM 3224 N N . ASP B 1 108 ? 1.56 3.425 -15.597 1 83.78 108 ASP B N 1
ATOM 3225 C CA . ASP B 1 108 ? 1.307 2.905 -16.937 1 83.78 108 ASP B CA 1
ATOM 3226 C C . ASP B 1 108 ? 1.806 1.467 -17.071 1 83.78 108 ASP B C 1
ATOM 3228 O O . ASP B 1 108 ? 3.013 1.227 -17.143 1 83.78 108 ASP B O 1
ATOM 3232 N N . LEU B 1 109 ? 0.879 0.556 -17.175 1 84.78 109 LEU B N 1
ATOM 3233 C CA . LEU B 1 109 ? 1.202 -0.866 -17.149 1 84.78 109 LEU B CA 1
ATOM 3234 C C . LEU B 1 109 ? 2.125 -1.235 -18.306 1 84.78 109 LEU B C 1
ATOM 3236 O O . LEU B 1 109 ? 3.002 -2.089 -18.157 1 84.78 109 LEU B O 1
ATOM 3240 N N . ALA B 1 110 ? 1.925 -0.566 -19.399 1 77.16 110 ALA B N 1
ATOM 3241 C CA . ALA B 1 110 ? 2.798 -0.83 -20.54 1 77.16 110 ALA B CA 1
ATOM 3242 C C . ALA B 1 110 ? 4.234 -0.411 -20.242 1 77.16 110 ALA B C 1
ATOM 3244 O O . ALA B 1 110 ? 5.181 -1.106 -20.616 1 77.16 110 ALA B O 1
ATOM 3245 N N . ALA B 1 111 ? 4.391 0.752 -19.63 1 83.35 111 ALA B N 1
ATOM 3246 C CA . ALA B 1 111 ? 5.713 1.223 -19.226 1 83.35 111 ALA B CA 1
ATOM 3247 C C . ALA B 1 111 ? 6.359 0.259 -18.235 1 83.35 111 ALA B C 1
ATOM 3249 O O . ALA B 1 111 ? 7.561 -0.007 -18.314 1 83.35 111 ALA B O 1
ATOM 3250 N N . VAL B 1 112 ? 5.582 -0.313 -17.338 1 86.28 112 VAL B N 1
ATOM 3251 C CA . VAL B 1 112 ? 6.072 -1.25 -16.332 1 86.28 112 VAL B CA 1
ATOM 3252 C C . VAL B 1 112 ? 6.58 -2.519 -17.011 1 86.28 112 VAL B C 1
ATOM 3254 O O . VAL B 1 112 ? 7.666 -3.009 -16.693 1 86.28 112 VAL B O 1
ATOM 3257 N N . ARG B 1 113 ? 5.826 -2.988 -17.907 1 79.29 113 ARG B N 1
ATOM 3258 C CA . ARG B 1 113 ? 6.221 -4.194 -18.627 1 79.29 113 ARG B CA 1
ATOM 3259 C C . ARG B 1 113 ? 7.52 -3.973 -19.395 1 79.29 113 ARG B C 1
ATOM 3261 O O . ARG B 1 113 ? 8.387 -4.848 -19.422 1 79.29 113 ARG B O 1
ATOM 3268 N N . ARG B 1 114 ? 7.62 -2.749 -19.958 1 76.76 114 ARG B N 1
ATOM 3269 C CA . ARG B 1 114 ? 8.844 -2.397 -20.671 1 76.76 114 ARG B CA 1
ATOM 3270 C C . ARG B 1 114 ? 10.036 -2.346 -19.72 1 76.76 114 ARG B C 1
ATOM 3272 O O . ARG B 1 114 ? 11.112 -2.856 -20.038 1 76.76 114 ARG B O 1
ATOM 3279 N N . GLN B 1 115 ? 9.827 -1.778 -18.619 1 80.04 115 GLN B N 1
ATOM 3280 C CA . GLN B 1 115 ? 10.899 -1.625 -17.641 1 80.04 115 GLN B CA 1
ATOM 3281 C C . GLN B 1 115 ? 11.32 -2.976 -17.07 1 80.04 115 GLN B C 1
ATOM 3283 O O . GLN B 1 115 ? 12.493 -3.184 -16.754 1 80.04 115 GLN B O 1
ATOM 3288 N N . LEU B 1 116 ? 10.347 -3.897 -16.902 1 75.72 116 LEU B N 1
ATOM 3289 C CA . LEU B 1 116 ? 10.646 -5.22 -16.367 1 75.72 116 LEU B CA 1
ATOM 3290 C C . LEU B 1 116 ? 11.557 -5.996 -17.312 1 75.72 116 LEU B C 1
ATOM 3292 O O . LEU B 1 116 ? 12.396 -6.781 -16.867 1 75.72 116 LEU B O 1
ATOM 3296 N N . THR B 1 117 ? 11.418 -5.684 -18.487 1 66.54 117 THR B N 1
ATOM 3297 C CA . THR B 1 117 ? 12.281 -6.32 -19.477 1 66.54 117 THR B CA 1
ATOM 3298 C C . THR B 1 117 ? 13.687 -5.73 -19.427 1 66.54 117 THR B C 1
ATOM 3300 O O . THR B 1 117 ? 14.675 -6.458 -19.547 1 66.54 117 THR B O 1
ATOM 3303 N N . SER B 1 118 ? 13.784 -4.464 -19.165 1 68.39 118 SER B N 1
ATOM 3304 C CA . SER B 1 118 ? 15.064 -3.763 -19.192 1 68.39 118 SER B CA 1
ATOM 3305 C C . SER B 1 118 ? 15.8 -3.904 -17.864 1 68.39 118 SER B C 1
ATOM 3307 O O . SER B 1 118 ? 17.024 -4.054 -17.84 1 68.39 118 SER B O 1
ATOM 3309 N N . SER B 1 119 ? 15.085 -3.859 -16.766 1 75.18 119 SER B N 1
ATOM 3310 C CA . SER B 1 119 ? 15.667 -3.878 -15.428 1 75.18 119 SER B CA 1
ATOM 3311 C C . SER B 1 119 ? 14.832 -4.724 -14.473 1 75.18 119 SER B C 1
ATOM 3313 O O . SER B 1 119 ? 14.3 -4.212 -13.485 1 75.18 119 SER B O 1
ATOM 3315 N N . PRO B 1 120 ? 14.847 -5.969 -14.675 1 69.63 120 PRO B N 1
ATOM 3316 C CA . PRO B 1 120 ? 13.933 -6.851 -13.946 1 69.63 120 PRO B CA 1
ATOM 3317 C C . PRO B 1 120 ? 14.225 -6.897 -12.448 1 69.63 120 PRO B C 1
ATOM 3319 O O . PRO B 1 120 ? 13.298 -6.911 -11.634 1 69.63 120 PRO B O 1
ATOM 3322 N N . ARG B 1 121 ? 15.523 -6.959 -12.09 1 72.64 121 ARG B N 1
ATOM 3323 C CA . ARG B 1 121 ? 15.843 -7.08 -10.671 1 72.64 121 ARG B CA 1
ATOM 3324 C C . ARG B 1 121 ? 15.356 -5.861 -9.894 1 72.64 121 ARG B C 1
ATOM 3326 O O . ARG B 1 121 ? 14.724 -6 -8.845 1 72.64 121 ARG B O 1
ATOM 3333 N N . PHE B 1 122 ? 15.621 -4.723 -10.458 1 74.1 122 PHE B N 1
ATOM 3334 C CA . PHE B 1 122 ? 15.251 -3.482 -9.786 1 74.1 122 PHE B CA 1
ATOM 3335 C C . PHE B 1 122 ? 13.736 -3.336 -9.715 1 74.1 122 PHE B C 1
ATOM 3337 O O . PHE B 1 122 ? 13.185 -3.041 -8.652 1 74.1 122 PHE B O 1
ATOM 3344 N N . LEU B 1 123 ? 13.044 -3.598 -10.763 1 82.65 123 LEU B N 1
ATOM 3345 C CA . LEU B 1 123 ? 11.6 -3.39 -10.795 1 82.65 123 LEU B CA 1
ATOM 3346 C C . LEU B 1 123 ? 10.878 -4.467 -9.993 1 82.65 123 LEU B C 1
ATOM 3348 O O . LEU B 1 123 ? 9.858 -4.193 -9.355 1 82.65 123 LEU B O 1
ATOM 3352 N N . MET B 1 124 ? 11.473 -5.655 -9.962 1 84.18 124 MET B N 1
ATOM 3353 C CA . MET B 1 124 ? 10.853 -6.725 -9.185 1 84.18 124 MET B CA 1
ATOM 3354 C C . MET B 1 124 ? 10.942 -6.434 -7.69 1 84.18 124 MET B C 1
ATOM 3356 O O . MET B 1 124 ? 10.033 -6.774 -6.932 1 84.18 124 MET B O 1
ATOM 3360 N N . ARG B 1 125 ? 12.006 -5.82 -7.315 1 85.71 125 ARG B N 1
ATOM 3361 C CA . ARG B 1 125 ? 12.098 -5.381 -5.927 1 85.71 125 ARG B CA 1
ATOM 3362 C C . ARG B 1 125 ? 10.986 -4.393 -5.59 1 85.71 125 ARG B C 1
ATOM 3364 O O . ARG B 1 125 ? 10.278 -4.563 -4.596 1 85.71 125 ARG B O 1
ATOM 3371 N N . SER B 1 126 ? 10.784 -3.412 -6.44 1 91.76 126 SER B N 1
ATOM 3372 C CA . SER B 1 126 ? 9.779 -2.378 -6.217 1 91.76 126 SER B CA 1
ATOM 3373 C C . SER B 1 126 ? 8.37 -2.959 -6.254 1 91.76 126 SER B C 1
ATOM 3375 O O . SER B 1 126 ? 7.514 -2.577 -5.453 1 91.76 126 SER B O 1
ATOM 3377 N N . LEU B 1 127 ? 8.158 -3.873 -7.125 1 92.11 127 LEU B N 1
ATOM 3378 C CA . LEU B 1 127 ? 6.847 -4.501 -7.243 1 92.11 127 LEU B CA 1
ATOM 3379 C C . LEU B 1 127 ? 6.555 -5.381 -6.032 1 92.11 127 LEU B C 1
ATOM 3381 O O . LEU B 1 127 ? 5.418 -5.432 -5.556 1 92.11 127 LEU B O 1
ATOM 3385 N N . THR B 1 128 ? 7.565 -6.076 -5.593 1 90.04 128 THR B N 1
ATOM 3386 C CA . THR B 1 128 ? 7.407 -6.913 -4.409 1 90.04 128 THR B CA 1
ATOM 3387 C C . THR B 1 128 ? 7.086 -6.063 -3.183 1 90.04 128 THR B C 1
ATOM 3389 O O . THR B 1 128 ? 6.21 -6.413 -2.39 1 90.04 128 THR B O 1
ATOM 3392 N N . GLU B 1 129 ? 7.755 -4.955 -3.077 1 93.37 129 GLU B N 1
ATOM 3393 C CA . GLU B 1 129 ? 7.488 -4.018 -1.99 1 93.37 129 GLU B CA 1
ATOM 3394 C C . GLU B 1 129 ? 6.08 -3.437 -2.096 1 93.37 129 GLU B C 1
ATOM 3396 O O . GLU B 1 129 ? 5.39 -3.282 -1.086 1 93.37 129 GLU B O 1
ATOM 3401 N N . LEU B 1 130 ? 5.608 -3.126 -3.269 1 95.96 130 LEU B N 1
ATOM 3402 C CA . LEU B 1 130 ? 4.257 -2.627 -3.503 1 95.96 130 LEU B CA 1
ATOM 3403 C C . LEU B 1 130 ? 3.216 -3.66 -3.083 1 95.96 130 LEU B C 1
ATOM 3405 O O . LEU B 1 130 ? 2.251 -3.328 -2.391 1 95.96 130 LEU B O 1
ATOM 3409 N N . ARG B 1 131 ? 3.392 -4.869 -3.496 1 95.83 131 ARG B N 1
ATOM 3410 C CA . ARG B 1 131 ? 2.472 -5.941 -3.128 1 95.83 131 ARG B CA 1
ATOM 3411 C C . ARG B 1 131 ? 2.395 -6.099 -1.613 1 95.83 131 ARG B C 1
ATOM 3413 O O . ARG B 1 131 ? 1.307 -6.259 -1.055 1 95.83 131 ARG B O 1
ATOM 3420 N N . SER B 1 132 ? 3.55 -6.043 -0.978 1 94.26 132 SER B N 1
ATOM 3421 C CA . SER B 1 132 ? 3.6 -6.221 0.469 1 94.26 132 SER B CA 1
ATOM 3422 C C . SER B 1 132 ? 2.848 -5.106 1.189 1 94.26 132 SER B C 1
ATOM 3424 O O . SER B 1 132 ? 2.428 -5.274 2.336 1 94.26 132 SER B O 1
ATOM 3426 N N . ALA B 1 133 ? 2.708 -4.035 0.483 1 96.89 133 ALA B N 1
ATOM 3427 C CA . ALA B 1 133 ? 1.998 -2.901 1.068 1 96.89 133 ALA B CA 1
ATOM 3428 C C . ALA B 1 133 ? 0.492 -3.027 0.856 1 96.89 133 ALA B C 1
ATOM 3430 O O . ALA B 1 133 ? -0.287 -2.913 1.805 1 96.89 133 ALA B O 1
ATOM 3431 N N . ILE B 1 134 ? 0.013 -3.357 -0.276 1 97.76 134 ILE B N 1
ATOM 3432 C CA . ILE B 1 134 ? -1.388 -3.123 -0.606 1 97.76 134 ILE B CA 1
ATOM 3433 C C . ILE B 1 134 ? -2.19 -4.404 -0.389 1 97.76 134 ILE B C 1
ATOM 3435 O O . ILE B 1 134 ? -3.367 -4.353 -0.025 1 97.76 134 ILE B O 1
ATOM 3439 N N . GLU B 1 135 ? -1.613 -5.549 -0.591 1 97.9 135 GLU B N 1
ATOM 3440 C CA . GLU B 1 135 ? -2.399 -6.779 -0.599 1 97.9 135 GLU B CA 1
ATOM 3441 C C . GLU B 1 135 ? -2.901 -7.122 0.8 1 97.9 135 GLU B C 1
ATOM 3443 O O . GLU B 1 135 ? -4.045 -7.551 0.967 1 97.9 135 GLU B O 1
ATOM 3448 N N . PRO B 1 136 ? -2.111 -6.928 1.874 1 97.07 136 PRO B N 1
ATOM 3449 C CA . PRO B 1 136 ? -2.651 -7.197 3.209 1 97.07 136 PRO B CA 1
ATOM 3450 C C . PRO B 1 136 ? -3.833 -6.296 3.56 1 97.07 136 PRO B C 1
ATOM 3452 O O . PRO B 1 136 ? -4.824 -6.764 4.126 1 97.07 136 PRO B O 1
ATOM 3455 N N . VAL B 1 137 ? -3.725 -5.052 3.183 1 96.39 137 VAL B N 1
ATOM 3456 C CA . VAL B 1 137 ? -4.823 -4.131 3.459 1 96.39 137 VAL B CA 1
ATOM 3457 C C . VAL B 1 137 ? -6.035 -4.502 2.607 1 96.39 137 VAL B C 1
ATOM 3459 O O . VAL B 1 137 ? -7.17 -4.48 3.09 1 96.39 137 VAL B O 1
ATOM 3462 N N . ALA B 1 138 ? -5.788 -4.864 1.354 1 97.61 138 ALA B N 1
ATOM 3463 C CA . ALA B 1 138 ? -6.871 -5.325 0.489 1 97.61 138 ALA B CA 1
ATOM 3464 C C . ALA B 1 138 ? -7.558 -6.554 1.078 1 97.61 138 ALA B C 1
ATOM 3466 O O . ALA B 1 138 ? -8.781 -6.688 0.996 1 97.61 138 ALA B O 1
ATOM 3467 N N . SER B 1 139 ? -6.758 -7.42 1.645 1 97.86 139 SER B N 1
ATOM 3468 C CA . SER B 1 139 ? -7.306 -8.633 2.245 1 97.86 139 SER B CA 1
ATOM 3469 C C . SER B 1 139 ? -8.196 -8.306 3.439 1 97.86 139 SER B C 1
ATOM 3471 O O . SER B 1 139 ? -9.261 -8.902 3.607 1 97.86 139 SER B O 1
ATOM 3473 N N . PHE B 1 140 ? -7.753 -7.389 4.3 1 95.24 140 PHE B N 1
ATOM 3474 C CA . PHE B 1 140 ? -8.567 -6.913 5.412 1 95.24 140 PHE B CA 1
ATOM 3475 C C . PHE B 1 140 ? -9.906 -6.382 4.914 1 95.24 140 PHE B C 1
ATOM 3477 O O . PHE B 1 140 ? -10.96 -6.764 5.427 1 95.24 140 PHE B O 1
ATOM 3484 N N . LEU B 1 141 ? -9.841 -5.552 3.93 1 94.25 141 LEU B N 1
ATOM 3485 C CA . LEU B 1 141 ? -11.039 -4.902 3.41 1 94.25 141 LEU B CA 1
ATOM 3486 C C . LEU B 1 141 ? -11.949 -5.912 2.719 1 94.25 141 LEU B C 1
ATOM 3488 O O . LEU B 1 141 ? -13.175 -5.8 2.791 1 94.25 141 LEU B O 1
ATOM 3492 N N . ALA B 1 142 ? -11.342 -6.839 1.991 1 95.14 142 ALA B N 1
ATOM 3493 C CA . ALA B 1 142 ? -12.121 -7.881 1.327 1 95.14 142 ALA B CA 1
ATOM 3494 C C . ALA B 1 142 ? -12.953 -8.67 2.335 1 95.14 142 ALA B C 1
ATOM 3496 O O . ALA B 1 142 ? -14.126 -8.959 2.09 1 95.14 142 ALA B O 1
ATOM 3497 N N . ALA B 1 143 ? -12.365 -9.001 3.466 1 94.18 143 ALA B N 1
ATOM 3498 C CA . ALA B 1 143 ? -13.073 -9.741 4.507 1 94.18 143 ALA B CA 1
ATOM 3499 C C . ALA B 1 143 ? -14.281 -8.957 5.012 1 94.18 143 ALA B C 1
ATOM 3501 O O . ALA B 1 143 ? -15.284 -9.546 5.423 1 94.18 143 ALA B O 1
ATOM 3502 N N . GLU B 1 144 ? -14.145 -7.687 4.964 1 91.47 144 GLU B N 1
ATOM 3503 C CA . GLU B 1 144 ? -15.211 -6.805 5.427 1 91.47 144 GLU B CA 1
ATOM 3504 C C . GLU B 1 144 ? -16.28 -6.621 4.353 1 91.47 144 GLU B C 1
ATOM 3506 O O . GLU B 1 144 ? -17.465 -6.483 4.666 1 91.47 144 GLU B O 1
ATOM 3511 N N . ARG B 1 145 ? -15.924 -6.69 3.076 1 91.9 145 ARG B N 1
ATOM 3512 C CA . ARG B 1 145 ? -16.782 -6.083 2.063 1 91.9 145 ARG B CA 1
ATOM 3513 C C . ARG B 1 145 ? -17.244 -7.12 1.045 1 91.9 145 ARG B C 1
ATOM 3515 O O . ARG B 1 145 ? -18.18 -6.874 0.281 1 91.9 145 ARG B O 1
ATOM 3522 N N . PHE B 1 146 ? -16.588 -8.252 0.97 1 92.94 146 PHE B N 1
ATOM 3523 C CA . PHE B 1 146 ? -16.893 -9.245 -0.054 1 92.94 146 PHE B CA 1
ATOM 3524 C C . PHE B 1 146 ? -18.326 -9.745 0.087 1 92.94 146 PHE B C 1
ATOM 3526 O O . PHE B 1 146 ? -18.811 -9.951 1.201 1 92.94 146 PHE B O 1
ATOM 3533 N N . SER B 1 147 ? -18.956 -9.948 -1.013 1 86.29 147 SER B N 1
ATOM 3534 C CA . SER B 1 147 ? -20.203 -10.705 -1.044 1 86.29 147 SER B CA 1
ATOM 3535 C C . SER B 1 147 ? -19.95 -12.196 -0.842 1 86.29 147 SER B C 1
ATOM 3537 O O . SER B 1 147 ? -18.805 -12.649 -0.898 1 86.29 147 SER B O 1
ATOM 3539 N N . GLU B 1 148 ? -21.036 -12.919 -0.65 1 88.95 148 GLU B N 1
ATOM 3540 C CA . GLU B 1 148 ? -20.948 -14.369 -0.511 1 88.95 148 GLU B CA 1
ATOM 3541 C C . GLU B 1 148 ? -20.376 -15.011 -1.773 1 88.95 148 GLU B C 1
ATOM 3543 O O . GLU B 1 148 ? -19.563 -15.934 -1.692 1 88.95 148 GLU B O 1
ATOM 3548 N N . ALA B 1 149 ? -20.768 -14.492 -2.902 1 89.26 149 ALA B N 1
ATOM 3549 C CA . ALA B 1 149 ? -20.311 -15.044 -4.175 1 89.26 149 ALA B CA 1
ATOM 3550 C C . ALA B 1 149 ? -18.819 -14.794 -4.378 1 89.26 149 ALA B C 1
ATOM 3552 O O . ALA B 1 149 ? -18.094 -15.674 -4.846 1 89.26 149 ALA B O 1
ATOM 3553 N N . GLU B 1 150 ? -18.386 -13.637 -4.013 1 90.86 150 GLU B N 1
ATOM 3554 C CA . GLU B 1 150 ? -16.975 -13.294 -4.154 1 90.86 150 GLU B CA 1
ATOM 3555 C C . GLU B 1 150 ? -16.107 -14.13 -3.218 1 90.86 150 GLU B C 1
ATOM 3557 O O . GLU B 1 150 ? -15.044 -14.613 -3.614 1 90.86 150 GLU B O 1
ATOM 3562 N N . SER B 1 151 ? -16.585 -14.247 -1.996 1 93.54 151 SER B N 1
ATOM 3563 C CA . SER B 1 151 ? -15.816 -15.037 -1.04 1 93.54 151 SER B CA 1
ATOM 3564 C C . SER B 1 151 ? -15.79 -16.51 -1.434 1 93.54 151 SER B C 1
ATOM 3566 O O . SER B 1 151 ? -14.78 -17.191 -1.245 1 93.54 151 SER B O 1
ATOM 3568 N N . ALA B 1 152 ? -16.879 -17.007 -1.977 1 92.09 152 ALA B N 1
ATOM 3569 C CA . ALA B 1 152 ? -16.926 -18.386 -2.458 1 92.09 152 ALA B CA 1
ATOM 3570 C C . ALA B 1 152 ? -15.95 -18.598 -3.612 1 92.09 152 ALA B C 1
ATOM 3572 O O . ALA B 1 152 ? -15.296 -19.64 -3.697 1 92.09 152 ALA B O 1
ATOM 3573 N N . GLU B 1 153 ? -15.886 -17.631 -4.501 1 93.18 153 GLU B N 1
ATOM 3574 C CA . GLU B 1 153 ? -14.938 -17.697 -5.609 1 93.18 153 GLU B CA 1
ATOM 3575 C C . GLU B 1 153 ? -13.499 -17.731 -5.104 1 93.18 153 GLU B C 1
ATOM 3577 O O . GLU B 1 153 ? -12.668 -18.475 -5.629 1 93.18 153 GLU B O 1
ATOM 3582 N N . LEU B 1 154 ? -13.208 -16.993 -4.139 1 96.69 154 LEU B N 1
ATOM 3583 C CA . LEU B 1 154 ? -11.865 -16.962 -3.569 1 96.69 154 LEU B CA 1
ATOM 3584 C C . LEU B 1 154 ? -11.49 -18.322 -2.989 1 96.69 154 LEU B C 1
ATOM 3586 O O . LEU B 1 154 ? -10.366 -18.792 -3.177 1 96.69 154 LEU B O 1
ATOM 3590 N N . VAL B 1 155 ? -12.442 -18.931 -2.282 1 95.04 155 VAL B N 1
ATOM 3591 C CA . VAL B 1 155 ? -12.217 -20.248 -1.696 1 95.04 155 VAL B CA 1
ATOM 3592 C C . VAL B 1 155 ? -11.985 -21.273 -2.803 1 95.04 155 VAL B C 1
ATOM 3594 O O . VAL B 1 155 ? -11.098 -22.123 -2.695 1 95.04 155 VAL B O 1
ATOM 3597 N N . ARG B 1 156 ? -12.76 -21.159 -3.848 1 95.71 156 ARG B N 1
ATOM 3598 C CA . ARG B 1 156 ? -12.603 -22.064 -4.981 1 95.71 156 ARG B CA 1
ATOM 3599 C C . ARG B 1 156 ? -11.223 -21.915 -5.614 1 95.71 156 ARG B C 1
ATOM 3601 O O . ARG B 1 156 ? -10.585 -22.909 -5.965 1 95.71 156 ARG B O 1
ATOM 3608 N N . LEU B 1 157 ? -10.758 -20.739 -5.792 1 96.69 157 LEU B N 1
ATOM 3609 C CA . LEU B 1 157 ? -9.45 -20.476 -6.383 1 96.69 157 LEU B CA 1
ATOM 3610 C C . LEU B 1 157 ? -8.334 -21.025 -5.5 1 96.69 157 LEU B C 1
ATOM 3612 O O . LEU B 1 157 ? -7.378 -21.621 -6 1 96.69 157 LEU B O 1
ATOM 3616 N N . ALA B 1 158 ? -8.443 -20.872 -4.177 1 96.83 158 ALA B N 1
ATOM 3617 C CA . ALA B 1 158 ? -7.44 -21.394 -3.253 1 96.83 158 ALA B CA 1
ATOM 3618 C C . ALA B 1 158 ? -7.35 -22.915 -3.343 1 96.83 158 ALA B C 1
ATOM 3620 O O . ALA B 1 158 ? -6.255 -23.481 -3.313 1 96.83 158 ALA B O 1
ATOM 3621 N N . ARG B 1 159 ? -8.499 -23.564 -3.465 1 94.83 159 ARG B N 1
ATOM 3622 C CA . ARG B 1 159 ? -8.52 -25.015 -3.619 1 94.83 159 ARG B CA 1
ATOM 3623 C C . ARG B 1 159 ? -7.847 -25.437 -4.921 1 94.83 159 ARG B C 1
ATOM 3625 O O . ARG B 1 159 ? -7.098 -26.416 -4.949 1 94.83 159 ARG B O 1
ATOM 3632 N N . ARG B 1 160 ? -8.125 -24.693 -5.937 1 95.98 160 ARG B N 1
ATOM 3633 C CA . ARG B 1 160 ? -7.53 -24.999 -7.233 1 95.98 160 ARG B CA 1
ATOM 3634 C C . ARG B 1 160 ? -6.016 -24.819 -7.197 1 95.98 160 ARG B C 1
ATOM 3636 O O . ARG B 1 160 ? -5.278 -25.595 -7.808 1 95.98 160 ARG B O 1
ATOM 3643 N N . LEU B 1 161 ? -5.529 -23.812 -6.498 1 95.85 161 LEU B N 1
ATOM 3644 C CA . LEU B 1 161 ? -4.093 -23.624 -6.321 1 95.85 161 LEU B CA 1
ATOM 3645 C C . LEU B 1 161 ? -3.469 -24.828 -5.623 1 95.85 161 LEU B C 1
ATOM 3647 O O . LEU B 1 161 ? -2.392 -25.286 -6.01 1 95.85 161 LEU B O 1
ATOM 3651 N N . GLN B 1 162 ? -4.161 -25.296 -4.616 1 93.28 162 GLN B N 1
ATOM 3652 C CA . GLN B 1 162 ? -3.659 -26.457 -3.888 1 93.28 162 GLN B CA 1
ATOM 3653 C C . GLN B 1 162 ? -3.572 -27.681 -4.796 1 93.28 162 GLN B C 1
ATOM 3655 O O . GLN B 1 162 ? -2.584 -28.417 -4.762 1 93.28 162 GLN B O 1
ATOM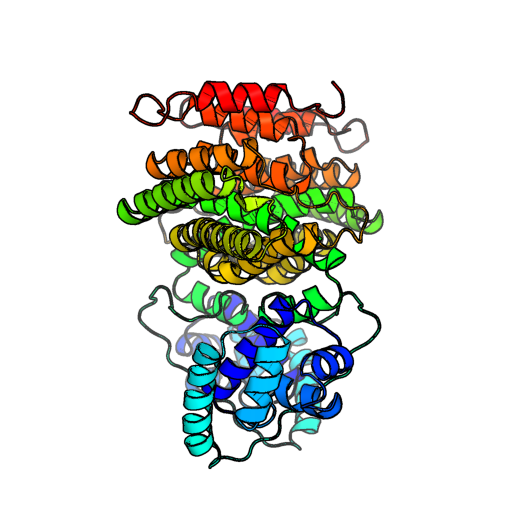 3660 N N . GLU B 1 163 ? -4.6 -27.867 -5.57 1 95.01 163 GLU B N 1
ATOM 3661 C CA . GLU B 1 163 ? -4.641 -28.998 -6.492 1 95.01 163 GLU B CA 1
ATOM 3662 C C . GLU B 1 163 ? -3.516 -28.914 -7.519 1 95.01 163 GLU B C 1
ATOM 3664 O O . GLU B 1 163 ? -2.793 -29.888 -7.737 1 95.01 163 GLU B O 1
ATOM 3669 N N . LEU B 1 164 ? -3.324 -27.793 -8.122 1 94.23 164 LEU B N 1
ATOM 3670 C CA . LEU B 1 164 ? -2.323 -27.609 -9.167 1 94.23 164 LEU B CA 1
ATOM 3671 C C . LEU B 1 164 ? -0.916 -27.621 -8.58 1 94.23 164 LEU B C 1
ATOM 3673 O O . LEU B 1 164 ? 0.008 -28.175 -9.181 1 94.23 164 LEU B O 1
ATOM 3677 N N . GLY B 1 165 ? -0.827 -27.036 -7.415 1 92.58 165 GLY B N 1
ATOM 3678 C CA . GLY B 1 165 ? 0.487 -26.888 -6.809 1 92.58 165 GLY B CA 1
ATOM 3679 C C . GLY B 1 165 ? 1.052 -28.193 -6.284 1 92.58 165 GLY B C 1
ATOM 3680 O O . GLY B 1 165 ? 2.271 -28.358 -6.197 1 92.58 165 GLY B O 1
ATOM 3681 N N . ARG B 1 166 ? 0.213 -29.152 -5.941 1 91.88 166 ARG B N 1
ATOM 3682 C CA . ARG B 1 166 ? 0.645 -30.419 -5.36 1 91.88 166 ARG B CA 1
ATOM 3683 C C . ARG B 1 166 ? 0.831 -31.481 -6.439 1 91.88 166 ARG B C 1
ATOM 3685 O O . ARG B 1 166 ? 1.34 -32.57 -6.164 1 91.88 166 ARG B O 1
ATOM 3692 N N . ASP B 1 167 ? 0.393 -31.082 -7.593 1 93.07 167 ASP B N 1
ATOM 3693 C CA . ASP B 1 167 ? 0.47 -32.04 -8.691 1 93.07 167 ASP B CA 1
ATOM 3694 C C . ASP B 1 167 ? 1.916 -32.252 -9.133 1 93.07 167 ASP B C 1
ATOM 3696 O O . ASP B 1 167 ? 2.661 -31.288 -9.323 1 93.07 167 ASP B O 1
ATOM 3700 N N . GLU B 1 168 ? 2.331 -33.483 -9.337 1 89.28 168 GLU B N 1
ATOM 3701 C CA . GLU B 1 168 ? 3.699 -33.845 -9.693 1 89.28 168 GLU B CA 1
ATOM 3702 C C . GLU B 1 168 ? 4.084 -33.276 -11.056 1 89.28 168 GLU B C 1
ATOM 3704 O O . GLU B 1 168 ? 5.267 -33.08 -11.341 1 89.28 168 GLU B O 1
ATOM 3709 N N . THR B 1 169 ? 3.106 -33.039 -11.883 1 89.63 169 THR B N 1
ATOM 3710 C CA . THR B 1 169 ? 3.34 -32.514 -13.224 1 89.63 169 THR B CA 1
ATOM 3711 C C . THR B 1 169 ? 3.945 -31.115 -13.159 1 89.63 169 THR B C 1
ATOM 3713 O O . THR B 1 169 ? 4.532 -30.641 -14.135 1 89.63 169 THR B O 1
ATOM 3716 N N . PHE B 1 170 ? 3.831 -30.52 -11.969 1 87.78 170 PHE B N 1
ATOM 3717 C CA . PHE B 1 170 ? 4.269 -29.137 -11.818 1 87.78 170 PHE B CA 1
ATOM 3718 C C . PHE B 1 170 ? 5.76 -29.007 -12.109 1 87.78 170 PHE B C 1
ATOM 3720 O O . PHE B 1 170 ? 6.182 -28.087 -12.813 1 87.78 170 PHE B O 1
ATOM 3727 N N . SER B 1 171 ? 6.541 -29.903 -11.683 1 83.6 171 SER B N 1
ATOM 3728 C CA . SER B 1 171 ? 7.995 -29.813 -11.768 1 83.6 171 SER B CA 1
ATOM 3729 C C . SER B 1 171 ? 8.516 -30.466 -13.044 1 83.6 171 SER B C 1
ATOM 3731 O O . SER B 1 171 ? 9.717 -30.434 -13.318 1 83.6 171 SER B O 1
ATOM 3733 N N . ALA B 1 172 ? 7.586 -31.052 -13.813 1 84.73 172 ALA B N 1
ATOM 3734 C CA . ALA B 1 172 ? 8.006 -31.757 -15.021 1 84.73 172 ALA B CA 1
ATOM 3735 C C . ALA B 1 172 ? 8.551 -30.783 -16.062 1 84.73 172 ALA B C 1
ATOM 3737 O O . ALA B 1 172 ? 7.977 -29.714 -16.282 1 84.73 172 ALA B O 1
ATOM 3738 N N . GLU B 1 173 ? 9.729 -31.086 -16.561 1 81.15 173 GLU B N 1
ATOM 3739 C CA . GLU B 1 173 ? 10.33 -30.279 -17.619 1 81.15 173 GLU B CA 1
ATOM 3740 C C . GLU B 1 173 ? 9.828 -30.709 -18.994 1 81.15 173 GLU B C 1
ATOM 3742 O O . GLU B 1 173 ? 10.618 -31.115 -19.85 1 81.15 173 GLU B O 1
ATOM 3747 N N . THR B 1 174 ? 8.586 -30.882 -19.167 1 85.85 174 THR B N 1
ATOM 3748 C CA . THR B 1 174 ? 7.894 -31.248 -20.398 1 85.85 174 THR B CA 1
ATOM 3749 C C . THR B 1 174 ? 6.87 -30.184 -20.78 1 85.85 174 THR B C 1
ATOM 3751 O O . THR B 1 174 ? 6.647 -29.232 -20.029 1 85.85 174 THR B O 1
ATOM 3754 N N . ALA B 1 175 ? 6.338 -30.341 -21.919 1 81.06 175 ALA B N 1
ATOM 3755 C CA . ALA B 1 175 ? 5.268 -29.451 -22.363 1 81.06 175 ALA B CA 1
ATOM 3756 C C . ALA B 1 175 ? 4.075 -29.511 -21.413 1 81.06 175 ALA B C 1
ATOM 3758 O O . ALA B 1 175 ? 3.419 -28.496 -21.165 1 81.06 175 ALA B O 1
ATOM 3759 N N . ALA B 1 176 ? 3.868 -30.669 -20.918 1 86.31 176 ALA B N 1
ATOM 3760 C CA . ALA B 1 176 ? 2.777 -30.842 -19.962 1 86.31 176 ALA B CA 1
ATOM 3761 C C . ALA B 1 176 ? 3.061 -30.09 -18.664 1 86.31 176 ALA B C 1
ATOM 3763 O O . ALA B 1 176 ? 2.157 -29.492 -18.076 1 86.31 176 ALA B O 1
ATOM 3764 N N . GLY B 1 177 ? 4.289 -30.153 -18.245 1 85.04 177 GLY B N 1
ATOM 3765 C CA . GLY B 1 177 ? 4.685 -29.4 -17.065 1 85.04 177 GLY B CA 1
ATOM 3766 C C . GLY B 1 177 ? 4.553 -27.9 -17.242 1 85.04 177 GLY B C 1
ATOM 3767 O O . GLY B 1 177 ? 4.07 -27.204 -16.346 1 85.04 177 GLY B O 1
ATOM 3768 N N . ALA B 1 178 ? 4.953 -27.474 -18.393 1 80.53 178 ALA B N 1
ATOM 3769 C CA . ALA B 1 178 ? 4.856 -26.05 -18.704 1 80.53 178 ALA B CA 1
ATOM 3770 C C . ALA B 1 178 ? 3.402 -25.587 -18.702 1 80.53 178 ALA B C 1
ATOM 3772 O O . ALA B 1 178 ? 3.084 -24.519 -18.172 1 80.53 178 ALA B O 1
ATOM 3773 N N . ALA B 1 179 ? 2.532 -26.373 -19.254 1 82.82 179 ALA B N 1
ATOM 3774 C CA . ALA B 1 179 ? 1.106 -26.059 -19.291 1 82.82 179 ALA B CA 1
ATOM 3775 C C . ALA B 1 179 ? 0.51 -26.048 -17.887 1 82.82 179 ALA B C 1
ATOM 3777 O O . ALA B 1 179 ? -0.362 -25.231 -17.582 1 82.82 179 ALA B O 1
ATOM 3778 N N . HIS B 1 180 ? 0.987 -26.986 -17.123 1 88.1 180 HIS B N 1
ATOM 3779 C CA . HIS B 1 180 ? 0.522 -27.081 -15.744 1 88.1 180 HIS B CA 1
ATOM 3780 C C . HIS B 1 180 ? 0.937 -25.855 -14.937 1 88.1 180 HIS B C 1
ATOM 3782 O O . HIS B 1 180 ? 0.138 -25.31 -14.173 1 88.1 180 HIS B O 1
ATOM 3788 N N . ARG B 1 181 ? 2.096 -25.399 -15.115 1 85.71 181 ARG B N 1
ATOM 3789 C CA . ARG B 1 181 ? 2.592 -24.212 -14.427 1 85.71 181 ARG B CA 1
ATOM 3790 C C . ARG B 1 181 ? 1.845 -22.963 -14.882 1 85.71 181 ARG B C 1
ATOM 3792 O O . ARG B 1 181 ? 1.584 -22.063 -14.081 1 85.71 181 ARG B O 1
ATOM 3799 N N . GLU B 1 182 ? 1.51 -22.924 -16.09 1 82.44 182 GLU B N 1
ATOM 3800 C CA . GLU B 1 182 ? 0.726 -21.81 -16.614 1 82.44 182 GLU B CA 1
ATOM 3801 C C . GLU B 1 182 ? -0.668 -21.776 -15.995 1 82.44 182 GLU B C 1
ATOM 3803 O O . GLU B 1 182 ? -1.197 -20.702 -15.702 1 82.44 182 GLU B O 1
ATOM 3808 N N . ALA B 1 183 ? -1.265 -22.917 -15.884 1 87.54 183 ALA B N 1
ATOM 3809 C CA . ALA B 1 183 ? -2.571 -23.004 -15.235 1 87.54 183 ALA B CA 1
ATOM 3810 C C . ALA B 1 183 ? -2.498 -22.516 -13.791 1 87.54 183 ALA B C 1
ATOM 3812 O O . ALA B 1 183 ? -3.377 -21.782 -13.332 1 87.54 183 ALA B O 1
ATOM 3813 N N . TYR B 1 184 ? -1.453 -22.92 -13.081 1 91.48 184 TYR B N 1
ATOM 3814 C CA . TYR B 1 184 ? -1.253 -22.472 -11.707 1 91.48 184 TYR B CA 1
ATOM 3815 C C . TYR B 1 184 ? -1.118 -20.955 -11.642 1 91.48 184 TYR B C 1
ATOM 3817 O O . TYR B 1 184 ? -1.749 -20.304 -10.806 1 91.48 184 TYR B O 1
ATOM 3825 N N . ARG B 1 185 ? -0.349 -20.428 -12.519 1 87.72 185 ARG B N 1
ATOM 3826 C CA . ARG B 1 185 ? -0.121 -18.988 -12.561 1 87.72 185 ARG B CA 1
ATOM 3827 C C . ARG B 1 185 ? -1.424 -18.234 -12.803 1 87.72 185 ARG B C 1
ATOM 3829 O O . ARG B 1 185 ? -1.693 -17.223 -12.151 1 87.72 185 ARG B O 1
ATOM 3836 N N . SER B 1 186 ? -2.167 -18.72 -13.747 1 88.11 186 SER B N 1
ATOM 3837 C CA . SER B 1 186 ? -3.442 -18.092 -14.075 1 88.11 186 SER B CA 1
ATOM 3838 C C . SER B 1 186 ? -4.374 -18.067 -12.868 1 88.11 186 SER B C 1
ATOM 3840 O O . SER B 1 186 ? -5.023 -17.054 -12.599 1 88.11 186 SER B O 1
ATOM 3842 N N . VAL B 1 187 ? -4.412 -19.13 -12.137 1 93.09 187 VAL B N 1
ATOM 3843 C CA . VAL B 1 187 ? -5.27 -19.221 -10.96 1 93.09 187 VAL B CA 1
ATOM 3844 C C . VAL B 1 187 ? -4.728 -18.316 -9.855 1 93.09 187 VAL B C 1
ATOM 3846 O O . VAL B 1 187 ? -5.497 -17.65 -9.157 1 93.09 187 VAL B O 1
ATOM 3849 N N . ASP B 1 188 ? -3.395 -18.285 -9.711 1 94.35 188 ASP B N 1
ATOM 3850 C CA . ASP B 1 188 ? -2.765 -17.436 -8.704 1 94.35 188 ASP B CA 1
ATOM 3851 C C . ASP B 1 188 ? -3.053 -15.961 -8.971 1 94.35 188 ASP B C 1
ATOM 3853 O O . ASP B 1 188 ? -3.397 -15.214 -8.053 1 94.35 188 ASP B O 1
ATOM 3857 N N . VAL B 1 189 ? -2.952 -15.559 -10.182 1 91.12 189 VAL B N 1
ATOM 3858 C CA . VAL B 1 189 ? -3.235 -14.182 -10.574 1 91.12 189 VAL B CA 1
ATOM 3859 C C . VAL B 1 189 ? -4.7 -13.856 -10.293 1 91.12 189 VAL B C 1
ATOM 3861 O O . VAL B 1 189 ? -5.013 -12.787 -9.764 1 91.12 189 VAL B O 1
ATOM 3864 N N . ARG B 1 190 ? -5.581 -14.741 -10.614 1 92.58 190 ARG B N 1
ATOM 3865 C CA . ARG B 1 190 ? -7.006 -14.522 -10.388 1 92.58 190 ARG B CA 1
ATOM 3866 C C . ARG B 1 190 ? -7.313 -14.408 -8.899 1 92.58 190 ARG B C 1
ATOM 3868 O O . ARG B 1 190 ? -8.177 -13.626 -8.496 1 92.58 190 ARG B O 1
ATOM 3875 N N . PHE B 1 191 ? -6.663 -15.221 -8.105 1 97.67 191 PHE B N 1
ATOM 3876 C CA . PHE B 1 191 ? -6.844 -15.164 -6.659 1 97.67 191 PHE B CA 1
ATOM 3877 C C . PHE B 1 191 ? -6.537 -13.768 -6.13 1 97.67 191 PHE B C 1
ATOM 3879 O O . PHE B 1 191 ? -7.374 -13.151 -5.468 1 97.67 191 PHE B O 1
ATOM 3886 N N . HIS B 1 192 ? -5.417 -13.215 -6.489 1 97.06 192 HIS B N 1
ATOM 3887 C CA . HIS B 1 192 ? -4.99 -11.907 -6.004 1 97.06 192 HIS B CA 1
ATOM 3888 C C . HIS B 1 192 ? -5.812 -10.79 -6.636 1 97.06 192 HIS B C 1
ATOM 3890 O O . HIS B 1 192 ? -6.142 -9.804 -5.973 1 97.06 192 HIS B O 1
ATOM 3896 N N . ALA B 1 193 ? -6.163 -10.999 -7.873 1 92.67 193 ALA B N 1
ATOM 3897 C CA . ALA B 1 193 ? -7.004 -10.017 -8.552 1 92.67 193 ALA B CA 1
ATOM 3898 C C . ALA B 1 193 ? -8.374 -9.914 -7.888 1 92.67 193 ALA B C 1
ATOM 3900 O O . ALA B 1 193 ? -8.923 -8.819 -7.748 1 92.67 193 ALA B O 1
ATOM 3901 N N . THR B 1 194 ? -8.91 -11.074 -7.535 1 94.02 194 THR B N 1
ATOM 3902 C CA . THR B 1 194 ? -10.207 -11.1 -6.869 1 94.02 194 THR B CA 1
ATOM 3903 C C . THR B 1 194 ? -10.159 -10.314 -5.562 1 94.02 194 THR B C 1
ATOM 3905 O O . THR B 1 194 ? -11.073 -9.544 -5.261 1 94.02 194 THR B O 1
ATOM 3908 N N . LEU B 1 195 ? -9.092 -10.426 -4.83 1 96.73 195 LEU B N 1
ATOM 3909 C CA . LEU B 1 195 ? -8.922 -9.687 -3.584 1 96.73 195 LEU B CA 1
ATOM 3910 C C . LEU B 1 195 ? -8.876 -8.185 -3.844 1 96.73 195 LEU B C 1
ATOM 3912 O O . LEU B 1 195 ? -9.591 -7.416 -3.198 1 96.73 195 LEU B O 1
ATOM 3916 N N . LEU B 1 196 ? -8.033 -7.761 -4.792 1 95.41 196 LEU B N 1
ATOM 3917 C CA . LEU B 1 196 ? -7.81 -6.345 -5.066 1 95.41 196 LEU B CA 1
ATOM 3918 C C . LEU B 1 196 ? -9.07 -5.695 -5.627 1 95.41 196 LEU B C 1
ATOM 3920 O O . LEU B 1 196 ? -9.396 -4.558 -5.275 1 95.41 196 LEU B O 1
ATOM 3924 N N . ARG B 1 197 ? -9.818 -6.386 -6.418 1 88.18 197 ARG B N 1
ATOM 3925 C CA . ARG B 1 197 ? -11.021 -5.841 -7.037 1 88.18 197 ARG B CA 1
ATOM 3926 C C . ARG B 1 197 ? -12.19 -5.842 -6.057 1 88.18 197 ARG B C 1
ATOM 3928 O O . ARG B 1 197 ? -13.021 -4.932 -6.073 1 88.18 197 ARG B O 1
ATOM 3935 N N . GLY B 1 198 ? -12.206 -6.809 -5.258 1 87.17 198 GLY B N 1
ATOM 3936 C CA . GLY B 1 198 ? -13.344 -6.991 -4.372 1 87.17 198 GLY B CA 1
ATOM 3937 C C . GLY B 1 198 ? -13.267 -6.141 -3.118 1 87.17 198 GLY B C 1
ATOM 3938 O O . GLY B 1 198 ? -14.269 -5.956 -2.425 1 87.17 198 GLY B O 1
ATOM 3939 N N . CYS B 1 199 ? -12.05 -5.576 -2.823 1 92.52 199 CYS B N 1
ATOM 3940 C CA . CYS B 1 199 ? -11.886 -4.812 -1.591 1 92.52 199 CYS B CA 1
ATOM 3941 C C . CYS B 1 199 ? -12.522 -3.433 -1.716 1 92.52 199 CYS B C 1
ATOM 3943 O O . CYS B 1 199 ? -12.588 -2.684 -0.739 1 92.52 199 CYS B O 1
ATOM 3945 N N . ARG B 1 200 ? -12.972 -3.056 -2.904 1 90.43 200 ARG B N 1
ATOM 3946 C CA . ARG B 1 200 ? -13.722 -1.836 -3.186 1 90.43 200 ARG B CA 1
ATOM 3947 C C . ARG B 1 200 ? -12.889 -0.598 -2.875 1 90.43 200 ARG B C 1
ATOM 3949 O O . ARG B 1 200 ? -13.376 0.343 -2.244 1 90.43 200 ARG B O 1
ATOM 3956 N N . ASN B 1 201 ? -11.679 -0.638 -3.072 1 92.84 201 ASN B N 1
ATOM 3957 C CA . ASN B 1 201 ? -10.77 0.502 -3.14 1 92.84 201 ASN B CA 1
ATOM 3958 C C . ASN B 1 201 ? -10.216 0.694 -4.549 1 92.84 201 ASN B C 1
ATOM 3960 O O . ASN B 1 201 ? -9.541 -0.189 -5.081 1 92.84 201 ASN B O 1
ATOM 3964 N N . GLU B 1 202 ? -10.492 1.768 -5.095 1 90.12 202 GLU B N 1
ATOM 3965 C CA . GLU B 1 202 ? -10.231 1.987 -6.514 1 90.12 202 GLU B CA 1
ATOM 3966 C C . GLU B 1 202 ? -8.734 1.982 -6.807 1 90.12 202 GLU B C 1
ATOM 3968 O O . GLU B 1 202 ? -8.307 1.542 -7.877 1 90.12 202 GLU B O 1
ATOM 3973 N N . PHE B 1 203 ? -7.934 2.474 -5.896 1 93.84 203 PHE B N 1
ATOM 3974 C CA . PHE B 1 203 ? -6.491 2.458 -6.105 1 93.84 203 PHE B CA 1
ATOM 3975 C C . PHE B 1 203 ? -5.971 1.027 -6.181 1 93.84 203 PHE B C 1
ATOM 3977 O O . PHE B 1 203 ? -5.181 0.695 -7.067 1 93.84 203 PHE B O 1
ATOM 3984 N N . PHE B 1 204 ? -6.437 0.191 -5.26 1 96.48 204 PHE B N 1
ATOM 3985 C CA . PHE B 1 204 ? -5.993 -1.198 -5.245 1 96.48 204 PHE B CA 1
ATOM 3986 C C . PHE B 1 204 ? -6.491 -1.939 -6.48 1 96.48 204 PHE B C 1
ATOM 3988 O O . PHE B 1 204 ? -5.749 -2.715 -7.086 1 96.48 204 PHE B O 1
ATOM 3995 N N . ARG B 1 205 ? -7.732 -1.701 -6.776 1 92.3 205 ARG B N 1
ATOM 3996 C CA . ARG B 1 205 ? -8.304 -2.299 -7.978 1 92.3 205 ARG B CA 1
ATOM 3997 C C . ARG B 1 205 ? -7.457 -1.976 -9.205 1 92.3 205 ARG B C 1
ATOM 3999 O O . ARG B 1 205 ? -7.148 -2.864 -10.003 1 92.3 205 ARG B O 1
ATOM 4006 N N . ASP B 1 206 ? -6.987 -0.768 -9.311 1 90.65 206 ASP B N 1
ATOM 4007 C CA . ASP B 1 206 ? -6.305 -0.329 -10.525 1 90.65 206 ASP B CA 1
ATOM 4008 C C . ASP B 1 206 ? -4.839 -0.758 -10.518 1 90.65 206 ASP B C 1
ATOM 4010 O O . ASP B 1 206 ? -4.146 -0.635 -11.53 1 90.65 206 ASP B O 1
ATOM 4014 N N . LEU B 1 207 ? -4.379 -1.325 -9.449 1 94.82 207 LEU B N 1
ATOM 4015 C CA . LEU B 1 207 ? -3.028 -1.871 -9.379 1 94.82 207 LEU B CA 1
ATOM 4016 C C . LEU B 1 207 ? -3.034 -3.37 -9.659 1 94.82 207 LEU B C 1
ATOM 4018 O O . LEU B 1 207 ? -1.984 -4.016 -9.624 1 94.82 207 LEU B O 1
ATOM 4022 N N . THR B 1 208 ? -4.215 -3.929 -9.98 1 92.14 208 THR B N 1
ATOM 4023 C CA . THR B 1 208 ? -4.356 -5.358 -10.237 1 92.14 208 THR B CA 1
ATOM 4024 C C . THR B 1 208 ? -3.405 -5.805 -11.343 1 92.14 208 THR B C 1
ATOM 4026 O O . THR B 1 208 ? -2.767 -6.854 -11.234 1 92.14 208 THR B O 1
ATOM 4029 N N . GLY B 1 209 ? -3.265 -5.001 -12.363 1 90.02 209 GLY B N 1
ATOM 4030 C CA . GLY B 1 209 ? -2.364 -5.329 -13.457 1 90.02 209 GLY B CA 1
ATOM 4031 C C . GLY B 1 209 ? -0.907 -5.377 -13.035 1 90.02 209 GLY B C 1
ATOM 4032 O O . GLY B 1 209 ? -0.157 -6.25 -13.476 1 90.02 209 GLY B O 1
ATOM 4033 N N . HIS B 1 210 ? -0.446 -4.469 -12.23 1 92.73 210 HIS B N 1
ATOM 4034 C CA . HIS B 1 210 ? 0.92 -4.423 -11.722 1 92.73 210 HIS B CA 1
ATOM 4035 C C . HIS B 1 210 ? 1.238 -5.656 -10.882 1 92.73 210 HIS B C 1
ATOM 4037 O O . HIS B 1 210 ? 2.322 -6.232 -11.003 1 92.73 210 HIS B O 1
ATOM 4043 N N . VAL B 1 211 ? 0.281 -6.085 -10.042 1 92.74 211 VAL B N 1
ATOM 4044 C CA . VAL B 1 211 ? 0.446 -7.279 -9.22 1 92.74 211 VAL B CA 1
ATOM 4045 C C . VAL B 1 211 ? 0.533 -8.514 -10.114 1 92.74 211 VAL B C 1
ATOM 4047 O O . VAL B 1 211 ? 1.38 -9.385 -9.899 1 92.74 211 VAL B O 1
ATOM 4050 N N . ALA B 1 212 ? -0.334 -8.52 -11.099 1 88.89 212 ALA B N 1
ATOM 4051 C CA . ALA B 1 212 ? -0.327 -9.644 -12.031 1 88.89 212 ALA B CA 1
ATOM 4052 C C . ALA B 1 212 ? 1.031 -9.782 -12.714 1 88.89 212 ALA B C 1
ATOM 4054 O O . ALA B 1 212 ? 1.542 -10.893 -12.874 1 88.89 212 ALA B O 1
ATOM 4055 N N . VAL B 1 213 ? 1.634 -8.691 -13.047 1 84.73 213 VAL B N 1
ATOM 4056 C CA . VAL B 1 213 ? 2.934 -8.693 -13.708 1 84.73 213 VAL B CA 1
ATOM 4057 C C . VAL B 1 213 ? 3.997 -9.236 -12.756 1 84.73 213 VAL B C 1
ATOM 4059 O O . VAL B 1 213 ? 4.874 -10.001 -13.166 1 84.73 213 VAL B O 1
ATOM 4062 N N . ALA B 1 214 ? 3.937 -8.847 -11.57 1 87.35 214 ALA B N 1
ATOM 4063 C CA . ALA B 1 214 ? 4.888 -9.323 -10.568 1 87.35 214 ALA B CA 1
ATOM 4064 C C . ALA B 1 214 ? 4.759 -10.829 -10.361 1 87.35 214 ALA B C 1
ATOM 4066 O O . ALA B 1 214 ? 5.764 -11.538 -10.277 1 87.35 214 ALA B O 1
ATOM 4067 N N . LEU B 1 215 ? 3.516 -11.322 -10.268 1 86.95 215 LEU B N 1
ATOM 4068 C CA . LEU B 1 215 ? 3.261 -12.743 -10.059 1 86.95 215 LEU B CA 1
ATOM 4069 C C . LEU B 1 215 ? 3.725 -13.561 -11.26 1 86.95 215 LEU B C 1
ATOM 4071 O O . LEU B 1 215 ? 4.301 -14.639 -11.097 1 86.95 215 LEU B O 1
ATOM 4075 N N . ASP B 1 216 ? 3.526 -12.989 -12.368 1 76.6 216 ASP B N 1
ATOM 4076 C CA . ASP B 1 216 ? 3.932 -13.659 -13.6 1 76.6 216 ASP B CA 1
ATOM 4077 C C . ASP B 1 216 ? 5.451 -13.797 -13.675 1 76.6 216 ASP B C 1
ATOM 4079 O O . ASP B 1 216 ? 5.966 -14.853 -14.05 1 76.6 216 ASP B O 1
ATOM 4083 N N . TYR B 1 217 ? 6.087 -12.796 -13.313 1 73.42 217 TYR B N 1
ATOM 4084 C CA . TYR B 1 217 ? 7.542 -12.792 -13.404 1 73.42 217 TYR B CA 1
ATOM 4085 C C . TYR B 1 217 ? 8.152 -13.791 -12.428 1 73.42 217 TYR B C 1
ATOM 4087 O O . TYR B 1 217 ? 9.135 -14.462 -12.75 1 73.42 217 TYR B O 1
ATOM 4095 N N . ARG B 1 218 ? 7.653 -13.963 -11.316 1 70.47 218 ARG B N 1
ATOM 4096 C CA . ARG B 1 218 ? 8.199 -14.857 -10.3 1 70.47 218 ARG B CA 1
ATOM 4097 C C . ARG B 1 218 ? 8.1 -16.313 -10.742 1 70.47 218 ARG B C 1
ATOM 4099 O O . ARG B 1 218 ? 9.034 -17.093 -10.54 1 70.47 218 ARG B O 1
ATOM 4106 N N . ILE B 1 219 ? 7.011 -16.635 -11.263 1 63.05 219 ILE B N 1
ATOM 4107 C CA . ILE B 1 219 ? 6.788 -18.029 -11.63 1 63.05 219 ILE B CA 1
ATOM 4108 C C . ILE B 1 219 ? 7.59 -18.368 -12.884 1 63.05 219 ILE B C 1
ATOM 4110 O O . ILE B 1 219 ? 8.129 -19.471 -13.005 1 63.05 219 ILE B O 1
ATOM 4114 N N . LEU B 1 220 ? 7.765 -17.378 -13.837 1 58.53 220 LEU B N 1
ATOM 4115 C CA . LEU B 1 220 ? 8.484 -17.629 -15.082 1 58.53 220 LEU B CA 1
ATOM 4116 C C . LEU B 1 220 ? 9.991 -17.577 -14.859 1 58.53 220 LEU B C 1
ATOM 4118 O O . LEU B 1 220 ? 10.736 -18.377 -15.429 1 58.53 220 LEU B O 1
ATOM 4122 N N . ARG B 1 221 ? 10.594 -16.479 -14.294 1 53.13 221 ARG B N 1
ATOM 4123 C CA . ARG B 1 221 ? 12.038 -16.287 -14.211 1 53.13 221 ARG B CA 1
ATOM 4124 C C . ARG B 1 221 ? 12.667 -17.278 -13.236 1 53.13 221 ARG B C 1
ATOM 4126 O O . ARG B 1 221 ? 13.821 -17.675 -13.405 1 53.13 221 ARG B O 1
ATOM 4133 N N . ASP B 1 222 ? 12.002 -17.543 -12.037 1 48.63 222 ASP B N 1
ATOM 4134 C CA . ASP B 1 222 ? 12.743 -18.447 -11.163 1 48.63 222 ASP B CA 1
ATOM 4135 C C . ASP B 1 222 ? 13.229 -19.676 -11.928 1 48.63 222 ASP B C 1
ATOM 4137 O O . ASP B 1 222 ? 14.133 -20.38 -11.473 1 48.63 222 ASP B O 1
ATOM 4141 N N . ARG B 1 223 ? 12.755 -19.932 -13.086 1 43.93 223 ARG B N 1
ATOM 4142 C CA . ARG B 1 223 ? 13.382 -21.071 -13.748 1 43.93 223 ARG B CA 1
ATOM 4143 C C . ARG B 1 223 ? 14.6 -20.632 -14.555 1 43.93 223 ARG B C 1
ATOM 4145 O O . ARG B 1 223 ? 15.368 -21.469 -15.034 1 43.93 223 ARG B O 1
ATOM 4152 N N . VAL B 1 224 ? 14.672 -19.407 -14.951 1 38.37 224 VAL 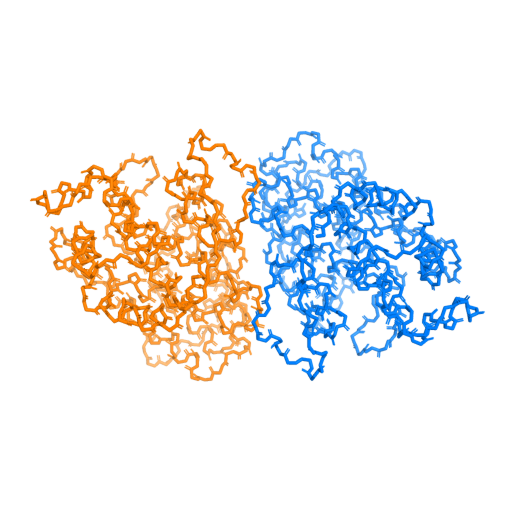B N 1
ATOM 4153 C CA . VAL B 1 224 ? 15.901 -19.091 -15.67 1 38.37 224 VAL B CA 1
ATOM 4154 C C . VAL B 1 224 ? 17.007 -18.744 -14.676 1 38.37 224 VAL B C 1
ATOM 4156 O O . VAL B 1 224 ? 16.82 -17.896 -13.801 1 38.37 224 VAL B O 1
ATOM 4159 N N . GLY B 1 225 ? 17.549 -19.676 -13.949 1 37.99 225 GLY B N 1
ATOM 4160 C CA . GLY B 1 225 ? 18.699 -19.801 -13.068 1 37.99 225 GLY B CA 1
ATOM 4161 C C . GLY B 1 225 ? 19.573 -18.561 -13.05 1 37.99 225 GLY B C 1
ATOM 4162 O O . GLY B 1 225 ? 20.74 -18.624 -12.658 1 37.99 225 GLY B O 1
ATOM 4163 N N . THR B 1 226 ? 19.328 -17.628 -13.88 1 34.39 226 THR B N 1
ATOM 4164 C CA . THR B 1 226 ? 20.523 -16.795 -13.963 1 34.39 226 THR B CA 1
ATOM 4165 C C . THR B 1 226 ? 20.834 -16.159 -12.611 1 34.39 226 THR B C 1
ATOM 4167 O O . THR B 1 226 ? 22.002 -15.984 -12.256 1 34.39 226 THR B O 1
ATOM 4170 N N . GLY B 1 227 ? 20.132 -15.04 -12.095 1 35.65 227 GLY B N 1
ATOM 4171 C CA . GLY B 1 227 ? 20.75 -14.297 -11.009 1 35.65 227 GLY B CA 1
ATOM 4172 C C . GLY B 1 227 ? 20.52 -14.927 -9.648 1 35.65 227 GLY B C 1
ATOM 4173 O O . GLY B 1 227 ? 19.783 -15.908 -9.529 1 35.65 227 GLY B O 1
ATOM 4174 N N . GLY B 1 228 ? 21.449 -14.6 -8.543 1 36.55 228 GLY B N 1
ATOM 4175 C CA . GLY B 1 228 ? 21.672 -14.99 -7.16 1 36.55 228 GLY B CA 1
ATOM 4176 C C . GLY B 1 228 ? 20.386 -15.177 -6.377 1 36.55 228 GLY B C 1
ATOM 4177 O O . GLY B 1 228 ? 20.417 -15.371 -5.161 1 36.55 228 GLY B O 1
ATOM 4178 N N . ASN B 1 229 ? 19.36 -14.597 -6.799 1 38.78 229 ASN B N 1
ATOM 4179 C CA . ASN B 1 229 ? 18.221 -14.823 -5.916 1 38.78 229 ASN B CA 1
ATOM 4180 C C . ASN B 1 229 ? 17.626 -16.215 -6.112 1 38.78 229 ASN B C 1
ATOM 4182 O O . ASN B 1 229 ? 17.735 -16.794 -7.194 1 38.78 229 ASN B O 1
ATOM 4186 N N . LYS B 1 230 ? 17.441 -16.952 -5.028 1 43.19 230 LYS B N 1
ATOM 4187 C CA . LYS B 1 230 ? 16.924 -18.317 -4.988 1 43.19 230 LYS B CA 1
ATOM 4188 C C . LYS B 1 230 ? 15.873 -18.539 -6.072 1 43.19 230 LYS B C 1
ATOM 4190 O O . LYS B 1 230 ? 14.941 -17.744 -6.212 1 43.19 230 LYS B O 1
ATOM 4195 N N . PRO B 1 231 ? 16.158 -19.416 -7.026 1 44.33 231 PRO B N 1
ATOM 4196 C CA . PRO B 1 231 ? 15.177 -19.835 -8.03 1 44.33 231 PRO B CA 1
ATOM 4197 C C . PRO B 1 231 ? 13.796 -20.093 -7.433 1 44.33 231 PRO B C 1
ATOM 4199 O O . PRO B 1 231 ? 13.686 -20.489 -6.27 1 44.33 231 PRO B O 1
ATOM 4202 N N . PHE B 1 232 ? 12.759 -19.286 -7.782 1 48.5 232 PHE B N 1
ATOM 4203 C CA . PHE B 1 232 ? 11.443 -19.793 -7.412 1 48.5 232 PHE B CA 1
ATOM 4204 C C . PHE B 1 232 ? 11.432 -21.317 -7.405 1 48.5 232 PHE B C 1
ATOM 4206 O O . PHE B 1 232 ? 11.984 -21.951 -8.306 1 48.5 232 PHE B O 1
ATOM 4213 N N . PRO B 1 233 ? 11.171 -21.836 -6.187 1 54.12 233 PRO B N 1
ATOM 4214 C CA . PRO B 1 233 ? 11.14 -23.299 -6.12 1 54.12 233 PRO B CA 1
ATOM 4215 C C . PRO B 1 233 ? 10.467 -23.932 -7.336 1 54.12 233 PRO B C 1
ATOM 4217 O O . PRO B 1 233 ? 9.685 -23.272 -8.026 1 54.12 233 PRO B O 1
ATOM 4220 N N . ASP B 1 234 ? 10.932 -25.078 -7.878 1 64.01 234 ASP B N 1
ATOM 4221 C CA . ASP B 1 234 ? 10.371 -25.911 -8.938 1 64.01 234 ASP B CA 1
ATOM 4222 C C . ASP B 1 234 ? 8.864 -26.08 -8.763 1 64.01 234 ASP B C 1
ATOM 4224 O O . ASP B 1 234 ? 8.151 -26.37 -9.726 1 64.01 234 ASP B O 1
ATOM 4228 N N . ALA B 1 235 ? 8.363 -25.727 -7.514 1 75.82 235 ALA B N 1
ATOM 4229 C CA . ALA B 1 235 ? 6.95 -25.799 -7.154 1 75.82 235 ALA B CA 1
ATOM 4230 C C . ALA B 1 235 ? 6.633 -24.87 -5.986 1 75.82 235 ALA B C 1
ATOM 4232 O O . ALA B 1 235 ? 7.53 -24.475 -5.238 1 75.82 235 ALA B O 1
ATOM 4233 N N . PRO B 1 236 ? 5.398 -24.501 -5.889 1 84.2 236 PRO B N 1
ATOM 4234 C CA . PRO B 1 236 ? 5.021 -23.748 -4.69 1 84.2 236 PRO B CA 1
ATOM 4235 C C . PRO B 1 236 ? 5.262 -24.531 -3.401 1 84.2 236 PRO B C 1
ATOM 4237 O O . PRO B 1 236 ? 5.109 -25.756 -3.381 1 84.2 236 PRO B O 1
ATOM 4240 N N . THR B 1 237 ? 5.641 -23.848 -2.421 1 85.98 237 THR B N 1
ATOM 4241 C CA . THR B 1 237 ? 5.848 -24.505 -1.136 1 85.98 237 THR B CA 1
ATOM 4242 C C . THR B 1 237 ? 4.515 -24.909 -0.514 1 85.98 237 THR B C 1
ATOM 4244 O O . THR B 1 237 ? 3.487 -24.279 -0.771 1 85.98 237 THR B O 1
ATOM 4247 N N . ALA B 1 238 ? 4.54 -25.93 0.272 1 88.53 238 ALA B N 1
ATOM 4248 C CA . ALA B 1 238 ? 3.348 -26.343 1.008 1 88.53 238 ALA B CA 1
ATOM 4249 C C . ALA B 1 238 ? 2.801 -25.198 1.855 1 88.53 238 ALA B C 1
ATOM 4251 O O . ALA B 1 238 ? 1.585 -25.015 1.953 1 88.53 238 ALA B O 1
ATOM 4252 N N . LEU B 1 239 ? 3.674 -24.437 2.436 1 89.87 239 LEU B N 1
ATOM 4253 C CA . LEU B 1 239 ? 3.246 -23.33 3.284 1 89.87 239 LEU B CA 1
ATOM 4254 C C . LEU B 1 239 ? 2.485 -22.286 2.473 1 89.87 239 LEU B C 1
ATOM 4256 O O . LEU B 1 239 ? 1.429 -21.813 2.899 1 89.87 239 LEU B O 1
ATOM 4260 N N . SER B 1 240 ? 3.043 -21.95 1.349 1 91.31 240 SER B N 1
ATOM 4261 C CA . SER B 1 240 ? 2.369 -20.974 0.498 1 91.31 240 SER B CA 1
ATOM 4262 C C . SER B 1 240 ? 0.961 -21.436 0.137 1 91.31 240 SER B C 1
ATOM 4264 O O . SER B 1 240 ? 0.018 -20.642 0.158 1 91.31 240 SER B O 1
ATOM 4266 N N . LEU B 1 241 ? 0.778 -22.686 -0.179 1 92.77 241 LEU B N 1
ATOM 4267 C CA . LEU B 1 241 ? -0.518 -23.238 -0.556 1 92.77 241 LEU B CA 1
ATOM 4268 C C . LEU B 1 241 ? -1.495 -23.18 0.613 1 92.77 241 LEU B C 1
ATOM 4270 O O . LEU B 1 241 ? -2.652 -22.786 0.442 1 92.77 241 LEU B O 1
ATOM 4274 N N . TRP B 1 242 ? -1.021 -23.448 1.763 1 93.02 242 TRP B N 1
ATOM 4275 C CA . TRP B 1 242 ? -1.873 -23.409 2.947 1 93.02 242 TRP B CA 1
ATOM 4276 C C . TRP B 1 242 ? -2.221 -21.972 3.32 1 93.02 242 TRP B C 1
ATOM 4278 O O . TRP B 1 242 ? -3.318 -21.701 3.815 1 93.02 242 TRP B O 1
ATOM 4288 N N . LEU B 1 243 ? -1.294 -21.12 3.12 1 95.1 243 LEU B N 1
ATOM 4289 C CA . LEU B 1 243 ? -1.554 -19.717 3.427 1 95.1 243 LEU B CA 1
ATOM 4290 C C . LEU B 1 243 ? -2.632 -19.151 2.509 1 95.1 243 LEU B C 1
ATOM 4292 O O . LEU B 1 243 ? -3.455 -18.339 2.939 1 95.1 243 LEU B O 1
ATOM 4296 N N . HIS B 1 244 ? -2.689 -19.594 1.226 1 96.39 244 HIS B N 1
ATOM 4297 C CA . HIS B 1 244 ? -3.787 -19.185 0.358 1 96.39 244 HIS B CA 1
ATOM 4298 C C . HIS B 1 244 ? -5.126 -19.688 0.888 1 96.39 244 HIS B C 1
ATOM 4300 O O . HIS B 1 244 ? -6.113 -18.95 0.894 1 96.39 244 HIS B O 1
ATOM 4306 N N . ARG B 1 245 ? -5.146 -20.847 1.341 1 95.13 245 ARG B N 1
ATOM 4307 C CA . ARG B 1 245 ? -6.364 -21.445 1.881 1 95.13 245 ARG B CA 1
ATOM 4308 C C . ARG B 1 245 ? -6.824 -20.711 3.136 1 95.13 245 ARG B C 1
ATOM 4310 O O . ARG B 1 245 ? -8.014 -20.433 3.298 1 95.13 245 ARG B O 1
ATOM 4317 N N . GLY B 1 246 ? -5.872 -20.516 4.015 1 95.7 246 GLY B N 1
ATOM 4318 C CA . GLY B 1 246 ? -6.191 -19.779 5.228 1 95.7 246 GLY B CA 1
ATOM 4319 C C . GLY B 1 246 ? -6.713 -18.381 4.956 1 95.7 246 GLY B C 1
ATOM 4320 O O . GLY B 1 246 ? -7.667 -17.934 5.596 1 95.7 246 GLY B O 1
ATOM 4321 N N . LEU B 1 247 ? -6.081 -17.684 3.997 1 97.3 247 LEU B N 1
ATOM 4322 C CA . LEU B 1 247 ? -6.516 -16.344 3.62 1 97.3 247 LEU B CA 1
ATOM 4323 C C . LEU B 1 247 ? -7.946 -16.366 3.09 1 97.3 247 LEU B C 1
ATOM 4325 O O . LEU B 1 247 ? -8.777 -15.553 3.5 1 97.3 247 LEU B O 1
ATOM 4329 N N . ALA B 1 248 ? -8.254 -17.277 2.217 1 96.88 248 ALA B N 1
ATOM 4330 C CA . ALA B 1 248 ? -9.597 -17.4 1.657 1 96.88 248 ALA B CA 1
ATOM 4331 C C . ALA B 1 248 ? -10.622 -17.689 2.751 1 96.88 248 ALA B C 1
ATOM 4333 O O . ALA B 1 248 ? -11.716 -17.121 2.75 1 96.88 248 ALA B O 1
ATOM 4334 N N . ALA B 1 249 ? -10.268 -18.509 3.637 1 94.57 249 ALA B N 1
ATOM 4335 C CA . ALA B 1 249 ? -11.158 -18.843 4.746 1 94.57 249 ALA B CA 1
ATOM 4336 C C . ALA B 1 249 ? -11.425 -17.621 5.622 1 94.57 249 ALA B C 1
ATOM 4338 O O . ALA B 1 249 ? -12.563 -17.379 6.03 1 94.57 249 ALA B O 1
ATOM 4339 N N . ALA B 1 250 ? -10.337 -16.936 5.962 1 95.67 250 ALA B N 1
ATOM 4340 C CA . ALA B 1 250 ? -10.475 -15.74 6.789 1 95.67 250 ALA B CA 1
ATOM 4341 C C . ALA B 1 250 ? -11.407 -14.725 6.135 1 95.67 250 ALA B C 1
ATOM 4343 O O . ALA B 1 250 ? -12.247 -14.121 6.807 1 95.67 250 ALA B O 1
ATOM 4344 N N . VAL B 1 251 ? -11.297 -14.545 4.834 1 95.91 251 VAL B N 1
ATOM 4345 C CA . VAL B 1 251 ? -12.145 -13.614 4.097 1 95.91 251 VAL B CA 1
ATOM 4346 C C . VAL B 1 251 ? -13.59 -14.109 4.111 1 95.91 251 VAL B C 1
ATOM 4348 O O . VAL B 1 251 ? -14.512 -13.342 4.399 1 95.91 251 VAL B O 1
ATOM 4351 N N . ARG B 1 252 ? -13.814 -15.317 3.912 1 93.36 252 ARG B N 1
ATOM 4352 C CA . ARG B 1 252 ? -15.154 -15.894 3.877 1 93.36 252 ARG B CA 1
ATOM 4353 C C . ARG B 1 252 ? -15.842 -15.766 5.232 1 93.36 252 ARG B C 1
ATOM 4355 O O . ARG B 1 252 ? -17.054 -15.552 5.301 1 93.36 252 ARG B O 1
ATOM 4362 N N . GLN B 1 253 ? -15.06 -15.894 6.266 1 91.53 253 GLN B N 1
ATOM 4363 C CA . GLN B 1 253 ? -15.611 -15.883 7.617 1 91.53 253 GLN B CA 1
ATOM 4364 C C . GLN B 1 253 ? -15.701 -14.46 8.162 1 91.53 253 GLN B C 1
ATOM 4366 O O . GLN B 1 253 ? -16.1 -14.254 9.311 1 91.53 253 GLN B O 1
ATOM 4371 N N . GLY B 1 254 ? -15.203 -13.494 7.398 1 91.22 254 GLY B N 1
ATOM 4372 C CA . GLY B 1 254 ? -15.281 -12.103 7.813 1 91.22 254 GLY B CA 1
ATOM 4373 C C . GLY B 1 254 ? -14.292 -11.75 8.908 1 91.22 254 GLY B C 1
ATOM 4374 O O . GLY B 1 254 ? -14.57 -10.894 9.75 1 91.22 254 GLY B O 1
ATOM 4375 N N . ARG B 1 255 ? -13.23 -12.47 8.951 1 91.95 255 ARG B N 1
ATOM 4376 C CA . ARG B 1 255 ? -12.189 -12.207 9.939 1 91.95 255 ARG B CA 1
ATOM 4377 C C . ARG B 1 255 ? -11.126 -11.268 9.378 1 91.95 255 ARG B C 1
ATOM 4379 O O . ARG B 1 255 ? -10.086 -11.717 8.893 1 91.95 255 ARG B O 1
ATOM 4386 N N . CYS B 1 256 ? -11.293 -10.004 9.554 1 92.95 256 CYS B N 1
ATOM 4387 C CA . CYS B 1 256 ? -10.525 -8.973 8.865 1 92.95 256 CYS B CA 1
ATOM 4388 C C . CYS B 1 256 ? -9.059 -9.018 9.278 1 92.95 256 CYS B C 1
ATOM 4390 O O . CYS B 1 256 ? -8.173 -9.124 8.428 1 92.95 256 CYS B O 1
ATOM 4392 N N . SER B 1 257 ? -8.787 -9.02 10.551 1 89.62 257 SER B N 1
ATOM 4393 C CA . SER B 1 257 ? -7.413 -9.01 11.043 1 89.62 257 SER B CA 1
ATOM 4394 C C . SER B 1 257 ? -6.69 -10.306 10.689 1 89.62 257 SER B C 1
ATOM 4396 O O . SER B 1 257 ? -5.496 -10.293 10.383 1 89.62 257 SER B O 1
ATOM 4398 N N . ALA B 1 258 ? -7.43 -11.379 10.702 1 92.52 258 ALA B N 1
ATOM 4399 C CA . ALA B 1 258 ? -6.836 -12.657 10.32 1 92.52 258 ALA B CA 1
ATOM 4400 C C . ALA B 1 258 ? -6.473 -12.672 8.838 1 92.52 258 ALA B C 1
ATOM 4402 O O . ALA B 1 258 ? -5.412 -13.173 8.457 1 92.52 258 ALA B O 1
ATOM 4403 N N . ALA B 1 259 ? -7.366 -12.147 8.001 1 96.18 259 ALA B N 1
ATOM 4404 C CA . ALA B 1 259 ? -7.095 -12.072 6.567 1 96.18 259 ALA B CA 1
ATOM 4405 C C . ALA B 1 259 ? -5.819 -11.282 6.291 1 96.18 259 ALA B C 1
ATOM 4407 O O . ALA B 1 259 ? -4.986 -11.699 5.481 1 96.18 259 ALA B O 1
ATOM 4408 N N . GLU B 1 260 ? -5.662 -10.216 6.963 1 94.59 260 GLU B N 1
ATOM 4409 C CA . GLU B 1 260 ? -4.448 -9.415 6.842 1 94.59 260 GLU B CA 1
ATOM 4410 C C . GLU B 1 260 ? -3.217 -10.21 7.27 1 94.59 260 GLU B C 1
ATOM 4412 O O . GLU B 1 260 ? -2.178 -10.159 6.608 1 94.59 260 GLU B O 1
ATOM 4417 N N . GLY B 1 261 ? -3.34 -10.89 8.407 1 92.68 261 GLY B N 1
ATOM 4418 C CA . GLY B 1 261 ? -2.239 -11.701 8.903 1 92.68 261 GLY B CA 1
ATOM 4419 C C . GLY B 1 261 ? -1.805 -12.778 7.927 1 92.68 261 GLY B C 1
ATOM 4420 O O . GLY B 1 261 ? -0.61 -12.955 7.681 1 92.68 261 GLY B O 1
ATOM 4421 N N . PHE B 1 262 ? -2.738 -13.487 7.341 1 95.97 262 PHE B N 1
ATOM 4422 C CA . PHE B 1 262 ? -2.432 -14.524 6.363 1 95.97 262 PHE B CA 1
ATOM 4423 C C . PHE B 1 262 ? -1.762 -13.926 5.131 1 95.97 262 PHE B C 1
ATOM 4425 O O . PHE B 1 262 ? -0.82 -14.506 4.587 1 95.97 262 PHE B O 1
ATOM 4432 N N . SER B 1 263 ? -2.257 -12.81 4.699 1 97.01 263 SER B N 1
ATOM 4433 C CA . SER B 1 263 ? -1.695 -12.166 3.516 1 97.01 263 SER B CA 1
ATOM 4434 C C . SER B 1 263 ? -0.26 -11.712 3.762 1 97.01 263 SER B C 1
ATOM 4436 O O . SER B 1 263 ? 0.605 -11.876 2.899 1 97.01 263 SER B O 1
ATOM 4438 N N . ARG B 1 264 ? 0.016 -11.135 4.913 1 93.78 264 ARG B N 1
ATOM 4439 C CA . ARG B 1 264 ? 1.379 -10.739 5.251 1 93.78 264 ARG B CA 1
ATOM 4440 C C . ARG B 1 264 ? 2.311 -11.946 5.269 1 93.78 264 ARG B C 1
ATOM 4442 O O . ARG B 1 264 ? 3.442 -11.87 4.784 1 93.78 264 ARG B O 1
ATOM 4449 N N . ALA B 1 265 ? 1.84 -12.991 5.839 1 93.02 265 ALA B N 1
ATOM 4450 C CA . ALA B 1 265 ? 2.641 -14.211 5.899 1 93.02 265 ALA B CA 1
ATOM 4451 C C . ALA B 1 265 ? 2.905 -14.764 4.501 1 93.02 265 ALA B C 1
ATOM 4453 O O . ALA B 1 265 ? 4.017 -15.205 4.202 1 93.02 265 ALA B O 1
ATOM 4454 N N . LEU B 1 266 ? 1.902 -14.755 3.695 1 94.43 266 LEU B N 1
ATOM 4455 C CA . LEU B 1 266 ? 2.01 -15.248 2.326 1 94.43 266 LEU B CA 1
ATOM 4456 C C . LEU B 1 266 ? 3.071 -14.473 1.552 1 94.43 266 LEU B C 1
ATOM 4458 O O . LEU B 1 266 ? 3.925 -15.071 0.893 1 94.43 266 LEU B O 1
ATOM 4462 N N . LEU B 1 267 ? 3.063 -13.189 1.668 1 92.3 267 LEU B N 1
ATOM 4463 C CA . LEU B 1 267 ? 3.993 -12.346 0.925 1 92.3 267 LEU B CA 1
ATOM 4464 C C . LEU B 1 267 ? 5.402 -12.451 1.501 1 92.3 267 LEU B C 1
ATOM 4466 O O . LEU B 1 267 ? 6.385 -12.399 0.76 1 92.3 267 LEU B O 1
ATOM 4470 N N . ALA B 1 268 ? 5.483 -12.596 2.816 1 86.45 268 ALA B N 1
ATOM 4471 C CA . ALA B 1 268 ? 6.788 -12.789 3.444 1 86.45 268 ALA B CA 1
ATOM 4472 C C . ALA B 1 268 ? 7.421 -14.105 3 1 86.45 268 ALA B C 1
ATOM 4474 O O . ALA B 1 268 ? 8.629 -14.169 2.759 1 86.45 268 ALA B O 1
ATOM 4475 N N . GLU B 1 269 ? 6.635 -15.108 2.948 1 82.89 269 GLU B N 1
ATOM 4476 C CA . GLU B 1 269 ? 7.115 -16.427 2.544 1 82.89 269 GLU B CA 1
ATOM 4477 C C . GLU B 1 269 ? 7.63 -16.41 1.108 1 82.89 269 GLU B C 1
ATOM 4479 O O . GLU B 1 269 ? 8.658 -17.019 0.804 1 82.89 269 GLU B O 1
ATOM 4484 N N . ILE B 1 270 ? 6.941 -15.744 0.307 1 74.98 270 ILE B N 1
ATOM 4485 C CA . ILE B 1 270 ? 7.294 -15.716 -1.109 1 74.98 270 ILE B CA 1
ATOM 4486 C C . ILE B 1 270 ? 8.56 -14.886 -1.308 1 74.98 270 ILE B C 1
ATOM 4488 O O . ILE B 1 270 ? 9.386 -15.2 -2.17 1 74.98 270 ILE B O 1
ATOM 4492 N N . ARG B 1 271 ? 8.795 -13.822 -0.493 1 70.05 271 ARG B N 1
ATOM 4493 C CA . ARG B 1 271 ? 9.952 -12.94 -0.61 1 70.05 271 ARG B CA 1
ATOM 4494 C C . ARG B 1 271 ? 11.21 -13.613 -0.071 1 70.05 271 ARG B C 1
ATOM 4496 O O . ARG B 1 271 ? 12.276 -13.53 -0.684 1 70.05 271 ARG B O 1
ATOM 4503 N N . GLN B 1 272 ? 11.223 -13.982 1.246 1 59.78 272 GLN B N 1
ATOM 4504 C CA . GLN B 1 272 ? 12.468 -14.266 1.953 1 59.78 272 GLN B CA 1
ATOM 4505 C C . GLN B 1 272 ? 12.566 -15.743 2.322 1 59.78 272 GLN B C 1
ATOM 4507 O O . GLN B 1 272 ? 13.641 -16.228 2.683 1 59.78 272 GLN B O 1
ATOM 4512 N N . GLY B 1 273 ? 11.538 -16.407 2.129 1 61.08 273 GLY B N 1
ATOM 4513 C CA . GLY B 1 273 ? 11.578 -17.722 2.749 1 61.08 273 GLY B CA 1
ATOM 4514 C C . GLY B 1 273 ? 11.075 -17.721 4.18 1 61.08 273 GLY B C 1
ATOM 4515 O O . GLY B 1 273 ? 9.937 -17.328 4.444 1 61.08 273 GLY B O 1
ATOM 4516 N N . PRO B 1 274 ? 11.996 -17.707 5.163 1 64.27 274 PRO B N 1
ATOM 4517 C CA . PRO B 1 274 ? 11.531 -17.754 6.552 1 64.27 274 PRO B CA 1
ATOM 4518 C C . PRO B 1 274 ? 10.798 -16.482 6.971 1 64.27 274 PRO B C 1
ATOM 4520 O O . PRO B 1 274 ? 11.238 -15.376 6.647 1 64.27 274 PRO B O 1
ATOM 4523 N N . LEU B 1 275 ? 9.691 -16.66 7.673 1 79.78 275 LEU B N 1
ATOM 4524 C CA . LEU B 1 275 ? 8.867 -15.532 8.094 1 79.78 275 LEU B CA 1
ATOM 4525 C C . LEU B 1 275 ? 9.546 -14.75 9.213 1 79.78 275 LEU B C 1
ATOM 4527 O O . LEU B 1 275 ? 10.114 -15.343 10.134 1 79.78 275 LEU B O 1
ATOM 4531 N N . PRO B 1 276 ? 9.561 -13.487 9.149 1 74.78 276 PRO B N 1
ATOM 4532 C CA . PRO B 1 276 ? 9.96 -12.702 10.319 1 74.78 276 PRO B CA 1
ATOM 4533 C C . PRO B 1 276 ? 9.107 -13.001 11.549 1 74.78 276 PRO B C 1
ATOM 4535 O O . PRO B 1 276 ? 7.935 -13.364 11.419 1 74.78 276 PRO B O 1
ATOM 4538 N N . GLU B 1 277 ? 9.639 -12.802 12.66 1 73.92 277 GLU B N 1
ATOM 4539 C CA . GLU B 1 277 ? 8.98 -13.139 13.919 1 73.92 277 GLU B CA 1
ATOM 4540 C C . GLU B 1 277 ? 7.64 -12.421 14.05 1 73.92 277 GLU B C 1
ATOM 4542 O O . GLU B 1 277 ? 6.645 -13.022 14.458 1 73.92 277 GLU B O 1
ATOM 4547 N N . SER B 1 278 ? 7.599 -11.171 13.707 1 76.1 278 SER B N 1
ATOM 4548 C CA . SER B 1 278 ? 6.371 -10.396 13.851 1 76.1 278 SER B CA 1
ATOM 4549 C C . SER B 1 278 ? 5.268 -10.935 12.946 1 76.1 278 SER B C 1
ATOM 4551 O O . SER B 1 278 ? 4.092 -10.921 13.316 1 76.1 278 SER B O 1
ATOM 4553 N N . VAL B 1 279 ? 5.633 -11.435 11.846 1 84.33 279 VAL B N 1
ATOM 4554 C CA . VAL B 1 279 ? 4.667 -11.99 10.904 1 84.33 279 VAL B CA 1
ATOM 4555 C C . VAL B 1 279 ? 4.179 -13.348 11.403 1 84.33 279 VAL B C 1
ATOM 4557 O O . VAL B 1 279 ? 2.99 -13.66 11.308 1 84.33 279 VAL B O 1
ATOM 4560 N N . ALA B 1 280 ? 5.121 -14.107 11.915 1 83.99 280 ALA B N 1
ATOM 4561 C CA . ALA B 1 280 ? 4.764 -15.414 12.461 1 83.99 280 ALA B CA 1
ATOM 4562 C C . ALA B 1 280 ? 3.779 -15.274 13.617 1 83.99 280 ALA B C 1
ATOM 4564 O O . ALA B 1 280 ? 2.817 -16.039 13.717 1 83.99 280 ALA B O 1
ATOM 4565 N N . LEU B 1 281 ? 4.018 -14.275 14.428 1 80.24 281 LEU B N 1
ATOM 4566 C CA . LEU B 1 281 ? 3.134 -14.042 15.565 1 80.24 281 LEU B CA 1
ATOM 4567 C C . LEU B 1 281 ? 1.746 -13.619 15.095 1 80.24 281 LEU B C 1
ATOM 4569 O O . LEU B 1 281 ? 0.737 -14.069 15.643 1 80.24 281 LEU B O 1
ATOM 4573 N N . ALA B 1 282 ? 1.755 -12.768 14.134 1 82.7 282 ALA B N 1
ATOM 4574 C CA . ALA B 1 282 ? 0.474 -12.335 13.582 1 82.7 282 ALA B CA 1
ATOM 4575 C C . ALA B 1 282 ? -0.273 -13.505 12.948 1 82.7 282 ALA B C 1
ATOM 4577 O O . ALA B 1 282 ? -1.5 -13.589 13.04 1 82.7 282 ALA B O 1
ATOM 4578 N N . LEU B 1 283 ? 0.452 -14.343 12.284 1 89.88 283 LEU B N 1
ATOM 4579 C CA . LEU B 1 283 ? -0.154 -15.513 11.659 1 89.88 283 LEU B CA 1
ATOM 4580 C C . LEU B 1 283 ? -0.741 -16.448 12.711 1 89.88 283 LEU B C 1
ATOM 4582 O O . LEU B 1 283 ? -1.822 -17.008 12.516 1 89.88 283 LEU B O 1
ATOM 4586 N N . GLU B 1 284 ? -0.062 -16.608 13.819 1 87.18 284 GLU B N 1
ATOM 4587 C CA . GLU B 1 284 ? -0.572 -17.434 14.91 1 87.18 284 GLU B CA 1
ATOM 4588 C C . GLU B 1 284 ? -1.882 -16.876 15.459 1 87.18 284 GLU B C 1
ATOM 4590 O O . GLU B 1 284 ? -2.815 -17.631 15.74 1 87.18 284 GLU B O 1
ATOM 4595 N N . ALA B 1 285 ? -1.91 -15.6 15.586 1 85.2 285 ALA B N 1
ATOM 4596 C CA . ALA B 1 285 ? -3.144 -14.963 16.037 1 85.2 285 ALA B CA 1
ATOM 4597 C C . ALA B 1 285 ? -4.27 -15.172 15.028 1 85.2 285 ALA B C 1
ATOM 4599 O O . ALA B 1 285 ? -5.419 -15.406 15.411 1 85.2 285 ALA B O 1
ATOM 4600 N N . ALA B 1 286 ? -3.92 -15.111 13.772 1 90.19 286 ALA B N 1
ATOM 4601 C CA . ALA B 1 286 ? -4.903 -15.314 12.712 1 90.19 286 ALA B CA 1
ATOM 4602 C C . ALA B 1 286 ? -5.464 -16.733 12.748 1 90.19 286 ALA B C 1
ATOM 4604 O O . ALA B 1 286 ? -6.672 -16.933 12.6 1 90.19 286 ALA B O 1
ATOM 4605 N N . LEU B 1 287 ? -4.618 -17.682 12.963 1 91.29 287 LEU B N 1
ATOM 4606 C CA . LEU B 1 287 ? -5.016 -19.084 13.028 1 91.29 287 LEU B CA 1
ATOM 4607 C C . LEU B 1 287 ? -5.994 -19.319 14.174 1 91.29 287 LEU B C 1
ATOM 4609 O O . LEU B 1 287 ? -6.956 -20.077 14.03 1 91.29 287 LEU B O 1
ATOM 4613 N N . ALA B 1 288 ? -5.765 -18.608 15.219 1 86.97 288 ALA B N 1
ATOM 4614 C CA . ALA B 1 288 ? -6.589 -18.786 16.411 1 86.97 288 ALA B CA 1
ATOM 4615 C C . ALA B 1 288 ? -7.988 -18.214 16.201 1 86.97 288 ALA B C 1
ATOM 4617 O O . ALA B 1 288 ? -8.943 -18.637 16.857 1 86.97 288 ALA B O 1
ATOM 4618 N N . HIS B 1 289 ? -8.15 -17.348 15.275 1 86.97 289 HIS B N 1
ATOM 4619 C CA . HIS B 1 289 ? -9.424 -16.667 15.076 1 86.97 289 HIS B CA 1
ATOM 4620 C C . HIS B 1 289 ? -10.255 -17.355 13.998 1 86.97 289 HIS B C 1
ATOM 4622 O O . HIS B 1 289 ? -11.42 -17.009 13.79 1 86.97 289 HIS B O 1
ATOM 4628 N N . LEU B 1 290 ? -9.659 -18.23 13.252 1 89.14 290 LEU B N 1
ATOM 4629 C CA . LEU B 1 290 ? -10.373 -18.905 12.173 1 89.14 290 LEU B CA 1
ATOM 4630 C C . LEU B 1 290 ? -11.21 -20.059 12.714 1 89.14 290 LEU B C 1
ATOM 4632 O O . LEU B 1 290 ? -10.769 -20.785 13.609 1 89.14 290 LEU B O 1
ATOM 4636 N N . ASP B 1 291 ? -12.404 -20.12 12.256 1 84.77 291 ASP B N 1
ATOM 4637 C CA . ASP B 1 291 ? -13.224 -21.304 12.498 1 84.77 291 ASP B CA 1
ATOM 4638 C C . ASP B 1 291 ? -12.882 -22.42 11.514 1 84.77 291 ASP B C 1
ATOM 4640 O O . ASP B 1 291 ? -13.23 -22.342 10.334 1 84.77 291 ASP B O 1
ATOM 4644 N N . THR B 1 292 ? -12.224 -23.375 12.013 1 81.48 292 THR B N 1
ATOM 4645 C CA . THR B 1 292 ? -11.765 -24.452 11.144 1 81.48 292 THR B CA 1
ATOM 4646 C C . THR B 1 292 ? -12.481 -25.758 11.477 1 81.48 292 THR B C 1
ATOM 4648 O O . THR B 1 292 ? -11.958 -26.843 11.215 1 81.48 292 THR B O 1
ATOM 4651 N N . ASP B 1 293 ? -13.613 -25.692 12.107 1 71.5 293 ASP B N 1
ATOM 4652 C CA . ASP B 1 293 ? -14.325 -26.886 12.552 1 71.5 293 ASP B CA 1
ATOM 4653 C C . ASP B 1 293 ? -15.059 -27.552 11.391 1 71.5 293 ASP B C 1
ATOM 4655 O O . ASP B 1 293 ? -15.407 -28.733 11.465 1 71.5 293 ASP B O 1
ATOM 4659 N N . GLY B 1 294 ? -15.29 -26.922 10.26 1 65.12 294 GLY B N 1
ATOM 4660 C CA . GLY B 1 294 ? -16.083 -27.52 9.198 1 65.12 294 GLY B CA 1
ATOM 4661 C C . GLY B 1 294 ? -15.303 -28.514 8.358 1 65.12 294 GLY B C 1
ATOM 4662 O O . GLY B 1 294 ? -14.087 -28.645 8.512 1 65.12 294 GLY B O 1
ATOM 4663 N N . PRO B 1 295 ? -16.053 -29.249 7.551 1 66.91 295 PRO B N 1
ATOM 4664 C CA . PRO B 1 295 ? -15.396 -30.198 6.649 1 66.91 295 PRO B CA 1
ATOM 4665 C C . PRO B 1 295 ? -14.393 -29.527 5.714 1 66.91 295 PRO B C 1
ATOM 4667 O O . PRO B 1 295 ? -14.598 -28.382 5.302 1 66.91 295 PRO B O 1
ATOM 4670 N N . GLY B 1 296 ? -13.092 -29.946 5.572 1 66.81 296 GLY B N 1
ATOM 4671 C CA . GLY B 1 296 ? -12.087 -29.442 4.649 1 66.81 296 GLY B CA 1
ATOM 4672 C C . GLY B 1 296 ? -10.903 -28.801 5.348 1 66.81 296 GLY B C 1
ATOM 4673 O O . GLY B 1 296 ? -9.923 -28.425 4.702 1 66.81 296 GLY B O 1
ATOM 4674 N N . TRP B 1 297 ? -11.232 -28.678 6.684 1 78.05 297 TRP B N 1
ATOM 4675 C CA . TRP B 1 297 ? -10.177 -27.987 7.419 1 78.05 297 TRP B CA 1
ATOM 4676 C C . TRP B 1 297 ? -9.318 -28.978 8.197 1 78.05 297 TRP B C 1
ATOM 4678 O O . TRP B 1 297 ? -8.436 -28.579 8.962 1 78.05 297 TRP B O 1
ATOM 4688 N N . THR B 1 298 ? -9.662 -30.215 7.911 1 75.09 298 THR B N 1
ATOM 4689 C CA . THR B 1 298 ? -8.885 -31.235 8.606 1 75.09 298 THR B CA 1
ATOM 4690 C C . THR B 1 298 ? -7.396 -31.08 8.307 1 75.09 298 THR B C 1
ATOM 4692 O O . THR B 1 298 ? -6.996 -31.01 7.143 1 75.09 298 THR B O 1
ATOM 4695 N N . GLY B 1 299 ? -6.62 -30.895 9.296 1 78.98 299 GLY B N 1
ATOM 4696 C CA . GLY B 1 299 ? -5.17 -30.861 9.188 1 78.98 299 GLY B CA 1
ATOM 4697 C C . GLY B 1 299 ? -4.627 -29.477 8.887 1 78.98 299 GLY B C 1
ATOM 4698 O O . GLY B 1 299 ? -3.411 -29.27 8.878 1 78.98 299 GLY B O 1
ATOM 4699 N N . PHE B 1 300 ? -5.563 -28.567 8.74 1 84.45 300 PHE B N 1
ATOM 4700 C CA . PHE B 1 300 ? -5.117 -27.241 8.327 1 84.45 300 PHE B CA 1
ATOM 4701 C C . PHE B 1 300 ? -4.211 -26.621 9.384 1 84.45 300 PHE B C 1
ATOM 4703 O O . PHE B 1 300 ? -3.043 -26.332 9.115 1 84.45 300 PHE B O 1
ATOM 4710 N N . VAL B 1 301 ? -4.725 -26.495 10.604 1 83.82 301 VAL B N 1
ATOM 4711 C CA . VAL B 1 301 ? -3.986 -25.803 11.654 1 83.82 301 VAL B CA 1
ATOM 4712 C C . VAL B 1 301 ? -2.737 -26.602 12.02 1 83.82 301 VAL B C 1
ATOM 4714 O O . VAL B 1 301 ? -1.628 -26.063 12.029 1 83.82 301 VAL B O 1
ATOM 4717 N N . PRO B 1 302 ? -2.845 -27.898 12.13 1 84.01 302 PRO B N 1
ATOM 4718 C CA . PRO B 1 302 ? -1.647 -28.674 12.457 1 84.01 302 PRO B CA 1
ATOM 4719 C C . PRO B 1 302 ? -0.583 -28.605 11.364 1 84.01 302 PRO B C 1
ATOM 4721 O O . PRO B 1 302 ? 0.613 -28.553 11.664 1 84.01 302 PRO B O 1
ATOM 4724 N N . GLU B 1 303 ? -0.998 -28.603 10.168 1 86.64 303 GLU B N 1
ATOM 4725 C CA . GLU B 1 303 ? -0.031 -28.575 9.074 1 86.64 303 GLU B CA 1
ATOM 4726 C C . GLU B 1 303 ? 0.682 -27.228 9.002 1 86.64 303 GLU B C 1
ATOM 4728 O O . GLU B 1 303 ? 1.893 -27.173 8.781 1 86.64 303 GLU B O 1
ATOM 4733 N N . ILE B 1 304 ? -0.021 -26.15 9.135 1 86.66 304 ILE B N 1
ATOM 4734 C CA . ILE B 1 304 ? 0.604 -24.832 9.099 1 86.66 304 ILE B CA 1
ATOM 4735 C C . ILE B 1 304 ? 1.596 -24.699 10.252 1 86.66 304 ILE B C 1
ATOM 4737 O O . ILE B 1 304 ? 2.712 -24.208 10.065 1 86.66 304 ILE B O 1
ATOM 4741 N N . ARG B 1 305 ? 1.194 -25.145 11.391 1 84.97 305 ARG B N 1
ATOM 4742 C CA . ARG B 1 305 ? 2.079 -25.065 12.549 1 84.97 305 ARG B CA 1
ATOM 4743 C C . ARG B 1 305 ? 3.339 -25.896 12.334 1 84.97 305 ARG B C 1
ATOM 4745 O O . ARG B 1 305 ? 4.44 -25.466 12.683 1 84.97 305 ARG B O 1
ATOM 4752 N N . ARG B 1 306 ? 3.183 -27.072 11.822 1 86.41 306 ARG B N 1
ATOM 4753 C CA . ARG B 1 306 ? 4.336 -27.91 11.509 1 86.41 306 ARG B CA 1
ATOM 4754 C C . ARG B 1 306 ? 5.281 -27.203 10.544 1 86.41 306 ARG B C 1
ATOM 4756 O O . ARG B 1 306 ? 6.498 -27.212 10.739 1 86.41 306 ARG B O 1
ATOM 4763 N N . LEU B 1 307 ? 4.717 -26.611 9.56 1 84.08 307 LEU B N 1
ATOM 4764 C CA . LEU B 1 307 ? 5.523 -25.939 8.546 1 84.08 307 LEU B CA 1
ATOM 4765 C C . LEU B 1 307 ? 6.22 -24.715 9.128 1 84.08 307 LEU B C 1
ATOM 4767 O O . LEU B 1 307 ? 7.358 -24.41 8.762 1 84.08 307 LEU B O 1
ATOM 4771 N N . LEU B 1 308 ? 5.542 -23.997 10.015 1 82.03 308 LEU B N 1
ATOM 4772 C CA . LEU B 1 308 ? 6.139 -22.847 10.684 1 82.03 308 LEU B CA 1
ATOM 4773 C C . LEU B 1 308 ? 7.297 -23.279 11.579 1 82.03 308 LEU B C 1
ATOM 4775 O O . LEU B 1 308 ? 8.33 -22.608 11.632 1 82.03 308 LEU B O 1
ATOM 4779 N N . ASP B 1 309 ? 7.092 -24.332 12.258 1 79.5 309 ASP B N 1
ATOM 4780 C CA . ASP B 1 309 ? 8.108 -24.851 13.168 1 79.5 309 ASP B CA 1
ATOM 4781 C C . ASP B 1 309 ? 9.338 -25.331 12.401 1 79.5 309 ASP B C 1
ATOM 4783 O O . ASP B 1 309 ? 10.447 -25.343 12.94 1 79.5 309 ASP B O 1
ATOM 4787 N N . SER B 1 310 ? 9.135 -25.719 11.14 1 74.27 310 SER B N 1
ATOM 4788 C CA . SER B 1 310 ? 10.234 -26.241 10.334 1 74.27 310 SER B CA 1
ATOM 4789 C C . SER B 1 310 ? 11.06 -25.111 9.729 1 74.27 310 SER B C 1
ATOM 4791 O O . SER B 1 310 ? 12.124 -25.352 9.154 1 74.27 310 SER B O 1
ATOM 4793 N N . GLN B 1 311 ? 10.481 -23.947 9.883 1 66 311 GLN B N 1
ATOM 4794 C CA . GLN B 1 311 ? 11.215 -22.83 9.298 1 66 311 GLN B CA 1
ATOM 4795 C C . GLN B 1 311 ? 12.412 -22.445 10.162 1 66 311 GLN B C 1
ATOM 4797 O O . GLN B 1 311 ? 12.355 -22.541 11.39 1 66 311 GLN B O 1
ATOM 4802 N N . THR B 1 312 ? 13.658 -22.625 9.693 1 52.89 312 THR B N 1
ATOM 4803 C CA . THR B 1 312 ? 14.846 -22.136 10.384 1 52.89 312 THR B CA 1
ATOM 4804 C C . THR B 1 312 ? 14.897 -20.611 10.359 1 52.89 312 THR B C 1
ATOM 4806 O O . THR B 1 312 ? 14.835 -20 9.29 1 52.89 312 THR B O 1
ATOM 4809 N N . TRP B 1 313 ? 14.324 -20.014 11.344 1 45.38 313 TRP B N 1
ATOM 4810 C CA . TRP B 1 313 ? 14.405 -18.565 11.489 1 45.38 313 TRP B CA 1
ATOM 4811 C C . TRP B 1 313 ? 15.852 -18.116 11.666 1 45.38 313 TRP B C 1
ATOM 4813 O O . TRP B 1 313 ? 16.631 -18.772 12.36 1 45.38 313 TRP B O 1
ATOM 4823 N N . PRO B 1 314 ? 16.256 -17.269 10.829 1 34.72 314 PRO B N 1
ATOM 4824 C CA . PRO B 1 314 ? 17.583 -16.786 11.22 1 34.72 314 PRO B CA 1
ATOM 4825 C C . PRO B 1 314 ? 17.604 -16.199 12.63 1 34.72 314 PRO B C 1
ATOM 4827 O O . PRO B 1 314 ? 16.742 -15.388 12.979 1 34.72 314 PRO B O 1
ATOM 4830 N N . GLY B 1 315 ? 18.26 -16.856 13.603 1 32.72 315 GLY B N 1
ATOM 4831 C CA . GLY B 1 315 ? 18.542 -16.633 15.012 1 32.72 315 GLY B CA 1
ATOM 4832 C C . GLY B 1 315 ? 18.097 -17.781 15.898 1 32.72 315 GLY B C 1
ATOM 4833 O O . GLY B 1 315 ? 18.22 -17.71 17.123 1 32.72 315 GLY B O 1
ATOM 4834 N N . ARG B 1 316 ? 17.171 -18.637 15.364 1 28.55 316 ARG B N 1
ATOM 4835 C CA . ARG B 1 316 ? 17.15 -19.782 16.269 1 28.55 316 ARG B CA 1
ATOM 4836 C C . ARG B 1 316 ? 18.336 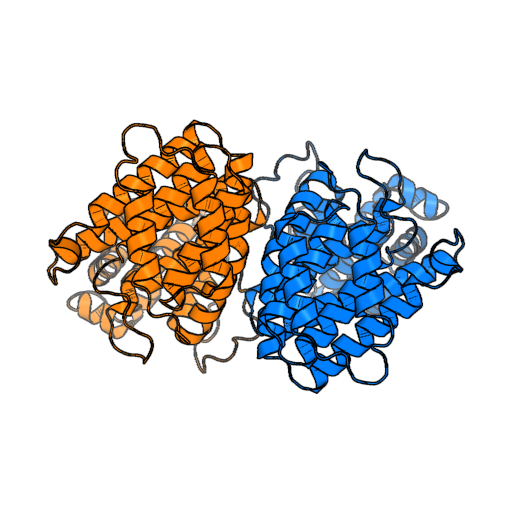-20.705 16.012 1 28.55 316 ARG B C 1
ATOM 4838 O O . ARG B 1 316 ? 18.755 -20.883 14.866 1 28.55 316 ARG B O 1
#

Sequence (632 aa):
MSDELIRLRAELDALRLRAFEPSLRKIARNSGGRISHPTVKIVLSCAKLPGWELVKAVVEALGGDTDHFGALWTAAFQAERLASGSPAGLPAGRPGDAGEPAGWDVFDLAAVRRQLTSSPRFLMRSLTELRSAIEPVASFLAAERFSEAESAELVRLARRLQELGRDETFSAETAAGAAHREAYRSVDVRFHATLLRGCRNEFFRDLTGHVAVALDYRILRDRVGTGGNKPFPDAPTALSLWLHRGLAAAVRQGRCSAAEGFSRALLAEIRQGPLPESVALALEAALAHLDTDGPGWTGFVPEIRRLLDSQTWPGRMSDELIRLRAELDALRLRAFEPSLRKIARNSGGRISHPTVKIVLSCAKLPGWELVKAVVEALGGDTDHFGAL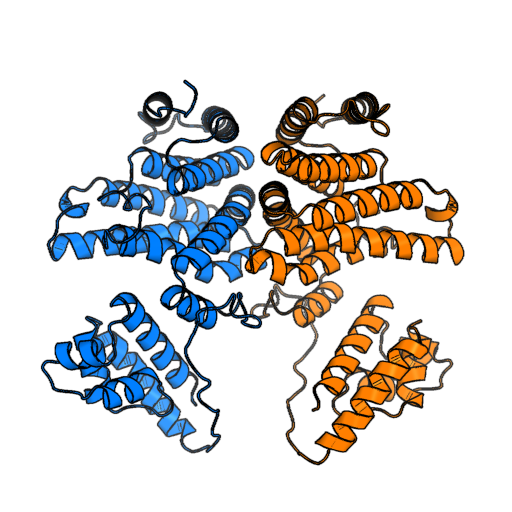WTAAFQAERLASGSPAGLPAGRPGDAGEPAGWDVFDLAAVRRQLTSSPRFLMRSLTELRSAIEPVASFLAAERFSEAESAELVRLARRLQELGRDETFSAETAAGAAHREAYRSVDVRFHATLLRGCRNEFFRDLTGHVAVALDYRILRDRVGTGGNKPFPDAPTALSLWLHRGLAAAVRQGRCSAAEGFSRALLAEIRQGPLPESVALALEAALAHLDTDGPGWTGFVPEIRRLLDSQTWPGR